Protein 1PII (pdb70)

Foldseek 3Di:
DAFLVRVLVVVVVVVVVVVCVVPPCVNPVVVQAAAPAAPLVLLDDQFQFEAEEQFQAAQVGGGQAPPDDLLVLLQQCQVGHSEYEYEDRCVGGNGRLQSLLSSVVRHPHAYEYEYADQDLSVLSSSSVSPHQEYEYECVRDDLVSVVVNCVSNVVRVHAYAYEYADDVSLVVCVVSPHQEYEHEQADRRHRDGDCVSQVVRQVVNDDRHQYEYEDPQAALLSVVVSVVRGRYYYDYSQQSNDPDNLLSVLCHQQFQEEEALAQALVVLLLLVVLRHQEYEAECEPPAPSHDDLVSLLRNCVSDPHQYEYEDEPDDLVVQQVSCVSSVHQEYEYEYPDDQVNLVVSCVRHDVSYAYEYEDEADVAFDDDPHDRHQAYEYENDPPPLADDDDLVNCPPDDAARYEYEGHDWLVCLLVVLVSSHRYYYHYNRQAPDHNHGDSVRSSRSSVSSNSD

Structure (mmCIF, N/CA/C/O backbone):
data_1PII
#
_entry.id   1PII
#
_cell.length_a   104.700
_cell.length_b   104.700
_cell.length_c   68.000
_cell.angle_alpha   90.00
_cell.angle_beta   90.00
_cell.angle_gamma   90.00
#
_symmetry.space_group_name_H-M   'P 41'
#
loop_
_entity.id
_entity.type
_entity.pdbx_description
1 polymer "N-(5'PHOSPHORIBOSYL)ANTHRANILATE ISOMERASE"
2 non-polymer 'PHOSPHATE ION'
3 water water
#
loop_
_atom_site.group_PDB
_atom_site.id
_atom_site.type_symbol
_atom_site.label_atom_id
_atom_site.label_alt_id
_atom_site.label_comp_id
_atom_site.label_asym_id
_atom_site.label_entity_id
_atom_site.label_seq_id
_atom_site.pdbx_PDB_ins_code
_atom_site.Cartn_x
_atom_site.Cartn_y
_atom_site.Cartn_z
_atom_site.occupancy
_atom_site.B_iso_or_equiv
_atom_site.auth_seq_id
_atom_site.auth_comp_id
_atom_site.auth_asym_id
_atom_site.auth_atom_id
_atom_site.pdbx_PDB_model_num
ATOM 1 N N . MET A 1 1 ? 33.386 0.895 46.670 1.00 39.14 1 MET A N 1
ATOM 2 C CA . MET A 1 1 ? 33.925 1.649 45.559 1.00 30.88 1 MET A CA 1
ATOM 3 C C . MET A 1 1 ? 32.828 2.228 44.693 1.00 45.64 1 MET A C 1
ATOM 4 O O . MET A 1 1 ? 31.759 1.642 44.558 1.00 54.61 1 MET A O 1
ATOM 9 N N . GLN A 1 2 ? 33.162 3.362 44.089 1.00 22.89 2 GLN A N 1
ATOM 10 C CA . GLN A 1 2 ? 32.297 4.095 43.179 1.00 21.82 2 GLN A CA 1
ATOM 11 C C . GLN A 1 2 ? 32.576 3.739 41.723 1.00 27.77 2 GLN A C 1
ATOM 12 O O . GLN A 1 2 ? 33.731 3.679 41.305 1.00 30.19 2 GLN A O 1
ATOM 18 N N . THR A 1 3 ? 31.566 3.589 40.859 1.00 15.05 3 THR A N 1
ATOM 19 C CA . THR A 1 3 ? 31.927 3.373 39.458 1.00 11.46 3 THR A CA 1
ATOM 20 C C . THR A 1 3 ? 32.441 4.698 38.868 1.00 9.85 3 THR A C 1
ATOM 21 O O . THR A 1 3 ? 32.360 5.806 39.449 1.00 19.81 3 THR A O 1
ATOM 25 N N . VAL A 1 4 ? 32.914 4.625 37.631 1.00 21.19 4 VAL A N 1
ATOM 26 C CA . VAL A 1 4 ? 33.371 5.815 36.914 1.00 6.43 4 VAL A CA 1
ATOM 27 C C . VAL A 1 4 ? 32.151 6.732 36.741 1.00 13.42 4 VAL A C 1
ATOM 28 O O . VAL A 1 4 ? 32.220 7.909 36.997 1.00 7.52 4 VAL A O 1
ATOM 32 N N . LEU A 1 5 ? 31.011 6.195 36.292 1.00 15.39 5 LEU A N 1
ATOM 33 C CA . LEU A 1 5 ? 29.790 6.968 36.086 1.00 9.83 5 LEU A CA 1
ATOM 34 C C . LEU A 1 5 ? 29.390 7.766 37.338 1.00 12.25 5 LEU A C 1
ATOM 35 O O . LEU A 1 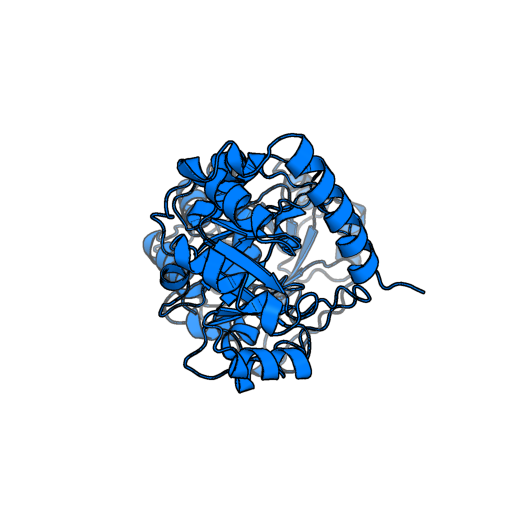5 ? 29.017 8.944 37.305 1.00 8.79 5 LEU A O 1
ATOM 40 N N . ALA A 1 6 ? 29.426 7.081 38.474 1.00 7.86 6 ALA A N 1
ATOM 41 C CA . ALA A 1 6 ? 29.009 7.719 39.703 1.00 9.38 6 ALA A CA 1
ATOM 42 C C . ALA A 1 6 ? 29.881 8.891 39.986 1.00 7.44 6 ALA A C 1
ATOM 43 O O . ALA A 1 6 ? 29.430 9.939 40.445 1.00 24.31 6 ALA A O 1
ATOM 45 N N . LYS A 1 7 ? 31.152 8.678 39.688 1.00 13.86 7 LYS A N 1
ATOM 46 C CA . LYS A 1 7 ? 32.131 9.719 39.910 1.00 5.96 7 LYS A CA 1
ATOM 47 C C . LYS A 1 7 ? 31.906 10.879 38.960 1.00 15.85 7 LYS A C 1
ATOM 48 O O . LYS A 1 7 ? 31.969 12.047 39.331 1.00 12.37 7 LYS A O 1
ATOM 54 N N . ILE A 1 8 ? 31.615 10.622 37.690 1.00 7.03 8 ILE A N 1
ATOM 55 C CA . ILE A 1 8 ? 31.390 11.771 36.819 1.00 2.54 8 ILE A CA 1
ATOM 56 C C . ILE A 1 8 ? 30.143 12.570 37.225 1.00 19.04 8 ILE A C 1
ATOM 57 O O . ILE A 1 8 ? 30.090 13.811 37.175 1.00 7.09 8 ILE A O 1
ATOM 62 N N . VAL A 1 9 ? 29.098 11.819 37.547 1.00 7.47 9 VAL A N 1
ATOM 63 C CA . VAL A 1 9 ? 27.850 12.427 37.938 1.00 11.83 9 VAL A CA 1
ATOM 64 C C . VAL A 1 9 ? 28.008 13.141 39.273 1.00 16.87 9 VAL A C 1
ATOM 65 O O . VAL A 1 9 ? 27.502 14.253 39.422 1.00 17.86 9 VAL A O 1
ATOM 69 N N . ALA A 1 10 ? 28.756 12.612 40.237 1.00 20.03 10 ALA A N 1
ATOM 70 C CA . ALA A 1 10 ? 28.992 13.399 41.465 1.00 8.49 10 ALA A CA 1
ATOM 71 C C . ALA A 1 10 ? 29.676 14.732 41.140 1.00 18.79 10 ALA A C 1
ATOM 72 O O . ALA A 1 10 ? 29.399 15.775 41.743 1.00 12.45 10 ALA A O 1
ATOM 74 N N . ASP A 1 11 ? 30.582 14.702 40.158 1.00 14.77 11 ASP A N 1
ATOM 75 C CA . ASP A 1 11 ? 31.269 15.934 39.824 1.00 7.96 11 ASP A CA 1
ATOM 76 C C . ASP A 1 11 ? 30.363 16.878 39.058 1.00 15.86 11 ASP A C 1
ATOM 77 O O . ASP A 1 11 ? 30.513 18.107 39.075 1.00 10.45 11 ASP A O 1
ATOM 82 N N . LYS A 1 12 ? 29.409 16.304 38.343 1.00 12.12 12 LYS A N 1
ATOM 83 C CA . LYS A 1 12 ? 28.538 17.175 37.586 1.00 13.31 12 LYS A CA 1
ATOM 84 C C . LYS A 1 12 ? 27.686 18.018 38.533 1.00 6.38 12 LYS A C 1
ATOM 85 O O . LYS A 1 12 ? 27.432 19.188 38.306 1.00 8.85 12 LYS A O 1
ATOM 91 N N . ALA A 1 13 ? 27.225 17.410 39.607 1.00 9.25 13 ALA A N 1
ATOM 92 C CA . ALA A 1 13 ? 26.389 18.145 40.551 1.00 12.29 13 ALA A CA 1
ATOM 93 C C . ALA A 1 13 ? 27.085 19.371 41.068 1.00 29.52 13 ALA A C 1
ATOM 94 O O . ALA A 1 13 ? 26.487 20.435 41.243 1.00 16.98 13 ALA A O 1
ATOM 96 N N . ILE A 1 14 ? 28.363 19.151 41.311 1.00 30.12 14 ILE A N 1
ATOM 97 C CA . ILE A 1 14 ? 29.179 20.236 41.803 1.00 14.56 14 ILE A CA 1
ATOM 98 C C . ILE A 1 14 ? 29.292 21.262 40.703 1.00 31.59 14 ILE A C 1
ATOM 99 O O . ILE A 1 14 ? 29.095 22.437 40.966 1.00 24.75 14 ILE A O 1
ATOM 104 N N . TRP A 1 15 ? 29.567 20.837 39.464 1.00 13.62 15 TRP A N 1
ATOM 105 C CA . TRP A 1 15 ? 29.601 21.813 38.392 1.00 6.39 15 TRP A CA 1
ATOM 106 C C . TRP A 1 15 ? 28.266 22.557 38.289 1.00 26.65 15 TRP A C 1
ATOM 107 O O . TRP A 1 15 ? 28.273 23.782 38.159 1.00 13.88 15 TRP A O 1
ATOM 118 N N . VAL A 1 16 ? 27.111 21.858 38.352 1.00 12.20 16 VAL A N 1
ATOM 119 C CA . VAL A 1 16 ? 25.787 22.490 38.260 1.00 6.10 16 VAL A CA 1
ATOM 120 C C . VAL A 1 16 ? 25.529 23.588 39.299 1.00 21.07 16 VAL A C 1
ATOM 121 O O . VAL A 1 16 ? 25.136 24.697 38.973 1.00 11.92 16 VAL A O 1
ATOM 125 N N . GLU A 1 17 ? 25.790 23.268 40.566 1.00 6.32 17 GLU A N 1
ATOM 126 C CA . GLU A 1 17 ? 25.647 24.143 41.695 1.00 31.17 17 GLU A CA 1
ATOM 127 C C . GLU A 1 17 ? 26.498 25.388 41.569 1.00 15.71 17 GLU A C 1
ATOM 128 O O . GLU A 1 17 ? 26.031 26.485 41.849 1.00 30.72 17 GLU A O 1
ATOM 134 N N . ALA A 1 18 ? 27.719 25.265 41.082 1.00 22.89 18 ALA A N 1
ATOM 135 C CA . ALA A 1 18 ? 28.548 26.443 40.909 1.00 9.64 18 ALA A CA 1
ATOM 136 C C . ALA A 1 18 ? 28.074 27.320 39.773 1.00 33.79 18 ALA A C 1
ATOM 137 O O . ALA A 1 18 ? 28.041 28.545 39.897 1.00 35.41 18 ALA A O 1
ATOM 139 N N . ARG A 1 19 ? 27.681 26.690 38.665 1.00 21.97 19 ARG A N 1
ATOM 140 C CA . ARG A 1 19 ? 27.227 27.413 37.483 1.00 17.77 19 ARG A CA 1
ATOM 141 C C . ARG A 1 19 ? 25.959 28.238 37.708 1.00 12.95 19 ARG A C 1
ATOM 142 O O . ARG A 1 19 ? 25.741 29.243 37.055 1.00 25.65 19 ARG A O 1
ATOM 150 N N . LYS A 1 20 ? 25.092 27.773 38.606 1.00 9.83 20 LYS A N 1
ATOM 151 C CA . LYS A 1 20 ? 23.859 28.442 38.909 1.00 23.24 20 LYS A CA 1
ATOM 152 C C . LYS A 1 20 ? 24.207 29.672 39.708 1.00 31.48 20 LYS A C 1
ATOM 153 O O . LYS A 1 20 ? 23.480 30.651 39.650 1.00 26.24 20 LYS A O 1
ATOM 159 N N . GLN A 1 21 ? 25.332 29.600 40.420 1.00 28.11 21 GLN A N 1
ATOM 160 C CA . GLN A 1 21 ? 25.796 30.701 41.260 1.00 35.62 21 GLN A CA 1
ATOM 161 C C . GLN A 1 21 ? 26.234 31.851 40.351 1.00 34.13 21 GLN A C 1
ATOM 162 O O . GLN A 1 21 ? 25.870 33.014 40.507 1.00 63.20 21 GLN A O 1
ATOM 168 N N . GLN A 1 22 ? 26.995 31.469 39.333 1.00 25.72 22 GLN A N 1
ATOM 169 C CA . GLN A 1 22 ? 27.571 32.297 38.281 1.00 21.76 22 GLN A CA 1
ATOM 170 C C . GLN A 1 22 ? 26.558 32.756 37.223 1.00 62.33 22 GLN A C 1
ATOM 171 O O . GLN A 1 22 ? 26.731 33.785 36.597 1.00 32.72 22 GLN A O 1
ATOM 177 N N . GLN A 1 23 ? 25.455 32.050 37.006 1.00 21.11 23 GLN A N 1
ATOM 178 C CA . GLN A 1 23 ? 24.484 32.399 35.981 1.00 19.83 23 GLN A CA 1
ATOM 179 C C . GLN A 1 23 ? 23.125 31.840 36.376 1.00 30.06 23 GLN A C 1
ATOM 180 O O . GLN A 1 23 ? 22.624 30.878 35.829 1.00 28.99 23 GLN A O 1
ATOM 186 N N . PRO A 1 24 ? 22.524 32.415 37.392 1.00 30.15 24 PRO A N 1
ATOM 187 C CA . PRO A 1 24 ? 21.266 31.956 37.919 1.00 23.78 24 PRO A CA 1
ATOM 188 C C . PRO A 1 24 ? 20.225 31.847 36.834 1.00 17.21 24 PRO A C 1
ATOM 189 O O . PRO A 1 24 ? 20.241 32.609 35.892 1.00 23.13 24 PRO A O 1
ATOM 193 N N . LEU A 1 25 ? 19.348 30.866 36.988 1.00 19.29 25 LEU A N 1
ATOM 194 C CA . LEU A 1 25 ? 18.331 30.680 35.991 1.00 14.40 25 LEU A CA 1
ATOM 195 C C . LEU A 1 25 ? 17.455 31.890 35.765 1.00 22.55 25 LEU A C 1
ATOM 196 O O . LEU A 1 25 ? 17.103 32.166 34.617 1.00 28.17 25 LEU A O 1
ATOM 201 N N . ALA A 1 26 ? 17.086 32.552 36.872 1.00 44.97 26 ALA A N 1
ATOM 202 C CA . ALA A 1 26 ? 16.258 33.759 36.886 1.00 31.92 26 ALA A CA 1
ATOM 203 C C . ALA A 1 26 ? 16.798 34.808 35.934 1.00 43.57 26 ALA A C 1
ATOM 204 O O . ALA A 1 26 ? 16.036 35.555 35.326 1.00 34.71 26 ALA A O 1
ATOM 206 N N . SER A 1 27 ? 18.118 34.844 35.802 1.00 19.14 27 SER A N 1
ATOM 207 C CA . SER A 1 27 ? 18.692 35.788 34.883 1.00 28.19 27 SER A CA 1
ATOM 208 C C . SER A 1 27 ? 18.496 35.483 33.398 1.00 38.51 27 SER A C 1
ATOM 209 O O . SER A 1 27 ? 18.845 36.331 32.589 1.00 23.20 27 SER A O 1
ATOM 212 N N . PHE A 1 28 ? 17.992 34.321 32.958 1.00 18.91 28 PHE A N 1
ATOM 213 C CA . PHE A 1 28 ? 17.864 34.175 31.511 1.00 15.49 28 PHE A CA 1
ATOM 214 C C . PHE A 1 28 ? 16.689 33.355 31.023 1.00 7.02 28 PHE A C 1
ATOM 215 O O . PHE A 1 28 ? 16.404 33.258 29.822 1.00 18.61 28 PHE A O 1
ATOM 223 N N . GLN A 1 29 ? 16.048 32.703 31.986 1.00 15.73 29 GLN A N 1
ATOM 224 C CA . GLN A 1 29 ? 14.956 31.821 31.633 1.00 15.30 29 GLN A CA 1
ATOM 225 C C . GLN A 1 29 ? 13.984 32.387 30.631 1.00 18.80 29 GLN A C 1
ATOM 226 O O . GLN A 1 29 ? 13.626 31.720 29.688 1.00 26.85 29 GLN A O 1
ATOM 232 N N . ASN A 1 30 ? 13.540 33.602 30.940 1.00 32.94 30 ASN A N 1
ATOM 233 C CA . ASN A 1 30 ? 12.577 34.368 30.180 1.00 58.72 30 ASN A CA 1
ATOM 234 C C . ASN A 1 30 ? 12.993 34.609 28.754 1.00 49.19 30 ASN A C 1
ATOM 235 O O . ASN A 1 30 ? 12.161 34.613 27.844 1.00 33.41 30 ASN A O 1
ATOM 240 N N . GLU A 1 31 ? 14.302 34.746 28.567 1.00 22.06 31 GLU A N 1
ATOM 241 C CA . GLU A 1 31 ? 14.730 34.947 27.206 1.00 29.79 31 GLU A CA 1
ATOM 242 C C . GLU A 1 31 ? 15.043 33.641 26.460 1.00 19.28 31 GLU A C 1
ATOM 243 O O . GLU A 1 31 ? 15.481 33.616 25.313 1.00 19.07 31 GLU A O 1
ATOM 249 N N . VAL A 1 32 ? 14.823 32.494 27.068 1.00 27.17 32 VAL A N 1
ATOM 250 C CA . VAL A 1 32 ? 15.143 31.271 26.335 1.00 6.71 32 VAL A CA 1
ATOM 251 C C . VAL A 1 32 ? 13.961 30.980 25.435 1.00 17.76 32 VAL A C 1
ATOM 252 O O . VAL A 1 32 ? 12.832 30.921 25.943 1.00 13.99 32 VAL A O 1
ATOM 256 N N . GLN A 1 33 ? 14.173 30.840 24.122 1.00 14.19 33 GLN A N 1
ATOM 257 C CA . GLN A 1 33 ? 13.047 30.587 23.229 1.00 7.62 33 GLN A CA 1
ATOM 258 C C . GLN A 1 33 ? 13.162 29.210 22.619 1.00 26.68 33 GLN A C 1
ATOM 259 O O . GLN A 1 33 ? 14.194 28.569 22.605 1.00 8.67 33 GLN A O 1
ATOM 265 N N . PRO A 1 34 ? 12.089 28.668 22.128 1.00 18.81 34 PRO A N 1
ATOM 266 C CA . PRO A 1 34 ? 12.224 27.309 21.646 1.00 16.15 34 PRO A CA 1
ATOM 267 C C . PRO A 1 34 ? 13.141 27.089 20.477 1.00 27.01 34 PRO A C 1
ATOM 268 O O . PRO A 1 34 ? 13.299 27.984 19.663 1.00 11.01 34 PRO A O 1
ATOM 272 N N . SER A 1 35 ? 13.654 25.869 20.345 1.00 8.41 35 SER A N 1
ATOM 273 C CA . SER A 1 35 ? 14.476 25.537 19.187 1.00 1.46 35 SER A CA 1
ATOM 274 C C . SER A 1 35 ? 13.685 25.582 17.894 1.00 7.49 35 SER A C 1
ATOM 275 O O . SER A 1 35 ? 12.526 25.169 17.844 1.00 9.43 35 SER A O 1
ATOM 278 N N . THR A 1 36 ? 14.321 26.009 16.818 1.00 8.10 36 THR A N 1
ATOM 279 C CA . THR A 1 36 ? 13.698 26.050 15.511 1.00 6.89 36 THR A CA 1
ATOM 280 C C . THR A 1 36 ? 14.176 24.944 14.594 1.00 11.79 36 THR A C 1
ATOM 281 O O . THR A 1 36 ? 13.873 24.925 13.394 1.00 19.68 36 THR A O 1
ATOM 285 N N . ARG A 1 37 ? 14.951 24.016 15.156 1.00 13.96 37 ARG A N 1
ATOM 286 C CA . ARG A 1 37 ? 15.447 22.848 14.389 1.00 8.01 37 ARG A CA 1
ATOM 287 C C . ARG A 1 37 ? 14.693 21.585 14.800 1.00 9.95 37 ARG A C 1
ATOM 288 O O . ARG A 1 37 ? 14.079 21.523 15.875 1.00 12.77 37 ARG A O 1
ATOM 296 N N . HIS A 1 38 ? 14.714 20.570 13.950 1.00 4.72 38 HIS A N 1
ATOM 297 C CA . HIS A 1 38 ? 13.915 19.393 14.248 1.00 7.83 38 HIS A CA 1
ATOM 298 C C . HIS A 1 38 ? 14.723 18.120 14.401 1.00 5.99 38 HIS A C 1
ATOM 299 O O . HIS A 1 38 ? 14.868 17.389 13.422 1.00 11.40 38 HIS A O 1
ATOM 306 N N . PHE A 1 39 ? 15.189 17.891 15.621 1.00 11.85 39 PHE A N 1
ATOM 307 C CA . PHE A 1 39 ? 15.987 16.728 15.925 1.00 18.11 39 PHE A CA 1
ATOM 308 C C . PHE A 1 39 ? 15.313 15.432 15.489 1.00 28.64 39 PHE A C 1
ATOM 309 O O . PHE A 1 39 ? 15.855 14.733 14.649 1.00 6.00 39 PHE A O 1
ATOM 317 N N . TYR A 1 40 ? 14.112 15.142 15.991 1.00 9.20 40 TYR A N 1
ATOM 318 C CA . TYR A 1 40 ? 13.377 13.927 15.730 1.00 4.02 40 TYR A CA 1
ATOM 319 C C . TYR A 1 40 ? 13.245 13.788 14.241 1.00 21.36 40 TYR A C 1
ATOM 320 O O . TYR A 1 40 ? 13.448 12.747 13.663 1.00 10.70 40 TYR A O 1
ATOM 329 N N . ASP A 1 41 ? 12.941 14.878 13.582 1.00 9.69 41 ASP A N 1
ATOM 330 C CA . ASP A 1 41 ? 12.775 14.737 12.163 1.00 5.72 41 ASP A CA 1
ATOM 331 C C . ASP A 1 41 ? 13.989 14.390 11.365 1.00 14.22 41 ASP A C 1
ATOM 332 O O . ASP A 1 41 ? 13.787 13.619 10.439 1.00 14.00 41 ASP A O 1
ATOM 337 N N . ALA A 1 42 ? 15.165 14.940 11.673 1.00 12.16 42 ALA A N 1
ATOM 338 C CA . ALA A 1 42 ? 16.331 14.615 10.861 1.00 9.02 42 ALA A CA 1
ATOM 339 C C . ALA A 1 42 ? 16.782 13.154 10.973 1.00 1.00 42 ALA A C 1
ATOM 340 O O . ALA A 1 42 ? 17.660 12.733 10.235 1.00 14.09 42 ALA A O 1
ATOM 342 N N . LEU A 1 43 ? 16.296 12.419 11.976 1.00 2.22 43 LEU A N 1
ATOM 343 C CA . LEU A 1 43 ? 16.744 11.051 12.233 1.00 5.42 43 LEU A CA 1
ATOM 344 C C . LEU A 1 43 ? 15.849 10.020 11.608 1.00 28.35 43 LEU A C 1
ATOM 345 O O . LEU A 1 43 ? 16.157 8.830 11.564 1.00 18.50 43 LEU A O 1
ATOM 350 N N . GLN A 1 44 ? 14.701 10.512 11.207 1.00 15.21 44 GLN A N 1
ATOM 351 C CA . GLN A 1 44 ? 13.718 9.679 10.561 1.00 81.27 44 GLN A CA 1
ATOM 352 C C . GLN A 1 44 ? 14.066 9.683 9.074 1.00 15.47 44 GLN A C 1
ATOM 353 O O . GLN A 1 44 ? 14.643 10.603 8.508 1.00 86.08 44 GLN A O 1
ATOM 359 N N . GLY A 1 45 ? 13.844 8.583 8.400 1.00 29.93 45 GLY A N 1
ATOM 360 C CA . GLY A 1 45 ? 14.277 8.629 7.024 1.00 26.79 45 GLY A CA 1
ATOM 361 C C . GLY A 1 45 ? 14.518 7.239 6.474 1.00 51.89 45 GLY A C 1
ATOM 362 O O . GLY A 1 45 ? 14.621 6.268 7.231 1.00 19.30 45 GLY A O 1
ATOM 363 N N . ALA A 1 46 ? 14.599 7.216 5.145 1.00 36.15 46 ALA A N 1
ATOM 364 C CA . ALA A 1 46 ? 14.867 6.004 4.400 1.00 84.47 46 ALA A CA 1
ATOM 365 C C . ALA A 1 46 ? 16.157 5.369 4.958 1.00 81.08 46 ALA A C 1
ATOM 366 O O . ALA A 1 46 ? 16.173 4.358 5.651 1.00 43.80 46 ALA A O 1
ATOM 368 N N . ARG A 1 47 ? 17.275 6.040 4.691 1.00 36.71 47 ARG A N 1
ATOM 369 C CA . ARG A 1 47 ? 18.679 5.833 4.971 1.00 40.17 47 ARG A CA 1
ATOM 370 C C . ARG A 1 47 ? 19.031 5.752 6.444 1.00 52.12 47 ARG A C 1
ATOM 371 O O . ARG A 1 47 ? 18.572 6.464 7.330 1.00 13.06 47 ARG A O 1
ATOM 379 N N . THR A 1 48 ? 20.063 4.996 6.719 1.00 13.60 48 THR A N 1
ATOM 380 C CA . THR A 1 48 ? 20.631 4.963 8.046 1.00 6.97 48 THR A CA 1
ATOM 381 C C . THR A 1 48 ? 21.133 6.382 8.374 1.00 2.02 48 THR A C 1
ATOM 382 O O . THR A 1 48 ? 21.744 7.056 7.544 1.00 5.29 48 THR A O 1
ATOM 386 N N . ALA A 1 49 ? 20.870 6.892 9.585 1.00 7.81 49 ALA A N 1
ATOM 387 C CA . ALA A 1 49 ? 21.275 8.260 9.927 1.00 6.83 49 ALA A CA 1
ATOM 388 C C . ALA A 1 49 ? 22.546 8.315 10.762 1.00 7.22 49 ALA A C 1
ATOM 389 O O . ALA A 1 49 ? 22.865 7.370 11.467 1.00 2.11 49 ALA A O 1
ATOM 391 N N . PHE A 1 50 ? 23.282 9.435 10.707 1.00 1.62 50 PHE A N 1
ATOM 392 C CA . PHE A 1 50 ? 24.506 9.541 11.479 1.00 3.70 50 PHE A CA 1
ATOM 393 C C . PHE A 1 50 ? 24.475 10.798 12.341 1.00 11.85 50 PHE A C 1
ATOM 394 O O . PHE A 1 50 ? 24.200 11.900 11.856 1.00 6.89 50 PHE A O 1
ATOM 402 N N . ILE A 1 51 ? 24.811 10.637 13.598 1.00 5.34 51 ILE A N 1
ATOM 403 C CA . ILE A 1 51 ? 24.967 11.775 14.492 1.00 2.47 51 ILE A CA 1
ATOM 404 C C . ILE A 1 51 ? 26.474 11.797 14.693 1.00 10.77 51 ILE A C 1
ATOM 405 O O . ILE A 1 51 ? 27.073 10.929 15.316 1.00 4.10 51 ILE A O 1
ATOM 410 N N . LEU A 1 52 ? 27.127 12.759 14.132 1.00 5.23 52 LEU A N 1
ATOM 411 C CA . LEU A 1 52 ? 28.579 12.798 14.316 1.00 1.44 52 LEU A CA 1
ATOM 412 C C . LEU A 1 52 ? 28.959 13.698 15.481 1.00 8.47 52 LEU A C 1
ATOM 413 O O . LEU A 1 52 ? 28.433 14.783 15.641 1.00 9.41 52 LEU A O 1
ATOM 418 N N . GLU A 1 53 ? 29.882 13.257 16.311 1.00 3.65 53 GLU A N 1
ATOM 419 C CA . GLU A 1 53 ? 30.234 13.924 17.536 1.00 2.51 53 GLU A CA 1
ATOM 420 C C . GLU A 1 53 ? 31.561 14.663 17.547 1.00 16.52 53 GLU A C 1
ATOM 421 O O . GLU A 1 53 ? 32.591 14.220 17.030 1.00 7.40 53 GLU A O 1
ATOM 427 N N A CYS A 1 54 ? 31.461 15.820 18.201 0.54 9.82 54 CYS A N 1
ATOM 428 N N B CYS A 1 54 ? 31.486 15.826 18.162 0.54 9.76 54 CYS A N 1
ATOM 429 C CA A CYS A 1 54 ? 32.524 16.782 18.441 0.45 1.00 54 CYS A CA 1
ATOM 430 C CA B CYS A 1 54 ? 32.608 16.728 18.303 0.46 1.00 54 CYS A CA 1
ATOM 431 C C A CYS A 1 54 ? 33.013 16.513 19.832 0.54 9.85 54 CYS A C 1
ATOM 432 C C B CYS A 1 54 ? 33.039 16.549 19.746 0.55 9.65 54 CYS A C 1
ATOM 433 O O A CYS A 1 54 ? 32.364 16.933 20.772 0.47 10.12 54 CYS A O 1
ATOM 434 O O B CYS A 1 54 ? 32.344 17.006 20.636 0.48 9.77 54 CYS A O 1
ATOM 439 N N . LYS A 1 55 ? 34.103 15.783 19.976 1.00 10.75 55 LYS A N 1
ATOM 440 C CA . LYS A 1 55 ? 34.542 15.474 21.313 1.00 6.51 55 LYS A CA 1
ATOM 441 C C . LYS A 1 55 ? 36.045 15.595 21.323 1.00 23.38 55 LYS A C 1
ATOM 442 O O . LYS A 1 55 ? 36.662 15.062 20.409 1.00 17.06 55 LYS A O 1
ATOM 448 N N . LYS A 1 56 ? 36.584 16.288 22.326 1.00 10.07 56 LYS A N 1
ATOM 449 C CA . LYS A 1 56 ? 38.019 16.485 22.455 1.00 18.86 56 LYS A CA 1
ATOM 450 C C . LYS A 1 56 ? 38.658 15.350 23.250 1.00 22.11 56 LYS A C 1
ATOM 451 O O . LYS A 1 56 ? 39.736 14.824 22.979 1.00 23.17 56 LYS A O 1
ATOM 457 N N . ALA A 1 57 ? 38.003 14.939 24.315 1.00 10.28 57 ALA A N 1
ATOM 458 C CA . ALA A 1 57 ? 38.624 13.913 25.092 1.00 12.92 57 ALA A CA 1
ATOM 459 C C . ALA A 1 57 ? 37.502 13.090 25.652 1.00 13.98 57 ALA A C 1
ATOM 460 O O . ALA A 1 57 ? 36.317 13.422 25.532 1.00 9.03 57 ALA A O 1
ATOM 462 N N . SER A 1 58 ? 37.909 12.006 26.261 1.00 8.57 58 SER A N 1
ATOM 463 C CA . SER A 1 58 ? 36.963 11.089 26.838 1.00 9.99 58 SER A CA 1
ATOM 464 C C . SER A 1 58 ? 37.522 10.499 28.104 1.00 10.24 58 SER A C 1
ATOM 465 O O . SER A 1 58 ? 38.714 10.516 28.361 1.00 18.12 58 SER A O 1
ATOM 468 N N . PRO A 1 59 ? 36.659 9.935 28.899 1.00 8.31 59 PRO A N 1
ATOM 469 C CA . PRO A 1 59 ? 37.273 9.382 30.074 1.00 10.73 59 PRO A CA 1
ATOM 470 C C . PRO A 1 59 ? 37.960 8.103 29.705 1.00 27.03 59 PRO A C 1
ATOM 471 O O . PRO A 1 59 ? 38.660 7.562 30.543 1.00 14.04 59 PRO A O 1
ATOM 475 N N . SER A 1 60 ? 37.787 7.562 28.499 1.00 4.50 60 SER A N 1
ATOM 476 C CA . SER A 1 60 ? 38.533 6.317 28.484 1.00 14.84 60 SER A CA 1
ATOM 477 C C . SER A 1 60 ? 39.770 6.363 27.606 1.00 13.93 60 SER A C 1
ATOM 478 O O . SER A 1 60 ? 40.529 5.405 27.526 1.00 17.37 60 SER A O 1
ATOM 481 N N . LYS A 1 61 ? 39.981 7.522 26.985 1.00 6.98 61 LYS A N 1
ATOM 482 C CA . LYS A 1 61 ? 41.103 7.755 26.100 1.00 19.33 61 LYS A CA 1
ATOM 483 C C . LYS A 1 61 ? 41.894 9.020 26.403 1.00 20.10 61 LYS A C 1
ATOM 484 O O . LYS A 1 61 ? 42.951 9.225 25.799 1.00 33.53 61 LYS A O 1
ATOM 490 N N . GLY A 1 62 ? 41.364 9.862 27.286 1.00 17.70 62 GLY A N 1
ATOM 491 C CA . GLY A 1 62 ? 41.973 11.117 27.639 1.00 4.96 62 GLY A CA 1
ATOM 492 C C . GLY A 1 62 ? 41.838 12.005 26.419 1.00 15.10 62 GLY A C 1
ATOM 493 O O . GLY A 1 62 ? 40.901 11.821 25.654 1.00 16.43 62 GLY A O 1
ATOM 494 N N . VAL A 1 63 ? 42.757 12.946 26.205 1.00 16.81 63 VAL A N 1
ATOM 495 C CA . VAL A 1 63 ? 42.704 13.827 25.042 1.00 14.47 63 VAL A CA 1
ATOM 496 C C . VAL A 1 63 ? 42.826 12.999 23.808 1.00 24.73 63 VAL A C 1
ATOM 497 O O . VAL A 1 63 ? 43.752 12.203 23.598 1.00 15.38 63 VAL A O 1
ATOM 501 N N . ILE A 1 64 ? 41.815 13.235 23.020 1.00 11.67 64 ILE A N 1
ATOM 502 C CA . ILE A 1 64 ? 41.713 12.481 21.804 1.00 19.91 64 ILE A CA 1
ATOM 503 C C . ILE A 1 64 ? 42.204 13.311 20.655 1.00 14.13 64 ILE A C 1
ATOM 504 O O . ILE A 1 64 ? 42.796 12.756 19.727 1.00 21.21 64 ILE A O 1
ATOM 509 N N . ARG A 1 65 ? 41.908 14.608 20.710 1.00 13.24 65 ARG A N 1
ATOM 510 C CA . ARG A 1 65 ? 42.286 15.550 19.656 1.00 19.79 65 ARG A CA 1
ATOM 511 C C . ARG A 1 65 ? 42.909 16.812 20.279 1.00 22.28 65 ARG A C 1
ATOM 512 O O . ARG A 1 65 ? 42.197 17.618 20.856 1.00 20.35 65 ARG A O 1
ATOM 520 N N . ASP A 1 66 ? 44.250 16.992 20.274 1.00 20.97 66 ASP A N 1
ATOM 521 C CA . ASP A 1 66 ? 44.975 18.140 20.847 1.00 38.02 66 ASP A CA 1
ATOM 522 C C . ASP A 1 66 ? 44.516 19.412 20.159 1.00 21.38 66 ASP A C 1
ATOM 523 O O . ASP A 1 66 ? 44.175 20.445 20.729 1.00 55.77 66 ASP A O 1
ATOM 528 N N . ASP A 1 67 ? 44.565 19.226 18.830 1.00 31.64 67 ASP A N 1
ATOM 529 C CA . ASP A 1 67 ? 44.173 19.796 17.504 1.00 48.20 67 ASP A CA 1
ATOM 530 C C . ASP A 1 67 ? 42.657 20.167 17.465 1.00 46.90 67 ASP A C 1
ATOM 531 O O . ASP A 1 67 ? 41.899 19.826 16.529 1.00 93.20 67 ASP A O 1
ATOM 536 N N . PHE A 1 68 ? 42.133 20.734 18.563 1.00 30.31 68 PHE A N 1
ATOM 537 C CA . PHE A 1 68 ? 40.680 20.958 18.633 1.00 21.00 68 PHE A CA 1
ATOM 538 C C . PHE A 1 68 ? 39.933 22.211 18.267 1.00 23.53 68 PHE A C 1
ATOM 539 O O . PHE A 1 68 ? 39.826 23.101 19.099 1.00 29.42 68 PHE A O 1
ATOM 547 N N . ASP A 1 69 ? 39.304 22.231 17.088 1.00 15.82 69 ASP A N 1
ATOM 548 C CA . ASP A 1 69 ? 38.504 23.366 16.656 1.00 28.04 69 ASP A CA 1
ATOM 549 C C . ASP A 1 69 ? 37.077 23.035 16.166 1.00 14.57 69 ASP A C 1
ATOM 550 O O . ASP A 1 69 ? 36.790 22.624 15.041 1.00 14.46 69 ASP A O 1
ATOM 555 N N . PRO A 1 70 ? 36.116 23.338 17.029 1.00 20.96 70 PRO A N 1
ATOM 556 C CA . PRO A 1 70 ? 34.722 23.031 16.780 1.00 16.17 70 PRO A CA 1
ATOM 557 C C . PRO A 1 70 ? 34.250 23.558 15.465 1.00 14.72 70 PRO A C 1
ATOM 558 O O . PRO A 1 70 ? 33.492 22.947 14.715 1.00 11.73 70 PRO A O 1
ATOM 562 N N . ALA A 1 71 ? 34.727 24.762 15.185 1.00 10.30 71 ALA A N 1
ATOM 563 C CA . ALA A 1 71 ? 34.250 25.370 13.951 1.00 7.86 71 ALA A CA 1
ATOM 564 C C . ALA A 1 71 ? 34.741 24.645 12.714 1.00 8.87 71 ALA A C 1
ATOM 565 O O . ALA A 1 71 ? 34.134 24.616 11.632 1.00 13.63 71 ALA A O 1
ATOM 567 N N . ARG A 1 72 ? 35.926 24.084 12.877 1.00 20.28 72 ARG A N 1
ATOM 568 C CA . ARG A 1 72 ? 36.438 23.435 11.705 1.00 13.83 72 ARG A CA 1
ATOM 569 C C . ARG A 1 72 ? 35.831 22.060 11.670 1.00 17.76 72 ARG A C 1
ATOM 570 O O . ARG A 1 72 ? 35.614 21.504 10.605 1.00 6.63 72 ARG A O 1
ATOM 578 N N . ILE A 1 73 ? 35.574 21.499 12.832 1.00 8.16 73 ILE A N 1
ATOM 579 C CA . ILE A 1 73 ? 34.962 20.179 12.744 1.00 14.18 73 ILE A CA 1
ATOM 580 C C . ILE A 1 73 ? 33.590 20.304 12.115 1.00 9.22 73 ILE A C 1
ATOM 581 O O . ILE A 1 73 ? 33.171 19.563 11.207 1.00 18.50 73 ILE A O 1
ATOM 586 N N . ALA A 1 74 ? 32.913 21.353 12.591 1.00 11.35 74 ALA A N 1
ATOM 587 C CA . ALA A 1 74 ? 31.559 21.549 12.137 1.00 7.17 74 ALA A CA 1
ATOM 588 C C . ALA A 1 74 ? 31.518 21.665 10.630 1.00 15.57 74 ALA A C 1
ATOM 589 O O . ALA A 1 74 ? 30.627 21.107 10.000 1.00 16.02 74 ALA A O 1
ATOM 591 N N . ALA A 1 75 ? 32.489 22.390 10.064 1.00 23.78 75 ALA A N 1
ATOM 592 C CA . ALA A 1 75 ? 32.576 22.606 8.620 1.00 51.91 75 ALA A CA 1
ATOM 593 C C . ALA A 1 75 ? 32.619 21.341 7.757 1.00 6.83 75 ALA A C 1
ATOM 594 O O . ALA A 1 75 ? 32.118 21.344 6.637 1.00 21.96 75 ALA A O 1
ATOM 596 N N . ILE A 1 76 ? 33.205 20.267 8.298 1.00 16.25 76 ILE A N 1
ATOM 597 C CA . ILE A 1 76 ? 33.301 19.004 7.592 1.00 10.41 76 ILE A CA 1
ATOM 598 C C . ILE A 1 76 ? 32.087 18.131 7.902 1.00 10.41 76 ILE A C 1
ATOM 599 O O . ILE A 1 76 ? 31.417 17.599 7.015 1.00 13.74 76 ILE A O 1
ATOM 604 N N . TYR A 1 77 ? 31.795 18.040 9.195 1.00 12.16 77 TYR A N 1
ATOM 605 C CA . TYR A 1 77 ? 30.684 17.211 9.588 1.00 7.30 77 TYR A CA 1
ATOM 606 C C . TYR A 1 77 ? 29.408 17.630 8.874 1.00 18.07 77 TYR A C 1
ATOM 607 O O . TYR A 1 77 ? 28.566 16.800 8.566 1.00 8.84 77 TYR A O 1
ATOM 616 N N . LYS A 1 78 ? 29.227 18.912 8.590 1.00 25.98 78 LYS A N 1
ATOM 617 C CA . LYS A 1 78 ? 28.000 19.308 7.921 1.00 15.54 78 LYS A CA 1
ATOM 618 C C . LYS A 1 78 ? 27.774 18.649 6.572 1.00 34.41 78 LYS A C 1
ATOM 619 O O . LYS A 1 78 ? 26.643 18.566 6.097 1.00 13.52 78 LYS A O 1
ATOM 625 N N . HIS A 1 79 ? 28.817 18.163 5.915 1.00 8.79 79 HIS A N 1
ATOM 626 C CA . HIS A 1 79 ? 28.508 17.550 4.643 1.00 13.25 79 HIS A CA 1
ATOM 627 C C . HIS A 1 79 ? 27.958 16.151 4.843 1.00 18.62 79 HIS A C 1
ATOM 628 O O . HIS A 1 79 ? 27.529 15.568 3.872 1.00 12.62 79 HIS A O 1
ATOM 635 N N . TYR A 1 80 ? 27.954 15.578 6.043 1.00 7.89 80 TYR A N 1
ATOM 636 C CA . TYR A 1 80 ? 27.508 14.201 6.099 1.00 1.00 80 TYR A CA 1
ATOM 637 C C . TYR A 1 80 ? 26.580 13.857 7.216 1.00 9.24 80 TYR A C 1
ATOM 638 O O . TYR A 1 80 ? 26.048 12.756 7.115 1.00 12.14 80 TYR A O 1
ATOM 647 N N . ALA A 1 81 ? 26.515 14.719 8.249 1.00 4.55 81 ALA A N 1
ATOM 648 C CA . ALA A 1 81 ? 25.703 14.342 9.380 1.00 1.00 81 ALA A CA 1
ATOM 649 C C . ALA A 1 81 ? 24.183 14.507 9.256 1.00 9.80 81 ALA A C 1
ATOM 650 O O . ALA A 1 81 ? 23.704 15.333 8.501 1.00 12.20 81 ALA A O 1
ATOM 652 N N . SER A 1 82 ? 23.395 13.771 10.046 1.00 7.19 82 SER A N 1
ATOM 653 C CA . SER A 1 82 ? 21.958 13.988 10.106 1.00 11.19 82 SER A CA 1
ATOM 654 C C . SER A 1 82 ? 21.754 14.970 11.271 1.00 10.33 82 SER A C 1
ATOM 655 O O . SER A 1 82 ? 20.842 15.781 11.248 1.00 11.31 82 SER A O 1
ATOM 658 N N . ALA A 1 83 ? 22.581 14.861 12.300 1.00 5.86 83 ALA A N 1
ATOM 659 C CA . ALA A 1 83 ? 22.611 15.699 13.486 1.00 2.91 83 ALA A CA 1
ATOM 660 C C . ALA A 1 83 ? 24.042 15.809 14.007 1.00 5.40 83 ALA A C 1
ATOM 661 O O . ALA A 1 83 ? 24.912 14.954 13.770 1.00 4.76 83 ALA A O 1
ATOM 663 N N . ILE A 1 84 ? 24.322 16.842 14.780 1.00 6.70 84 ILE A N 1
ATOM 664 C CA . ILE A 1 84 ? 25.677 16.926 15.313 1.00 6.45 84 ILE A CA 1
ATOM 665 C C . ILE A 1 84 ? 25.656 16.920 16.833 1.00 18.19 84 ILE A C 1
ATOM 666 O O . ILE A 1 84 ? 24.878 17.655 17.425 1.00 9.07 84 ILE A O 1
ATOM 671 N N . SER A 1 85 ? 26.443 16.063 17.479 1.00 1.00 85 SER A N 1
ATOM 672 C CA . SER A 1 85 ? 26.526 15.969 18.932 1.00 1.00 85 SER A CA 1
ATOM 673 C C . SER A 1 85 ? 27.694 16.823 19.406 1.00 17.31 85 SER A C 1
ATOM 674 O O . SER A 1 85 ? 28.788 16.757 18.871 1.00 5.67 85 SER A O 1
ATOM 677 N N . VAL A 1 86 ? 27.536 17.609 20.455 1.00 4.70 86 VAL A N 1
ATOM 678 C CA . VAL A 1 86 ? 28.632 18.430 20.938 1.00 1.00 86 VAL A CA 1
ATOM 679 C C . VAL A 1 86 ? 28.733 18.125 22.391 1.00 2.04 86 VAL A C 1
ATOM 680 O O . VAL A 1 86 ? 27.756 18.348 23.111 1.00 1.51 86 VAL A O 1
ATOM 684 N N . LEU A 1 87 ? 29.874 17.612 22.837 1.00 1.00 87 LEU A N 1
ATOM 685 C CA . LEU A 1 87 ? 30.019 17.376 24.261 1.00 2.94 87 LEU A CA 1
ATOM 686 C C . LEU A 1 87 ? 30.164 18.720 24.988 1.00 25.16 87 LEU A C 1
ATOM 687 O O . LEU A 1 87 ? 30.911 19.615 24.554 1.00 7.63 87 LEU A O 1
ATOM 692 N N . THR A 1 88 ? 29.500 18.852 26.134 1.00 4.72 88 THR A N 1
ATOM 693 C CA . THR A 1 88 ? 29.617 20.054 26.903 1.00 3.85 88 THR A CA 1
ATOM 694 C C . THR A 1 88 ? 30.134 19.813 28.299 1.00 8.93 88 THR A C 1
ATOM 695 O O . THR A 1 88 ? 30.190 20.786 29.058 1.00 14.58 88 THR A O 1
ATOM 699 N N . ASP A 1 89 ? 30.424 18.541 28.650 1.00 7.82 89 ASP A N 1
ATOM 700 C CA . ASP A 1 89 ? 31.044 18.241 29.938 1.00 7.67 89 ASP A CA 1
ATOM 701 C C . ASP A 1 89 ? 32.504 18.737 29.767 1.00 24.43 89 ASP A C 1
ATOM 702 O O . ASP A 1 89 ? 33.214 18.555 28.747 1.00 6.02 89 ASP A O 1
ATOM 707 N N . GLU A 1 90 ? 32.945 19.444 30.794 1.00 8.09 90 GLU A N 1
ATOM 708 C CA . GLU A 1 90 ? 34.250 20.050 30.717 1.00 26.75 90 GLU A CA 1
ATOM 709 C C . GLU A 1 90 ? 35.366 19.144 31.218 1.00 9.60 90 GLU A C 1
ATOM 710 O O . GLU A 1 90 ? 36.397 18.957 30.563 1.00 17.62 90 GLU A O 1
ATOM 716 N N . LYS A 1 91 ? 35.132 18.650 32.424 1.00 14.48 91 LYS A N 1
ATOM 717 C CA . LYS A 1 91 ? 36.113 17.868 33.128 1.00 15.89 91 LYS A CA 1
ATOM 718 C C . LYS A 1 91 ? 36.484 16.552 32.517 1.00 27.55 91 LYS A C 1
ATOM 719 O O . LYS A 1 91 ? 37.637 16.187 32.494 1.00 12.89 91 LYS A O 1
ATOM 725 N N . TYR A 1 92 ? 35.504 15.779 32.103 1.00 7.29 92 TYR A N 1
ATOM 726 C CA . TYR A 1 92 ? 35.897 14.506 31.538 1.00 3.65 92 TYR A CA 1
ATOM 727 C C . TYR A 1 92 ? 35.996 14.499 30.025 1.00 2.23 92 TYR A C 1
ATOM 728 O O . TYR A 1 92 ? 36.674 13.680 29.443 1.00 9.12 92 TYR A O 1
ATOM 737 N N . PHE A 1 93 ? 35.389 15.444 29.331 1.00 10.13 93 PHE A N 1
ATOM 738 C CA . PHE A 1 93 ? 35.391 15.396 27.871 1.00 16.46 93 PHE A CA 1
ATOM 739 C C . PHE A 1 93 ? 35.974 16.649 27.322 1.00 1.00 93 PHE A C 1
ATOM 740 O O . PHE A 1 93 ? 36.103 16.791 26.112 1.00 5.18 93 PHE A O 1
ATOM 748 N N . GLN A 1 94 ? 36.331 17.537 28.244 1.00 7.04 94 GLN A N 1
ATOM 749 C CA . GLN A 1 94 ? 36.883 18.750 27.690 1.00 10.54 94 GLN A CA 1
ATOM 750 C C . GLN A 1 94 ? 36.004 19.446 26.676 1.00 23.44 94 GLN A C 1
ATOM 751 O O . GLN A 1 94 ? 36.549 20.023 25.735 1.00 6.73 94 GLN A O 1
ATOM 757 N N . GLY A 1 95 ? 34.692 19.426 26.899 1.00 10.23 95 GLY A N 1
ATOM 758 C CA . GLY A 1 95 ? 33.858 20.177 26.003 1.00 4.17 95 GLY A CA 1
ATOM 759 C C . GLY A 1 95 ? 33.515 21.500 26.712 1.00 5.38 95 GLY A C 1
ATOM 760 O O . GLY A 1 95 ? 33.962 21.728 27.829 1.00 5.74 95 GLY A O 1
ATOM 761 N N . SER A 1 96 ? 32.639 22.280 26.080 1.00 15.00 96 SER A N 1
ATOM 762 C CA . SER A 1 96 ? 32.147 23.542 26.599 1.00 5.78 96 SER A CA 1
ATOM 763 C C . SER A 1 96 ? 30.767 23.917 26.048 1.00 1.00 96 SER A C 1
ATOM 764 O O . SER A 1 96 ? 30.573 23.875 24.841 1.00 11.34 96 SER A O 1
ATOM 767 N N . PHE A 1 97 ? 29.906 24.457 26.885 1.00 7.79 97 PHE A N 1
ATOM 768 C CA . PHE A 1 97 ? 28.643 25.001 26.385 1.00 8.03 97 PHE A CA 1
ATOM 769 C C . PHE A 1 97 ? 28.943 26.036 25.319 1.00 8.69 97 PHE A C 1
ATOM 770 O O . PHE A 1 97 ? 28.190 26.267 24.379 1.00 8.27 97 PHE A O 1
ATOM 778 N N . ASN A 1 98 ? 30.105 26.694 25.414 1.00 10.09 98 ASN A N 1
ATOM 779 C CA . ASN A 1 98 ? 30.361 27.667 24.353 1.00 1.00 98 ASN A CA 1
ATOM 780 C C . ASN A 1 98 ? 30.568 27.118 22.974 1.00 19.40 98 ASN A C 1
ATOM 781 O O . ASN A 1 98 ? 30.587 27.878 21.988 1.00 11.01 98 ASN A O 1
ATOM 786 N N . PHE A 1 99 ? 30.768 25.805 22.874 1.00 14.88 99 PHE A N 1
ATOM 787 C CA . PHE A 1 99 ? 30.968 25.306 21.516 1.00 1.00 99 PHE A CA 1
ATOM 788 C C . PHE A 1 99 ? 29.655 25.197 20.751 1.00 3.66 99 PHE A C 1
ATOM 789 O O . PHE A 1 99 ? 29.660 25.132 19.505 1.00 12.40 99 PHE A O 1
ATOM 797 N N . LEU A 1 100 ? 28.554 25.074 21.522 1.00 5.49 100 LEU A N 1
ATOM 798 C CA . LEU A 1 100 ? 27.299 24.917 20.804 1.00 11.37 100 LEU A CA 1
ATOM 799 C C . LEU A 1 100 ? 26.996 25.965 19.746 1.00 10.49 100 LEU A C 1
ATOM 800 O O . LEU A 1 100 ? 26.645 25.635 18.605 1.00 12.21 100 LEU A O 1
ATOM 805 N N . PRO A 1 101 ? 27.090 27.252 20.124 1.00 6.58 101 PRO A N 1
ATOM 806 C CA . PRO A 1 101 ? 26.731 28.306 19.200 1.00 11.60 101 PRO A CA 1
ATOM 807 C C . PRO A 1 101 ? 27.660 28.317 18.004 1.00 5.59 101 PRO A C 1
ATOM 808 O O . PRO A 1 101 ? 27.254 28.525 16.846 1.00 9.71 101 PRO A O 1
ATOM 812 N N . ILE A 1 102 ? 28.909 27.977 18.312 1.00 17.44 102 ILE A N 1
ATOM 813 C CA . ILE A 1 102 ? 29.847 27.919 17.218 1.00 9.79 102 ILE A CA 1
ATOM 814 C C . ILE A 1 102 ? 29.472 26.903 16.166 1.00 16.28 102 ILE A C 1
ATOM 815 O O . ILE A 1 102 ? 29.415 27.202 14.962 1.00 11.94 102 ILE A O 1
ATOM 820 N N . VAL A 1 103 ? 29.216 25.671 16.648 1.00 15.39 103 VAL A N 1
ATOM 821 C CA . VAL A 1 103 ? 28.808 24.596 15.733 1.00 1.00 103 VAL A CA 1
ATOM 822 C C . VAL A 1 103 ? 27.486 24.890 15.035 1.00 6.79 103 VAL A C 1
ATOM 823 O O . VAL A 1 103 ? 27.299 24.681 13.837 1.00 13.03 103 VAL A O 1
ATOM 827 N N . SER A 1 104 ? 26.558 25.448 15.817 1.00 9.93 104 SER A N 1
ATOM 828 C CA . SER A 1 104 ? 25.240 25.806 15.274 1.00 12.50 104 SER A CA 1
ATOM 829 C C . SER A 1 104 ? 25.316 26.837 14.151 1.00 9.68 104 SER A C 1
ATOM 830 O O . SER A 1 104 ? 24.557 26.711 13.185 1.00 13.33 104 SER A O 1
ATOM 833 N N . GLN A 1 105 ? 26.219 27.836 14.289 1.00 13.87 105 GLN A N 1
ATOM 834 C CA . GLN A 1 105 ? 26.350 28.849 13.235 1.00 14.75 105 GLN A CA 1
ATOM 835 C C . GLN A 1 105 ? 26.943 28.296 11.965 1.00 25.76 105 GLN A C 1
ATOM 836 O O . GLN A 1 105 ? 26.728 28.785 10.866 1.00 19.44 105 GLN A O 1
ATOM 842 N N . ILE A 1 106 ? 27.691 27.220 12.096 1.00 13.92 106 ILE A N 1
ATOM 843 C CA . ILE A 1 106 ? 28.274 26.686 10.874 1.00 8.51 106 ILE A CA 1
ATOM 844 C C . ILE A 1 106 ? 27.506 25.557 10.220 1.00 22.12 106 ILE A C 1
ATOM 845 O O . ILE A 1 106 ? 27.422 25.444 9.000 1.00 17.71 106 ILE A O 1
ATOM 850 N N . ALA A 1 107 ? 26.957 24.674 11.040 1.00 17.70 107 ALA A N 1
ATOM 851 C CA . ALA A 1 107 ? 26.234 23.565 10.447 1.00 20.10 107 ALA A CA 1
ATOM 852 C C . ALA A 1 107 ? 24.742 23.758 10.632 1.00 17.70 107 ALA A C 1
ATOM 853 O O . ALA A 1 107 ? 24.283 24.201 11.674 1.00 10.66 107 ALA A O 1
ATOM 855 N N . PRO A 1 108 ? 23.967 23.392 9.645 1.00 13.91 108 PRO A N 1
ATOM 856 C CA . PRO A 1 108 ? 22.552 23.593 9.797 1.00 8.69 108 PRO A CA 1
ATOM 857 C C . PRO A 1 108 ? 21.792 22.464 10.458 1.00 22.05 108 PRO A C 1
ATOM 858 O O . PRO A 1 108 ? 20.610 22.651 10.634 1.00 10.67 108 PRO A O 1
ATOM 862 N N . GLN A 1 109 ? 22.372 21.302 10.718 1.00 7.13 109 GLN A N 1
ATOM 863 C CA . GLN A 1 109 ? 21.587 20.226 11.305 1.00 13.89 109 GLN A CA 1
ATOM 864 C C . GLN A 1 109 ? 21.218 20.552 12.745 1.00 1.04 109 GLN A C 1
ATOM 865 O O . GLN A 1 109 ? 21.844 21.430 13.301 1.00 5.24 109 GLN A O 1
ATOM 871 N N . PRO A 1 110 ? 20.359 19.752 13.381 1.00 6.24 110 PRO A N 1
ATOM 872 C CA . PRO A 1 110 ? 20.044 19.925 14.762 1.00 1.00 110 PRO A CA 1
ATOM 873 C C . PRO A 1 110 ? 21.299 19.575 15.522 1.00 10.21 110 PRO A C 1
ATOM 874 O O . PRO A 1 110 ? 22.003 18.636 15.166 1.00 11.70 110 PRO A O 1
ATOM 878 N N . ILE A 1 111 ? 21.524 20.321 16.593 1.00 1.00 111 ILE A N 1
ATOM 879 C CA . ILE A 1 111 ? 22.702 20.160 17.419 1.00 20.21 111 ILE A CA 1
ATOM 880 C C . ILE A 1 111 ? 22.308 19.562 18.733 1.00 13.41 111 ILE A C 1
ATOM 881 O O . ILE A 1 111 ? 21.492 20.156 19.414 1.00 7.69 111 ILE A O 1
ATOM 886 N N . LEU A 1 112 ? 22.920 18.442 19.088 1.00 1.00 112 LEU A N 1
ATOM 887 C CA . LEU A 1 112 ? 22.605 17.730 20.315 1.00 2.39 112 LEU A CA 1
ATOM 888 C C . LEU A 1 112 ? 23.598 18.039 21.393 1.00 5.52 112 LEU A C 1
ATOM 889 O O . LEU A 1 112 ? 24.810 17.910 21.206 1.00 7.60 112 LEU A O 1
ATOM 894 N N . CYS A 1 113 ? 23.097 18.466 22.525 1.00 1.00 113 CYS A N 1
ATOM 895 C CA . CYS A 1 113 ? 23.979 18.735 23.642 1.00 4.37 113 CYS A CA 1
ATOM 896 C C . CYS A 1 113 ? 24.250 17.389 24.313 1.00 13.46 113 CYS A C 1
ATOM 897 O O . CYS A 1 113 ? 23.310 16.748 24.800 1.00 5.39 113 CYS A O 1
ATOM 900 N N . LYS A 1 114 ? 25.520 16.941 24.346 1.00 12.41 114 LYS A N 1
ATOM 901 C CA . LYS A 1 114 ? 25.845 15.658 24.969 1.00 5.03 114 LYS A CA 1
ATOM 902 C C . LYS A 1 114 ? 26.461 15.939 26.326 1.00 1.66 114 LYS A C 1
ATOM 903 O O . LYS A 1 114 ? 27.515 16.601 26.397 1.00 4.73 114 LYS A O 1
ATOM 909 N N . ASP A 1 115 ? 25.841 15.493 27.421 1.00 6.21 115 ASP A N 1
ATOM 910 C CA . ASP A 1 115 ? 26.351 15.824 28.753 1.00 1.00 115 ASP A CA 1
ATOM 911 C C . ASP A 1 115 ? 25.639 14.987 29.788 1.00 8.84 115 ASP A C 1
ATOM 912 O O . ASP A 1 115 ? 24.874 14.175 29.328 1.00 5.85 115 ASP A O 1
ATOM 917 N N . PHE A 1 116 ? 25.889 15.127 31.100 1.00 1.00 116 PHE A N 1
ATOM 918 C CA . PHE A 1 116 ? 25.270 14.294 32.106 1.00 1.44 116 PHE A CA 1
ATOM 919 C C . PHE A 1 116 ? 24.191 15.203 32.667 1.00 11.00 116 PHE A C 1
ATOM 920 O O . PHE A 1 116 ? 24.472 16.023 33.540 1.00 8.77 116 PHE A O 1
ATOM 928 N N . ILE A 1 117 ? 23.000 15.149 32.058 1.00 5.57 117 ILE A N 1
ATOM 929 C CA . ILE A 1 117 ? 21.908 16.055 32.457 1.00 12.59 117 ILE A CA 1
ATOM 930 C C . ILE A 1 117 ? 21.170 15.535 33.682 1.00 11.40 117 ILE A C 1
ATOM 931 O O . ILE A 1 117 ? 20.574 14.462 33.675 1.00 10.41 117 ILE A O 1
ATOM 936 N N . ILE A 1 118 ? 21.272 16.270 34.787 1.00 3.66 118 ILE A N 1
ATOM 937 C CA . ILE A 1 118 ? 20.650 15.852 36.025 1.00 1.08 118 ILE A CA 1
ATOM 938 C C . ILE A 1 118 ? 19.745 16.923 36.633 1.00 7.01 118 ILE A C 1
ATOM 939 O O . ILE A 1 118 ? 19.187 16.760 37.709 1.00 14.63 118 ILE A O 1
ATOM 944 N N . ASP A 1 119 ? 19.605 18.045 35.957 1.00 8.08 119 ASP A N 1
ATOM 945 C CA . ASP A 1 119 ? 18.872 19.135 36.605 1.00 5.62 119 ASP A CA 1
ATOM 946 C C . ASP A 1 119 ? 18.275 19.986 35.504 1.00 9.94 119 ASP A C 1
ATOM 947 O O . ASP A 1 119 ? 18.906 20.212 34.477 1.00 7.05 119 ASP A O 1
ATOM 952 N N . PRO A 1 120 ? 17.021 20.386 35.640 1.00 15.16 120 PRO A N 1
ATOM 953 C CA . PRO A 1 120 ? 16.410 21.140 34.568 1.00 9.13 120 PRO A CA 1
ATOM 954 C C . PRO A 1 120 ? 17.220 22.365 34.221 1.00 5.50 120 PRO A C 1
ATOM 955 O O . PRO A 1 120 ? 17.158 22.769 33.072 1.00 6.30 120 PRO A O 1
ATOM 959 N N . TYR A 1 121 ? 17.956 22.947 35.164 1.00 1.69 121 TYR A N 1
ATOM 960 C CA . TYR A 1 121 ? 18.745 24.119 34.814 1.00 9.55 121 TYR A CA 1
ATOM 961 C C . TYR A 1 121 ? 19.613 23.856 33.583 1.00 19.37 121 TYR A C 1
ATOM 962 O O . TYR A 1 121 ? 19.767 24.710 32.714 1.00 6.97 121 TYR A O 1
ATOM 971 N N . GLN A 1 122 ? 20.167 22.642 33.477 1.00 16.69 122 GLN A N 1
ATOM 972 C CA . GLN A 1 122 ? 21.043 22.282 32.378 1.00 1.00 122 GLN A CA 1
ATOM 973 C C . GLN A 1 122 ? 20.417 22.353 31.024 1.00 3.45 122 GLN A C 1
ATOM 974 O O . GLN A 1 122 ? 21.064 22.649 30.024 1.00 6.85 122 GLN A O 1
ATOM 980 N N . ILE A 1 123 ? 19.116 22.011 31.043 1.00 11.07 123 ILE A N 1
ATOM 981 C CA . ILE A 1 123 ? 18.365 22.059 29.816 1.00 1.00 123 ILE A CA 1
ATOM 982 C C . ILE A 1 123 ? 18.145 23.506 29.347 1.00 5.64 123 ILE A C 1
ATOM 983 O O . ILE A 1 123 ? 18.378 23.833 28.187 1.00 3.83 123 ILE A O 1
ATOM 988 N N . TYR A 1 124 ? 17.684 24.392 30.220 1.00 7.36 124 TYR A N 1
ATOM 989 C CA . TYR A 1 124 ? 17.491 25.787 29.819 1.00 9.04 124 TYR A CA 1
ATOM 990 C C . TYR A 1 124 ? 18.836 26.322 29.354 1.00 2.46 124 TYR A C 1
ATOM 991 O O . TYR A 1 124 ? 18.913 27.004 28.321 1.00 13.23 124 TYR A O 1
ATOM 1000 N N . LEU A 1 125 ? 19.911 26.011 30.105 1.00 7.04 125 LEU A N 1
ATOM 1001 C CA . LEU A 1 125 ? 21.220 26.507 29.663 1.00 2.99 125 LEU A CA 1
ATOM 1002 C C . LEU A 1 125 ? 21.580 26.000 28.284 1.00 6.31 125 LEU A C 1
ATOM 1003 O O . LEU A 1 125 ? 22.100 26.744 27.454 1.00 6.21 125 LEU A O 1
ATOM 1008 N N . ALA A 1 126 ? 21.292 24.719 28.020 1.00 10.73 126 ALA A N 1
ATOM 1009 C CA . ALA A 1 126 ? 21.621 24.226 26.688 1.00 1.00 126 ALA A CA 1
ATOM 1010 C C . ALA A 1 126 ? 20.903 24.983 25.570 1.00 7.78 126 ALA A C 1
ATOM 1011 O O . ALA A 1 126 ? 21.448 25.283 24.483 1.00 13.49 126 ALA A O 1
ATOM 1013 N N . ARG A 1 127 ? 19.584 25.206 25.788 1.00 8.21 127 ARG A N 1
ATOM 1014 C CA . ARG A 1 127 ? 18.711 25.883 24.838 1.00 4.70 127 ARG A CA 1
ATOM 1015 C C . ARG A 1 127 ? 19.258 27.318 24.650 1.00 4.40 127 ARG A C 1
ATOM 1016 O O . ARG A 1 127 ? 19.385 27.862 23.538 1.00 5.48 127 ARG A O 1
ATOM 1024 N N . TYR A 1 128 ? 19.638 27.918 25.777 1.00 1.27 128 TYR A N 1
ATOM 1025 C CA . TYR A 1 128 ? 20.273 29.232 25.836 1.00 14.35 128 TYR A CA 1
ATOM 1026 C C . TYR A 1 128 ? 21.500 29.243 24.926 1.00 33.74 128 TYR A C 1
ATOM 1027 O O . TYR A 1 128 ? 21.755 30.218 24.216 1.00 7.52 128 TYR A O 1
ATOM 1036 N N . TYR A 1 129 ? 22.263 28.139 24.897 1.00 5.49 129 TYR A N 1
ATOM 1037 C CA . TYR A 1 129 ? 23.419 28.067 24.012 1.00 12.86 129 TYR A CA 1
ATOM 1038 C C . TYR A 1 129 ? 23.153 27.530 22.630 1.00 12.09 129 TYR A C 1
ATOM 1039 O O . TYR A 1 129 ? 24.087 27.216 21.921 1.00 9.93 129 TYR A O 1
ATOM 1048 N N . GLN A 1 130 ? 21.892 27.469 22.229 1.00 1.00 130 GLN A N 1
ATOM 1049 C CA . GLN A 1 130 ? 21.520 27.018 20.911 1.00 7.00 130 GLN A CA 1
ATOM 1050 C C . GLN A 1 130 ? 21.335 25.517 20.711 1.00 5.85 130 GLN A C 1
ATOM 1051 O O . GLN A 1 130 ? 21.221 25.153 19.552 1.00 16.02 130 GLN A O 1
ATOM 1057 N N . ALA A 1 131 ? 21.399 24.714 21.770 1.00 8.28 131 ALA A N 1
ATOM 1058 C CA . ALA A 1 131 ? 21.222 23.287 21.483 1.00 3.59 131 ALA A CA 1
ATOM 1059 C C . ALA A 1 131 ? 19.823 22.948 20.995 1.00 20.36 131 ALA A C 1
ATOM 1060 O O . ALA A 1 131 ? 18.894 23.591 21.429 1.00 8.57 131 ALA A O 1
ATOM 1062 N N . ASP A 1 132 ? 19.596 21.950 20.136 1.00 4.54 132 ASP A N 1
ATOM 1063 C CA . ASP A 1 132 ? 18.276 21.582 19.675 1.00 1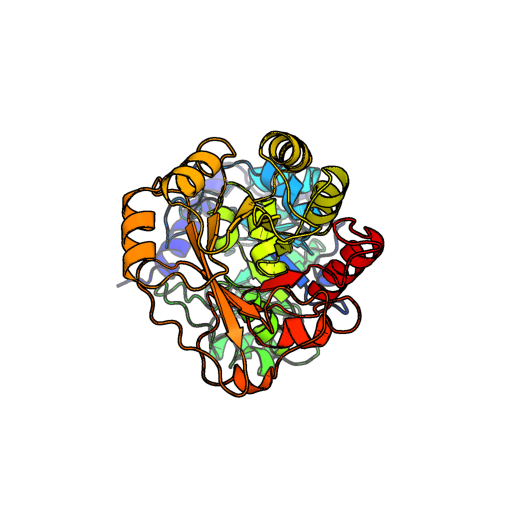.00 132 ASP A CA 1
ATOM 1064 C C . ASP A 1 132 ? 17.797 20.262 20.237 1.00 11.91 132 ASP A C 1
ATOM 1065 O O . ASP A 1 132 ? 16.688 19.834 19.916 1.00 9.34 132 ASP A O 1
ATOM 1070 N N . ALA A 1 133 ? 18.643 19.614 21.044 1.00 5.61 133 ALA A N 1
ATOM 1071 C CA . ALA A 1 133 ? 18.334 18.334 21.627 1.00 6.14 133 ALA A CA 1
ATOM 1072 C C . ALA A 1 133 ? 19.293 18.087 22.754 1.00 2.28 133 ALA A C 1
ATOM 1073 O O . ALA A 1 133 ? 20.302 18.741 22.881 1.00 1.00 133 ALA A O 1
ATOM 1075 N N . CYS A 1 134 ? 18.905 17.227 23.654 1.00 1.00 134 CYS A N 1
ATOM 1076 C CA . CYS A 1 134 ? 19.744 16.873 24.790 1.00 1.00 134 CYS A CA 1
ATOM 1077 C C . CYS A 1 134 ? 19.704 15.352 25.037 1.00 3.41 134 CYS A C 1
ATOM 1078 O O . CYS A 1 134 ? 18.778 14.616 24.716 1.00 8.78 134 CYS A O 1
ATOM 1081 N N . LEU A 1 135 ? 20.717 14.833 25.689 1.00 9.08 135 LEU A N 1
ATOM 1082 C CA . LEU A 1 135 ? 20.784 13.425 26.006 1.00 3.79 135 LEU A CA 1
ATOM 1083 C C . LEU A 1 135 ? 20.249 13.262 27.414 1.00 8.40 135 LEU A C 1
ATOM 1084 O O . LEU A 1 135 ? 20.614 14.034 28.288 1.00 5.28 135 LEU A O 1
ATOM 1089 N N . LEU A 1 136 ? 19.428 12.257 27.641 1.00 1.00 136 LEU A N 1
ATOM 1090 C CA . LEU A 1 136 ? 18.957 11.990 28.991 1.00 2.41 136 LEU A CA 1
ATOM 1091 C C . LEU A 1 136 ? 19.350 10.533 29.230 1.00 3.88 136 LEU A C 1
ATOM 1092 O O . LEU A 1 136 ? 19.160 9.779 28.294 1.00 7.43 136 LEU A O 1
ATOM 1097 N N . MET A 1 137 ? 19.934 10.146 30.361 1.00 4.64 137 MET A N 1
ATOM 1098 C CA . MET A 1 137 ? 20.398 8.792 30.516 1.00 4.09 137 MET A CA 1
ATOM 1099 C C . MET A 1 137 ? 19.626 8.028 31.571 1.00 1.12 137 MET A C 1
ATOM 1100 O O . MET A 1 137 ? 19.554 8.418 32.748 1.00 6.84 137 MET A O 1
ATOM 1105 N N . LEU A 1 138 ? 19.125 6.858 31.179 1.00 5.50 138 LEU A N 1
ATOM 1106 C CA . LEU A 1 138 ? 18.372 6.104 32.158 1.00 1.00 138 LEU A CA 1
ATOM 1107 C C . LEU A 1 138 ? 19.297 5.515 33.171 1.00 15.26 138 LEU A C 1
ATOM 1108 O O . LEU A 1 138 ? 18.782 5.050 34.170 1.00 7.59 138 LEU A O 1
ATOM 1113 N N . SER A 1 139 ? 20.616 5.470 32.901 1.00 4.55 139 SER A N 1
ATOM 1114 C CA . SER A 1 139 ? 21.471 4.922 33.951 1.00 7.67 139 SER A CA 1
ATOM 1115 C C . SER A 1 139 ? 21.644 5.930 35.085 1.00 16.26 139 SER A C 1
ATOM 1116 O O . SER A 1 139 ? 22.168 5.620 36.149 1.00 12.39 139 SER A O 1
ATOM 1119 N N . VAL A 1 140 ? 21.311 7.179 34.845 1.00 3.03 140 VAL A N 1
ATOM 1120 C CA . VAL A 1 140 ? 21.559 8.201 35.861 1.00 9.92 140 VAL A CA 1
ATOM 1121 C C . VAL A 1 140 ? 20.250 8.680 36.485 1.00 16.98 140 VAL A C 1
ATOM 1122 O O . VAL A 1 140 ? 20.176 9.092 37.640 1.00 16.32 140 VAL A O 1
ATOM 1126 N N . LEU A 1 141 ? 19.184 8.684 35.686 1.00 13.63 141 LEU A N 1
ATOM 1127 C CA . LEU A 1 141 ? 17.868 9.170 36.112 1.00 9.94 141 LEU A CA 1
ATOM 1128 C C . LEU A 1 141 ? 16.797 8.120 36.424 1.00 7.20 141 LEU A C 1
ATOM 1129 O O . LEU A 1 141 ? 16.619 7.146 35.689 1.00 9.34 141 LEU A O 1
ATOM 1134 N N . ASP A 1 142 ? 16.007 8.377 37.458 1.00 15.72 142 ASP A N 1
ATOM 1135 C CA . ASP A 1 142 ? 14.893 7.492 37.786 1.00 16.33 142 ASP A CA 1
ATOM 1136 C C . ASP A 1 142 ? 13.729 7.876 36.886 1.00 12.80 142 ASP A C 1
ATOM 1137 O O . ASP A 1 142 ? 13.819 8.840 36.156 1.00 4.33 142 ASP A O 1
ATOM 1142 N N . ASP A 1 143 ? 12.648 7.119 36.855 1.00 15.52 143 ASP A N 1
ATOM 1143 C CA . ASP A 1 143 ? 11.543 7.462 35.981 1.00 24.44 143 ASP A CA 1
ATOM 1144 C C . ASP A 1 143 ? 10.936 8.842 36.234 1.00 11.46 143 ASP A C 1
ATOM 1145 O O . ASP A 1 143 ? 10.581 9.551 35.311 1.00 14.16 143 ASP A O 1
ATOM 1150 N N . ASP A 1 144 ? 10.764 9.302 37.463 1.00 4.73 144 ASP A N 1
ATOM 1151 C CA . ASP A 1 144 ? 10.223 10.640 37.664 1.00 11.11 144 ASP A CA 1
ATOM 1152 C C . ASP A 1 144 ? 11.202 11.750 37.263 1.00 15.86 144 ASP A C 1
ATOM 1153 O O . ASP A 1 144 ? 10.795 12.799 36.766 1.00 10.08 144 ASP A O 1
ATOM 1158 N N . GLN A 1 145 ? 12.523 11.586 37.423 1.00 9.38 145 GLN A N 1
ATOM 1159 C CA . GLN A 1 145 ? 13.376 12.687 36.966 1.00 9.40 145 GLN A CA 1
ATOM 1160 C C . GLN A 1 145 ? 13.429 12.784 35.472 1.00 9.68 145 GLN A C 1
ATOM 1161 O O . GLN A 1 145 ? 13.521 13.864 34.873 1.00 9.17 145 GLN A O 1
ATOM 1167 N N . TYR A 1 146 ? 13.280 11.598 34.886 1.00 4.81 146 TYR A N 1
ATOM 1168 C CA . TYR A 1 146 ? 13.277 11.582 33.429 1.00 12.39 146 TYR A CA 1
ATOM 1169 C C . TYR A 1 146 ? 12.057 12.283 32.818 1.00 8.19 146 TYR A C 1
ATOM 1170 O O . TYR A 1 146 ? 12.160 13.020 31.839 1.00 4.32 146 TYR A O 1
ATOM 1179 N N . ARG A 1 147 ? 10.864 12.048 33.370 1.00 16.93 147 ARG A N 1
ATOM 1180 C CA . ARG A 1 147 ? 9.668 12.663 32.820 1.00 17.03 147 ARG A CA 1
ATOM 1181 C C . ARG A 1 147 ? 9.737 14.182 32.853 1.00 1.00 147 ARG A C 1
ATOM 1182 O O . ARG A 1 147 ? 9.425 14.924 31.940 1.00 11.20 147 ARG A O 1
ATOM 1190 N N A GLN A 1 148 ? 10.154 14.573 33.992 0.70 11.66 148 GLN A N 1
ATOM 1191 N N B GLN A 1 148 ? 10.214 14.722 34.019 0.73 11.66 148 GLN A N 1
ATOM 1192 C CA A GLN A 1 148 ? 10.403 16.023 34.339 0.71 19.15 148 GLN A CA 1
ATOM 1193 C CA B GLN A 1 148 ? 10.412 16.239 34.331 0.71 19.15 148 GLN A CA 1
ATOM 1194 C C A GLN A 1 148 ? 11.408 16.649 33.406 0.67 14.66 148 GLN A C 1
ATOM 1195 C C B GLN A 1 148 ? 11.447 16.714 33.402 0.65 14.66 148 GLN A C 1
ATOM 1196 O O A GLN A 1 148 ? 11.184 17.798 32.808 0.68 21.39 148 GLN A O 1
ATOM 1197 O O B GLN A 1 148 ? 11.187 17.818 32.776 0.68 21.39 148 GLN A O 1
ATOM 1208 N N . LEU A 1 149 ? 12.581 16.032 33.236 1.00 8.04 149 LEU A N 1
ATOM 1209 C CA . LEU A 1 149 ? 13.582 16.592 32.372 1.00 13.64 149 LEU A CA 1
ATOM 1210 C C . LEU A 1 149 ? 13.095 16.552 30.927 1.00 1.69 149 LEU A C 1
ATOM 1211 O O . LEU A 1 149 ? 13.248 17.470 30.097 1.00 6.21 149 LEU A O 1
ATOM 1216 N N . ALA A 1 150 ? 12.448 15.413 30.596 1.00 9.58 150 ALA A N 1
ATOM 1217 C CA . ALA A 1 150 ? 11.983 15.378 29.222 1.00 4.47 150 ALA A CA 1
ATOM 1218 C C . ALA A 1 150 ? 10.870 16.393 28.977 1.00 4.41 150 ALA A C 1
ATOM 1219 O O . ALA A 1 150 ? 10.725 16.927 27.882 1.00 8.08 150 ALA A O 1
ATOM 1221 N N . ALA A 1 151 ? 10.021 16.629 29.974 1.00 2.28 151 ALA A N 1
ATOM 1222 C CA . ALA A 1 151 ? 8.977 17.601 29.721 1.00 7.99 151 ALA A CA 1
ATOM 1223 C C . ALA A 1 151 ? 9.669 18.932 29.498 1.00 5.18 151 ALA A C 1
ATOM 1224 O O . ALA A 1 151 ? 9.345 19.690 28.565 1.00 5.61 151 ALA A O 1
ATOM 1226 N N . VAL A 1 152 ? 10.689 19.183 30.337 1.00 4.07 152 VAL A N 1
ATOM 1227 C CA . VAL A 1 152 ? 11.367 20.450 30.110 1.00 6.12 152 VAL A CA 1
ATOM 1228 C C . VAL A 1 152 ? 11.922 20.594 28.690 1.00 21.43 152 VAL A C 1
ATOM 1229 O O . VAL A 1 152 ? 11.754 21.636 28.052 1.00 1.64 152 VAL A O 1
ATOM 1233 N N . ALA A 1 153 ? 12.562 19.554 28.121 1.00 1.00 153 ALA A N 1
ATOM 1234 C CA . ALA A 1 153 ? 13.147 19.640 26.793 1.00 1.00 153 ALA A CA 1
ATOM 1235 C C . ALA A 1 153 ? 12.100 19.938 25.701 1.00 4.21 153 ALA A C 1
ATOM 1236 O O . ALA A 1 153 ? 12.275 20.771 24.813 1.00 11.54 153 ALA A O 1
ATOM 1238 N N . HIS A 1 154 ? 11.030 19.143 25.733 1.00 1.00 154 HIS A N 1
ATOM 1239 C CA . HIS A 1 154 ? 9.896 19.212 24.838 1.00 1.00 154 HIS A CA 1
ATOM 1240 C C . HIS A 1 154 ? 9.225 20.579 24.904 1.00 8.35 154 HIS A C 1
ATOM 1241 O O . HIS A 1 154 ? 8.806 21.073 23.867 1.00 11.53 154 HIS A O 1
ATOM 1248 N N . SER A 1 155 ? 9.178 21.150 26.098 1.00 6.83 155 SER A N 1
ATOM 1249 C CA . SER A 1 155 ? 8.608 22.474 26.287 1.00 18.00 155 SER A CA 1
ATOM 1250 C C . SER A 1 155 ? 9.429 23.478 25.536 1.00 17.21 155 SER A C 1
ATOM 1251 O O . SER A 1 155 ? 8.973 24.525 25.158 1.00 11.39 155 SER A O 1
ATOM 1254 N N . LEU A 1 156 ? 10.656 23.133 25.210 1.00 7.26 156 LEU A N 1
ATOM 1255 C CA . LEU A 1 156 ? 11.441 24.071 24.477 1.00 1.00 156 LEU A CA 1
ATOM 1256 C C . LEU A 1 156 ? 11.571 23.591 23.063 1.00 12.61 156 LEU A C 1
ATOM 1257 O O . LEU A 1 156 ? 12.558 23.970 22.457 1.00 3.85 156 LEU A O 1
ATOM 1262 N N . GLU A 1 157 ? 10.636 22.750 22.622 1.00 1.00 157 GLU A N 1
ATOM 1263 C CA . GLU A 1 157 ? 10.653 22.136 21.305 1.00 6.36 157 GLU A CA 1
ATOM 1264 C C . GLU A 1 157 ? 12.003 21.474 21.053 1.00 19.07 157 GLU A C 1
ATOM 1265 O O . GLU A 1 157 ? 12.459 21.426 19.923 1.00 5.82 157 GLU A O 1
ATOM 1271 N N . MET A 1 158 ? 12.687 20.988 22.087 1.00 5.83 158 MET A N 1
ATOM 1272 C CA . MET A 1 158 ? 13.976 20.320 21.854 1.00 5.48 158 MET A CA 1
ATOM 1273 C C . MET A 1 158 ? 13.785 18.807 21.784 1.00 13.95 158 MET A C 1
ATOM 1274 O O . MET A 1 158 ? 12.927 18.266 22.468 1.00 6.80 158 MET A O 1
ATOM 1279 N N . GLY A 1 159 ? 14.569 18.059 21.012 1.00 5.71 159 GLY A N 1
ATOM 1280 C CA . GLY A 1 159 ? 14.388 16.609 21.020 1.00 3.58 159 GLY A CA 1
ATOM 1281 C C . GLY A 1 159 ? 15.187 15.921 22.140 1.00 11.56 159 GLY A C 1
ATOM 1282 O O . GLY A 1 159 ? 16.039 16.520 22.779 1.00 3.70 159 GLY A O 1
ATOM 1283 N N . VAL A 1 160 ? 14.899 14.644 22.415 1.00 2.73 160 VAL A N 1
ATOM 1284 C CA . VAL A 1 160 ? 15.625 13.955 23.444 1.00 1.00 160 VAL A CA 1
ATOM 1285 C C . VAL A 1 160 ? 16.212 12.648 22.906 1.00 6.38 160 VAL A C 1
ATOM 1286 O O . VAL A 1 160 ? 15.545 11.871 22.214 1.00 8.03 160 VAL A O 1
ATOM 1290 N N . LEU A 1 161 ? 17.459 12.353 23.253 1.00 11.18 161 LEU A N 1
ATOM 1291 C CA . LEU A 1 161 ? 18.092 11.088 22.909 1.00 15.84 161 LEU A CA 1
ATOM 1292 C C . LEU A 1 161 ? 18.115 10.403 24.286 1.00 4.09 161 LEU A C 1
ATOM 1293 O O . LEU A 1 161 ? 18.732 10.810 25.279 1.00 6.17 161 LEU A O 1
ATOM 1298 N N . THR A 1 162 ? 17.298 9.343 24.394 1.00 1.00 162 THR A N 1
ATOM 1299 C CA . THR A 1 162 ? 17.167 8.581 25.612 1.00 1.00 162 THR A CA 1
ATOM 1300 C C . THR A 1 162 ? 18.147 7.392 25.539 1.00 5.84 162 THR A C 1
ATOM 1301 O O . THR A 1 162 ? 18.013 6.447 24.786 1.00 4.77 162 THR A O 1
ATOM 1305 N N . GLU A 1 163 ? 19.137 7.428 26.407 1.00 9.14 163 GLU A N 1
ATOM 1306 C CA . GLU A 1 163 ? 20.222 6.500 26.434 1.00 1.00 163 GLU A CA 1
ATOM 1307 C C . GLU A 1 163 ? 20.007 5.326 27.329 1.00 1.86 163 GLU A C 1
ATOM 1308 O O . GLU A 1 163 ? 19.709 5.532 28.494 1.00 3.87 163 GLU A O 1
ATOM 1314 N N . VAL A 1 164 ? 20.216 4.117 26.796 1.00 1.00 164 VAL A N 1
ATOM 1315 C CA . VAL A 1 164 ? 20.094 2.973 27.698 1.00 2.52 164 VAL A CA 1
ATOM 1316 C C . VAL A 1 164 ? 21.376 2.129 27.570 1.00 18.51 164 VAL A C 1
ATOM 1317 O O . VAL A 1 164 ? 22.026 2.071 26.520 1.00 4.77 164 VAL A O 1
ATOM 1321 N N . SER A 1 165 ? 21.711 1.385 28.622 1.00 4.81 165 SER A N 1
ATOM 1322 C CA . SER A 1 165 ? 22.936 0.623 28.590 1.00 15.41 165 SER A CA 1
ATOM 1323 C C . SER A 1 165 ? 22.749 -0.814 28.974 1.00 12.28 165 SER A C 1
ATOM 1324 O O . SER A 1 165 ? 23.705 -1.528 29.116 1.00 6.79 165 SER A O 1
ATOM 1327 N N . ASN A 1 166 ? 21.522 -1.198 29.175 1.00 2.13 166 ASN A N 1
ATOM 1328 C CA . ASN A 1 166 ? 21.217 -2.554 29.591 1.00 12.66 166 ASN A CA 1
ATOM 1329 C C . ASN A 1 166 ? 19.745 -2.829 29.441 1.00 22.67 166 ASN A C 1
ATOM 1330 O O . ASN A 1 166 ? 18.942 -1.959 29.090 1.00 9.64 166 ASN A O 1
ATOM 1335 N N . GLU A 1 167 ? 19.409 -4.083 29.690 1.00 21.44 167 GLU A N 1
ATOM 1336 C CA . GLU A 1 167 ? 18.057 -4.562 29.552 1.00 7.06 167 GLU A CA 1
ATOM 1337 C C . GLU A 1 167 ? 17.041 -3.864 30.421 1.00 3.25 167 GLU A C 1
ATOM 1338 O O . GLU A 1 167 ? 15.990 -3.484 29.931 1.00 12.45 167 GLU A O 1
ATOM 1344 N N . GLU A 1 168 ? 17.368 -3.662 31.696 1.00 18.67 168 GLU A N 1
ATOM 1345 C CA . GLU A 1 168 ? 16.381 -3.014 32.537 1.00 3.18 168 GLU A CA 1
ATOM 1346 C C . GLU A 1 168 ? 16.024 -1.607 32.020 1.00 17.28 168 GLU A C 1
ATOM 1347 O O . GLU A 1 168 ? 14.847 -1.173 31.976 1.00 9.72 168 GLU A O 1
ATOM 1353 N N . GLU A 1 169 ? 17.076 -0.896 31.560 1.00 10.94 169 GLU A N 1
ATOM 1354 C CA . GLU A 1 169 ? 16.968 0.464 31.002 1.00 5.59 169 GLU A CA 1
ATOM 1355 C C . GLU A 1 169 ? 16.136 0.482 29.726 1.00 6.61 169 GLU A C 1
ATOM 1356 O O . GLU A 1 169 ? 15.327 1.394 29.497 1.00 12.29 169 GLU A O 1
ATOM 1362 N N . GLN A 1 170 ? 16.372 -0.520 28.872 1.00 5.23 170 GLN A N 1
ATOM 1363 C CA . GLN A 1 170 ? 15.639 -0.661 27.613 1.00 6.78 170 GLN A CA 1
ATOM 1364 C C . GLN A 1 170 ? 14.126 -0.849 27.868 1.00 17.07 170 GLN A C 1
ATOM 1365 O O . GLN A 1 170 ? 13.281 -0.262 27.181 1.00 9.80 170 GLN A O 1
ATOM 1371 N N . GLU A 1 171 ? 13.772 -1.605 28.924 1.00 8.54 171 GLU A N 1
ATOM 1372 C CA . GLU A 1 171 ? 12.373 -1.785 29.297 1.00 33.40 171 GLU A CA 1
ATOM 1373 C C . GLU A 1 171 ? 11.704 -0.492 29.770 1.00 15.64 171 GLU A C 1
ATOM 1374 O O . GLU A 1 171 ? 10.583 -0.074 29.398 1.00 26.28 171 GLU A O 1
ATOM 1380 N N . ARG A 1 172 ? 12.440 0.171 30.641 1.00 11.10 172 ARG A N 1
ATOM 1381 C CA . ARG A 1 172 ? 12.020 1.477 31.110 1.00 8.55 172 ARG A CA 1
ATOM 1382 C C . ARG A 1 172 ? 11.794 2.389 29.899 1.00 6.76 172 ARG A C 1
ATOM 1383 O O . ARG A 1 172 ? 10.831 3.151 29.778 1.00 13.02 172 ARG A O 1
ATOM 1391 N N . ALA A 1 173 ? 12.712 2.328 28.927 1.00 7.85 173 ALA A N 1
ATOM 1392 C CA . ALA A 1 173 ? 12.536 3.168 27.755 1.00 13.63 173 ALA A CA 1
ATOM 1393 C C . ALA A 1 173 ? 11.254 2.930 27.031 1.00 14.10 173 ALA A C 1
ATOM 1394 O O . ALA A 1 173 ? 10.647 3.900 26.592 1.00 6.68 173 ALA A O 1
ATOM 1396 N N . ILE A 1 174 ? 10.913 1.666 26.879 1.00 16.02 174 ILE A N 1
ATOM 1397 C CA . ILE A 1 174 ? 9.677 1.406 26.167 1.00 9.50 174 ILE A CA 1
ATOM 1398 C C . ILE A 1 174 ? 8.505 1.987 26.943 1.00 9.51 174 ILE A C 1
ATOM 1399 O O . ILE A 1 174 ? 7.648 2.693 26.424 1.00 14.35 174 ILE A O 1
ATOM 1404 N N . ALA A 1 175 ? 8.559 1.711 28.239 1.00 11.51 175 ALA A N 1
ATOM 1405 C CA . ALA A 1 175 ? 7.589 2.148 29.206 1.00 25.61 175 ALA A CA 1
ATOM 1406 C C . ALA A 1 175 ? 7.430 3.657 29.309 1.00 41.78 175 ALA A C 1
ATOM 1407 O O . ALA A 1 175 ? 6.323 4.177 29.490 1.00 22.54 175 ALA A O 1
ATOM 1409 N N . LEU A 1 176 ? 8.542 4.373 29.223 1.00 9.72 176 LEU A N 1
ATOM 1410 C CA . LEU A 1 176 ? 8.480 5.828 29.330 1.00 10.88 176 LEU A CA 1
ATOM 1411 C C . LEU A 1 176 ? 8.068 6.442 28.014 1.00 6.84 176 LEU A C 1
ATOM 1412 O O . LEU A 1 176 ? 7.881 7.655 27.882 1.00 17.34 176 LEU A O 1
ATOM 1417 N N . GLY A 1 177 ? 8.006 5.612 26.980 1.00 8.92 177 GLY A N 1
ATOM 1418 C CA . GLY A 1 177 ? 7.623 6.197 25.695 1.00 1.71 177 GLY A CA 1
ATOM 1419 C C . GLY A 1 177 ? 8.674 6.993 24.934 1.00 22.93 177 GLY A C 1
ATOM 1420 O O . GLY A 1 177 ? 8.312 7.836 24.134 1.00 12.56 177 GLY A O 1
ATOM 1421 N N . ALA A 1 178 ? 9.966 6.731 25.105 1.00 16.91 178 ALA A N 1
ATOM 1422 C CA . ALA A 1 178 ? 10.990 7.495 24.398 1.00 5.15 178 ALA A CA 1
ATOM 1423 C C . ALA A 1 178 ? 10.914 7.278 22.912 1.00 6.84 178 ALA A C 1
ATOM 1424 O O . ALA A 1 178 ? 10.779 6.157 22.456 1.00 14.74 178 ALA A O 1
ATOM 1426 N N . LYS A 1 179 ? 11.005 8.369 22.156 1.00 3.15 179 LYS A N 1
ATOM 1427 C CA . LYS A 1 179 ? 10.915 8.304 20.707 1.00 7.16 179 LYS A CA 1
ATOM 1428 C C . LYS A 1 179 ? 12.295 8.050 20.143 1.00 11.20 179 LYS A C 1
ATOM 1429 O O . LYS A 1 179 ? 12.398 7.588 19.020 1.00 7.08 179 LYS A O 1
ATOM 1435 N N . VAL A 1 180 ? 13.385 8.433 20.794 1.00 1.00 180 VAL A N 1
ATOM 1436 C CA . VAL A 1 180 ? 14.679 8.152 20.134 1.00 1.00 180 VAL A CA 1
ATOM 1437 C C . VAL A 1 180 ? 15.532 7.422 21.153 1.00 13.33 180 VAL A C 1
ATOM 1438 O O . VAL A 1 180 ? 15.822 8.045 22.163 1.00 4.42 180 VAL A O 1
ATOM 1442 N N . VAL A 1 181 ? 15.862 6.140 20.985 1.00 1.00 181 VAL A N 1
ATOM 1443 C CA . VAL A 1 181 ? 16.601 5.553 22.081 1.00 1.41 181 VAL A CA 1
ATOM 1444 C C . VAL A 1 181 ? 18.049 5.304 21.614 1.00 2.93 181 VAL A C 1
ATOM 1445 O O . VAL A 1 181 ? 18.293 4.867 20.498 1.00 3.37 181 VAL A O 1
ATOM 1449 N N . GLY A 1 182 ? 19.041 5.650 22.418 1.00 6.57 182 GLY A N 1
ATOM 1450 C CA . GLY A 1 182 ? 20.393 5.388 21.942 1.00 4.15 182 GLY A CA 1
ATOM 1451 C C . GLY A 1 182 ? 20.897 4.207 22.756 1.00 6.76 182 GLY A C 1
ATOM 1452 O O . GLY A 1 182 ? 20.764 4.218 23.979 1.00 1.00 182 GLY A O 1
ATOM 1453 N N . ILE A 1 183 ? 21.379 3.154 22.089 1.00 3.42 183 ILE A N 1
ATOM 1454 C CA . ILE A 1 183 ? 21.947 2.019 22.816 1.00 8.62 183 ILE A CA 1
ATOM 1455 C C . ILE A 1 183 ? 23.445 2.323 23.053 1.00 4.04 183 ILE A C 1
ATOM 1456 O O . ILE A 1 183 ? 24.198 2.483 22.097 1.00 1.00 183 ILE A O 1
ATOM 1461 N N . ASN A 1 184 ? 23.892 2.438 24.305 1.00 1.77 184 ASN A N 1
ATOM 1462 C CA . ASN A 1 184 ? 25.299 2.760 24.431 1.00 1.93 184 ASN A CA 1
ATOM 1463 C C . ASN A 1 184 ? 26.084 1.444 24.551 1.00 1.00 184 ASN A C 1
ATOM 1464 O O . ASN A 1 184 ? 25.951 0.730 25.536 1.00 4.47 184 ASN A O 1
ATOM 1469 N N . ASN A 1 185 ? 26.868 1.114 23.550 1.00 6.91 185 ASN A N 1
ATOM 1470 C CA . ASN A 1 185 ? 27.662 -0.121 23.627 1.00 6.84 185 ASN A CA 1
ATOM 1471 C C . ASN A 1 185 ? 28.770 0.006 24.667 1.00 14.15 185 ASN A C 1
ATOM 1472 O O . ASN A 1 185 ? 29.340 -1.007 25.098 1.00 9.25 185 ASN A O 1
ATOM 1477 N N . ARG A 1 186 ? 29.022 1.236 25.116 1.00 2.23 186 ARG A N 1
ATOM 1478 C CA . ARG A 1 186 ? 29.979 1.354 26.193 1.00 8.51 186 ARG A CA 1
ATOM 1479 C C . ARG A 1 186 ? 29.299 1.525 27.557 1.00 8.91 186 ARG A C 1
ATOM 1480 O O . ARG A 1 186 ? 28.434 2.386 27.777 1.00 11.50 186 ARG A O 1
ATOM 1488 N N . ASP A 1 187 ? 29.646 0.724 28.546 1.00 9.73 187 ASP A N 1
ATOM 1489 C CA . ASP A 1 187 ? 29.038 0.916 29.855 1.00 10.49 187 ASP A CA 1
ATOM 1490 C C . ASP A 1 187 ? 29.905 1.817 30.723 1.00 24.42 187 ASP A C 1
ATOM 1491 O O . ASP A 1 187 ? 30.952 1.384 31.178 1.00 12.70 187 ASP A O 1
ATOM 1496 N N . LEU A 1 188 ? 29.458 3.031 31.001 1.00 12.74 188 LEU A N 1
ATOM 1497 C CA . LEU A 1 188 ? 30.207 3.995 31.773 1.00 14.37 188 LEU A CA 1
ATOM 1498 C C . LEU A 1 188 ? 30.403 3.549 33.202 1.00 18.39 188 LEU A C 1
ATOM 1499 O O . LEU A 1 188 ? 31.161 4.165 33.931 1.00 15.03 188 LEU A O 1
ATOM 1504 N N . ARG A 1 189 ? 29.747 2.492 33.665 1.00 5.32 189 ARG A N 1
ATOM 1505 C CA . ARG A 1 189 ? 30.104 2.123 35.014 1.00 19.48 189 ARG A CA 1
ATOM 1506 C C . ARG A 1 189 ? 31.535 1.555 34.997 1.00 42.96 189 ARG A C 1
ATOM 1507 O O . ARG A 1 189 ? 32.347 1.858 35.876 1.00 30.60 189 ARG A O 1
ATOM 1515 N N . ASP A 1 190 ? 31.867 0.751 33.981 1.00 19.86 190 ASP A N 1
ATOM 1516 C CA . ASP A 1 190 ? 33.203 0.160 33.921 1.00 13.86 190 ASP A CA 1
ATOM 1517 C C . ASP A 1 190 ? 34.023 0.335 32.661 1.00 46.06 190 ASP A C 1
ATOM 1518 O O . ASP A 1 190 ? 35.026 -0.360 32.590 1.00 36.24 190 ASP A O 1
ATOM 1523 N N . LEU A 1 191 ? 33.581 1.187 31.727 1.00 11.95 191 LEU A N 1
ATOM 1524 C CA . LEU A 1 191 ? 34.256 1.569 30.490 1.00 12.37 191 LEU A CA 1
ATOM 1525 C C . LEU A 1 191 ? 34.364 0.494 29.443 1.00 9.10 191 LEU A C 1
ATOM 1526 O O . LEU A 1 191 ? 34.987 0.730 28.397 1.00 24.97 191 LEU A O 1
ATOM 1531 N N . SER A 1 192 ? 33.803 -0.652 29.768 1.00 5.13 192 SER A N 1
ATOM 1532 C CA . SER A 1 192 ? 33.821 -1.765 28.822 1.00 23.22 192 SER A CA 1
ATOM 1533 C C . SER A 1 192 ? 32.890 -1.528 27.645 1.00 14.34 192 SER A C 1
ATOM 1534 O O . SER A 1 192 ? 31.862 -0.856 27.762 1.00 15.60 192 SER A O 1
ATOM 1537 N N . ILE A 1 193 ? 33.280 -2.066 26.505 1.00 9.20 193 ILE A N 1
ATOM 1538 C CA . ILE A 1 193 ? 32.546 -1.923 25.261 1.00 11.15 193 ILE A CA 1
ATOM 1539 C C . ILE A 1 193 ? 32.063 -3.254 24.729 1.00 29.32 193 ILE A C 1
ATOM 1540 O O . ILE A 1 193 ? 32.818 -4.209 24.663 1.00 14.49 193 ILE A O 1
ATOM 1545 N N . ASP A 1 194 ? 30.832 -3.352 24.279 1.00 21.52 194 ASP A N 1
ATOM 1546 C CA . ASP A 1 194 ? 30.373 -4.614 23.718 1.00 9.70 194 ASP A CA 1
ATOM 1547 C C . ASP A 1 194 ? 29.261 -4.354 22.739 1.00 11.31 194 ASP A C 1
ATOM 1548 O O . ASP A 1 194 ? 28.185 -3.958 23.152 1.00 9.24 194 ASP A O 1
ATOM 1553 N N . LEU A 1 195 ? 29.548 -4.481 21.449 1.00 1.77 195 LEU A N 1
ATOM 1554 C CA . LEU A 1 195 ? 28.575 -4.256 20.408 1.00 6.72 195 LEU A CA 1
ATOM 1555 C C . LEU A 1 195 ? 27.326 -5.119 20.488 1.00 11.99 195 LEU A C 1
ATOM 1556 O O . LEU A 1 195 ? 26.318 -4.851 19.827 1.00 11.95 195 LEU A O 1
ATOM 1561 N N . ASN A 1 196 ? 27.404 -6.165 21.281 1.00 13.85 196 ASN A N 1
ATOM 1562 C CA . ASN A 1 196 ? 26.265 -7.044 21.404 1.00 22.39 196 ASN A CA 1
ATOM 1563 C C . ASN A 1 196 ? 25.114 -6.359 22.096 1.00 14.35 196 ASN A C 1
ATOM 1564 O O . ASN A 1 196 ? 24.002 -6.887 22.051 1.00 10.68 196 ASN A O 1
ATOM 1569 N N A ARG A 1 197 ? 25.393 -5.253 22.784 0.50 8.70 197 ARG A N 1
ATOM 1570 N N B ARG A 1 197 ? 25.393 -5.253 22.784 0.50 8.70 197 ARG A N 1
ATOM 1571 C CA A ARG A 1 197 ? 24.331 -4.539 23.478 0.50 15.58 197 ARG A CA 1
ATOM 1572 C CA B ARG A 1 197 ? 24.331 -4.539 23.478 0.50 15.58 197 ARG A CA 1
ATOM 1573 C C A ARG A 1 197 ? 23.296 -4.089 22.478 0.50 0.50 197 ARG A C 1
ATOM 1574 C C B ARG A 1 197 ? 23.296 -4.089 22.478 0.50 0.50 197 ARG A C 1
ATOM 1575 O O A ARG A 1 197 ? 22.080 -4.116 22.634 0.50 11.61 197 ARG A O 1
ATOM 1576 O O B ARG A 1 197 ? 22.080 -4.116 22.634 0.50 11.61 197 ARG A O 1
ATOM 1591 N N . THR A 1 198 ? 23.872 -3.666 21.398 1.00 3.25 198 THR A N 1
ATOM 1592 C CA . THR A 1 198 ? 23.082 -3.207 20.295 1.00 4.34 198 THR A CA 1
ATOM 1593 C C . THR A 1 198 ? 22.406 -4.388 19.659 1.00 11.13 198 THR A C 1
ATOM 1594 O O . THR A 1 198 ? 21.201 -4.358 19.362 1.00 7.91 198 THR A O 1
ATOM 1598 N N . ARG A 1 199 ? 23.206 -5.423 19.392 1.00 6.21 199 ARG A N 1
ATOM 1599 C CA . ARG A 1 199 ? 22.604 -6.588 18.705 1.00 6.12 199 ARG A CA 1
ATOM 1600 C C . ARG A 1 199 ? 21.401 -7.196 19.435 1.00 10.80 199 ARG A C 1
ATOM 1601 O O . ARG A 1 199 ? 20.371 -7.503 18.870 1.00 10.45 199 ARG A O 1
ATOM 1609 N N . GLU A 1 200 ? 21.544 -7.303 20.746 1.00 9.58 200 GLU A N 1
ATOM 1610 C CA . GLU A 1 200 ? 20.511 -7.891 21.572 1.00 12.07 200 GLU A CA 1
ATOM 1611 C C . GLU A 1 200 ? 19.372 -6.974 21.956 1.00 25.20 200 GLU A C 1
ATOM 1612 O O . GLU A 1 200 ? 18.239 -7.436 21.998 1.00 14.22 200 GLU A O 1
ATOM 1618 N N . LEU A 1 201 ? 19.684 -5.699 22.167 1.00 9.87 201 LEU A N 1
ATOM 1619 C CA . LEU A 1 201 ? 18.711 -4.732 22.665 1.00 9.25 201 LEU A CA 1
ATOM 1620 C C . LEU A 1 201 ? 17.953 -3.947 21.643 1.00 17.01 201 LEU A C 1
ATOM 1621 O O . LEU A 1 201 ? 16.812 -3.589 21.902 1.00 18.42 201 LEU A O 1
ATOM 1626 N N . ALA A 1 202 ? 18.579 -3.650 20.501 1.00 5.90 202 ALA A N 1
ATOM 1627 C CA . ALA A 1 202 ? 17.869 -2.848 19.519 1.00 3.00 202 ALA A CA 1
ATOM 1628 C C . ALA A 1 202 ? 16.560 -3.437 19.015 1.00 21.16 202 ALA A C 1
ATOM 1629 O O . ALA A 1 202 ? 15.555 -2.759 18.928 1.00 11.88 202 ALA A O 1
ATOM 1631 N N . PRO A 1 203 ? 16.540 -4.707 18.633 1.00 17.11 203 PRO A N 1
ATOM 1632 C CA . PRO A 1 203 ? 15.334 -5.322 18.104 1.00 13.84 203 PRO A CA 1
ATOM 1633 C C . PRO A 1 203 ? 14.132 -5.255 19.045 1.00 5.88 203 PRO A C 1
ATOM 1634 O O . PRO A 1 203 ? 12.996 -5.149 18.608 1.00 15.67 203 PRO A O 1
ATOM 1638 N N . LYS A 1 204 ? 14.313 -5.330 20.367 1.00 13.62 204 LYS A N 1
ATOM 1639 C CA . LYS A 1 204 ? 13.131 -5.256 21.182 1.00 7.38 204 LYS A CA 1
ATOM 1640 C C . LYS A 1 204 ? 12.472 -3.881 21.079 1.00 52.45 204 LYS A C 1
ATOM 1641 O O . LYS A 1 204 ? 11.291 -3.729 21.375 1.00 34.39 204 LYS A O 1
ATOM 1647 N N . LEU A 1 205 ? 13.235 -2.859 20.706 1.00 12.52 205 LEU A N 1
ATOM 1648 C CA . LEU A 1 205 ? 12.655 -1.543 20.657 1.00 23.75 205 LEU A CA 1
ATOM 1649 C C . LEU A 1 205 ? 11.496 -1.397 19.729 1.00 26.83 205 LEU A C 1
ATOM 1650 O O . LEU A 1 205 ? 10.557 -0.692 20.089 1.00 36.39 205 LEU A O 1
ATOM 1655 N N . GLY A 1 206 ? 11.536 -2.026 18.564 1.00 27.97 206 GLY A N 1
ATOM 1656 C CA . GLY A 1 206 ? 10.303 -1.799 17.842 1.00 30.88 206 GLY A CA 1
ATOM 1657 C C . GLY A 1 206 ? 10.288 -0.655 16.853 1.00 56.62 206 GLY A C 1
ATOM 1658 O O . GLY A 1 206 ? 10.960 0.365 16.979 1.00 52.71 206 GLY A O 1
ATOM 1659 N N . HIS A 1 207 ? 9.483 -0.895 15.826 1.00 62.18 207 HIS A N 1
ATOM 1660 C CA . HIS A 1 207 ? 9.361 -0.026 14.676 1.00 35.29 207 HIS A CA 1
ATOM 1661 C C . HIS A 1 207 ? 8.983 1.393 14.955 1.00 26.99 207 HIS A C 1
ATOM 1662 O O . HIS A 1 207 ? 9.266 2.221 14.098 1.00 39.73 207 HIS A O 1
ATOM 1669 N N . ASN A 1 208 ? 8.386 1.669 16.113 1.00 28.42 208 ASN A N 1
ATOM 1670 C CA . ASN A 1 208 ? 8.021 3.057 16.325 1.00 34.20 208 ASN A CA 1
ATOM 1671 C C . ASN A 1 208 ? 9.094 3.947 16.949 1.00 23.68 208 ASN A C 1
ATOM 1672 O O . ASN A 1 208 ? 8.937 5.166 17.051 1.00 29.03 208 ASN A O 1
ATOM 1677 N N . VAL A 1 209 ? 10.151 3.308 17.434 1.00 9.23 209 VAL A N 1
ATOM 1678 C CA . VAL A 1 209 ? 11.231 3.974 18.100 1.00 13.56 209 VAL A CA 1
ATOM 1679 C C . VAL A 1 209 ? 12.395 4.072 17.148 1.00 12.05 209 VAL A C 1
ATOM 1680 O O . VAL A 1 209 ? 12.743 3.088 16.510 1.00 14.48 209 VAL A O 1
ATOM 1684 N N . THR A 1 210 ? 13.026 5.241 17.082 1.00 14.00 210 THR A N 1
ATOM 1685 C CA . THR A 1 210 ? 14.224 5.405 16.295 1.00 1.00 210 THR A CA 1
ATOM 1686 C C . THR A 1 210 ? 15.339 4.945 17.225 1.00 10.35 210 THR A C 1
ATOM 1687 O O . THR A 1 210 ? 15.430 5.406 18.377 1.00 9.51 210 THR A O 1
ATOM 1691 N N . VAL A 1 211 ? 16.080 3.934 16.768 1.00 5.51 211 VAL A N 1
ATOM 1692 C CA . VAL A 1 211 ? 17.145 3.408 17.604 1.00 1.00 211 VAL A CA 1
ATOM 1693 C C . VAL A 1 211 ? 18.531 3.888 17.119 1.00 5.19 211 VAL A C 1
ATOM 1694 O O . VAL A 1 211 ? 18.845 3.783 15.940 1.00 5.24 211 VAL A O 1
ATOM 1698 N N . ILE A 1 212 ? 19.339 4.434 18.010 1.00 2.13 212 ILE A N 1
ATOM 1699 C CA . ILE A 1 212 ? 20.661 4.897 17.563 1.00 1.00 212 ILE A CA 1
ATOM 1700 C C . ILE A 1 212 ? 21.719 4.031 18.234 1.00 1.00 212 ILE A C 1
ATOM 1701 O O . ILE A 1 212 ? 21.607 3.865 19.443 1.00 6.04 212 ILE A O 1
ATOM 1706 N N . SER A 1 213 ? 22.744 3.543 17.550 1.00 1.00 213 SER A N 1
ATOM 1707 C CA . SER A 1 213 ? 23.730 2.711 18.231 1.00 1.00 213 SER A CA 1
ATOM 1708 C C . SER A 1 213 ? 24.899 3.620 18.554 1.00 1.00 213 SER A C 1
ATOM 1709 O O . SER A 1 213 ? 25.395 4.250 17.639 1.00 1.00 213 SER A O 1
ATOM 1712 N N . GLU A 1 214 ? 25.349 3.622 19.796 1.00 1.00 214 GLU A N 1
ATOM 1713 C CA . GLU A 1 214 ? 26.473 4.493 20.155 1.00 9.41 214 GLU A CA 1
ATOM 1714 C C . GLU A 1 214 ? 27.678 3.726 20.681 1.00 1.00 214 GLU A C 1
ATOM 1715 O O . GLU A 1 214 ? 27.525 2.881 21.573 1.00 5.50 214 GLU A O 1
ATOM 1721 N N . SER A 1 215 ? 28.858 4.234 20.248 1.00 11.84 215 SER A N 1
ATOM 1722 C CA . SER A 1 215 ? 30.196 3.824 20.657 1.00 9.03 215 SER A CA 1
ATOM 1723 C C . SER A 1 215 ? 30.776 2.561 20.101 1.00 36.37 215 SER A C 1
ATOM 1724 O O . SER A 1 215 ? 30.118 1.534 20.060 1.00 11.10 215 SER A O 1
ATOM 1727 N N . GLY A 1 216 ? 32.063 2.642 19.794 1.00 16.69 216 GLY A N 1
ATOM 1728 C CA . GLY A 1 216 ? 32.766 1.449 19.398 1.00 8.44 216 GLY A CA 1
ATOM 1729 C C . GLY A 1 216 ? 32.574 1.134 17.951 1.00 3.43 216 GLY A C 1
ATOM 1730 O O . GLY A 1 216 ? 32.876 0.025 17.581 1.00 17.79 216 GLY A O 1
ATOM 1731 N N . ILE A 1 217 ? 31.981 2.080 17.239 1.00 5.68 217 ILE A N 1
ATOM 1732 C CA . ILE A 1 217 ? 31.723 1.850 15.838 1.00 5.23 217 ILE A CA 1
ATOM 1733 C C . ILE A 1 217 ? 32.868 2.439 15.055 1.00 13.25 217 ILE A C 1
ATOM 1734 O O . ILE A 1 217 ? 33.004 3.664 14.972 1.00 25.52 217 ILE A O 1
ATOM 1739 N N . ASN A 1 218 ? 33.701 1.560 14.512 1.00 11.21 218 ASN A N 1
ATOM 1740 C CA . ASN A 1 218 ? 34.877 2.054 13.806 1.00 9.09 218 ASN A CA 1
ATOM 1741 C C . ASN A 1 218 ? 34.967 1.762 12.325 1.00 22.80 218 ASN A C 1
ATOM 1742 O O . ASN A 1 218 ? 35.701 2.473 11.642 1.00 14.64 218 ASN A O 1
ATOM 1747 N N . THR A 1 219 ? 34.296 0.720 11.807 1.00 10.09 219 THR A N 1
ATOM 1748 C CA . THR A 1 219 ? 34.401 0.444 10.393 1.00 1.00 219 THR A CA 1
ATOM 1749 C C . THR A 1 219 ? 33.103 0.428 9.647 1.00 8.15 219 THR A C 1
ATOM 1750 O O . THR A 1 219 ? 32.043 0.245 10.255 1.00 5.93 219 THR A O 1
ATOM 1754 N N . TYR A 1 220 ? 33.261 0.595 8.321 1.00 2.93 220 TYR A N 1
ATOM 1755 C CA . TYR A 1 220 ? 32.146 0.559 7.424 1.00 5.64 220 TYR A CA 1
ATOM 1756 C C . TYR A 1 220 ? 31.470 -0.821 7.525 1.00 21.32 220 TYR A C 1
ATOM 1757 O O . TYR A 1 220 ? 30.260 -0.982 7.540 1.00 15.19 220 TYR A O 1
ATOM 1766 N N . ALA A 1 221 ? 32.206 -1.905 7.669 1.00 5.54 221 ALA A N 1
ATOM 1767 C CA . ALA A 1 221 ? 31.587 -3.220 7.778 1.00 10.70 221 ALA A CA 1
ATOM 1768 C C . ALA A 1 221 ? 30.729 -3.294 9.032 1.00 15.81 221 ALA A C 1
ATOM 1769 O O . ALA A 1 221 ? 29.663 -3.896 8.998 1.00 15.64 221 ALA A O 1
ATOM 1771 N N . GLN A 1 222 ? 31.215 -2.699 10.118 1.00 1.00 222 GLN A N 1
ATOM 1772 C CA . GLN A 1 222 ? 30.407 -2.708 11.302 1.00 9.77 222 GLN A CA 1
ATOM 1773 C C . GLN A 1 222 ? 29.172 -1.874 11.061 1.00 16.27 222 GLN A C 1
ATOM 1774 O O . GLN A 1 222 ? 28.101 -2.201 11.542 1.00 10.03 222 GLN A O 1
ATOM 1780 N N . VAL A 1 223 ? 29.324 -0.751 10.390 1.00 6.53 223 VAL A N 1
ATOM 1781 C CA . VAL A 1 223 ? 28.140 0.064 10.099 1.00 1.00 223 VAL A CA 1
ATOM 1782 C C . VAL A 1 223 ? 27.153 -0.771 9.227 1.00 20.00 223 VAL A C 1
ATOM 1783 O O . VAL A 1 223 ? 25.947 -0.752 9.468 1.00 4.87 223 VAL A O 1
ATOM 1787 N N . ARG A 1 224 ? 27.565 -1.539 8.199 1.00 6.20 224 ARG A N 1
ATOM 1788 C CA . ARG A 1 224 ? 26.603 -2.254 7.352 1.00 12.70 224 ARG A CA 1
ATOM 1789 C C . ARG A 1 224 ? 25.894 -3.333 8.111 1.00 9.73 224 ARG A C 1
ATOM 1790 O O . ARG A 1 224 ? 24.720 -3.585 7.943 1.00 17.74 224 ARG A O 1
ATOM 1798 N N . GLU A 1 225 ? 26.633 -3.974 8.975 1.00 1.07 225 GLU A N 1
ATOM 1799 C CA . GLU A 1 225 ? 26.029 -5.006 9.764 1.00 11.81 225 GLU A CA 1
ATOM 1800 C C . GLU A 1 225 ? 25.003 -4.486 10.762 1.00 17.13 225 GLU A C 1
ATOM 1801 O O . GLU A 1 225 ? 23.880 -4.982 10.872 1.00 4.35 225 GLU A O 1
ATOM 1807 N N . LEU A 1 226 ? 25.397 -3.491 11.551 1.00 3.45 226 LEU A N 1
ATOM 1808 C CA . LEU A 1 226 ? 24.559 -2.993 12.624 1.00 3.93 226 LEU A CA 1
ATOM 1809 C C . LEU A 1 226 ? 23.349 -2.181 12.172 1.00 4.59 226 LEU A C 1
ATOM 1810 O O . LEU A 1 226 ? 22.423 -1.968 12.929 1.00 4.80 226 LEU A O 1
ATOM 1815 N N . SER A 1 227 ? 23.406 -1.735 10.935 1.00 1.00 227 SER A N 1
ATOM 1816 C CA . SER A 1 227 ? 22.326 -0.969 10.399 1.00 1.00 227 SER A CA 1
ATOM 1817 C C . SER A 1 227 ? 21.107 -1.895 10.307 1.00 10.62 227 SER A C 1
ATOM 1818 O O . SER A 1 227 ? 20.023 -1.433 10.038 1.00 6.72 227 SER A O 1
ATOM 1821 N N . HIS A 1 228 ? 21.232 -3.202 10.465 1.00 1.73 228 HIS A N 1
ATOM 1822 C CA . HIS A 1 228 ? 20.040 -4.056 10.399 1.00 2.36 228 HIS A CA 1
ATOM 1823 C C . HIS A 1 228 ? 19.501 -4.158 11.776 1.00 8.87 228 HIS A C 1
ATOM 1824 O O . HIS A 1 228 ? 18.463 -4.765 11.950 1.00 16.49 228 HIS A O 1
ATOM 1831 N N . PHE A 1 229 ? 20.223 -3.572 12.734 1.00 1.00 229 PHE A N 1
ATOM 1832 C CA . PHE A 1 229 ? 19.685 -3.592 14.076 1.00 7.64 229 PHE A CA 1
ATOM 1833 C C . PHE A 1 229 ? 19.197 -2.230 14.509 1.00 15.66 229 PHE A C 1
ATOM 1834 O O . PHE A 1 229 ? 18.262 -2.115 15.333 1.00 13.76 229 PHE A O 1
ATOM 1842 N N . ALA A 1 230 ? 19.859 -1.217 13.969 1.00 9.04 230 ALA A N 1
ATOM 1843 C CA . ALA A 1 230 ? 19.583 0.132 14.397 1.00 1.00 230 ALA A CA 1
ATOM 1844 C C . ALA A 1 230 ? 19.250 1.064 13.288 1.00 4.08 230 ALA A C 1
ATOM 1845 O O . ALA A 1 230 ? 19.563 0.768 12.151 1.00 14.54 230 ALA A O 1
ATOM 1847 N N . ASN A 1 23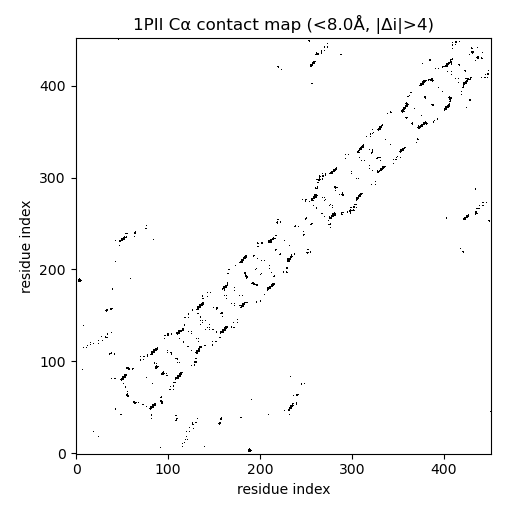1 ? 18.617 2.194 13.610 1.00 5.15 231 ASN A N 1
ATOM 1848 C CA . ASN A 1 231 ? 18.316 3.099 12.524 1.00 4.01 231 ASN A CA 1
ATOM 1849 C C . ASN A 1 231 ? 19.421 4.112 12.289 1.00 15.05 231 ASN A C 1
ATOM 1850 O O . ASN A 1 231 ? 19.326 4.885 11.360 1.00 1.41 231 ASN A O 1
ATOM 1855 N N . GLY A 1 232 ? 20.419 4.198 13.154 1.00 6.10 232 GLY A N 1
ATOM 1856 C CA . GLY A 1 232 ? 21.500 5.173 13.061 1.00 1.00 232 GLY A CA 1
ATOM 1857 C C . GLY A 1 232 ? 22.596 4.956 14.090 1.00 2.87 232 GLY A C 1
ATOM 1858 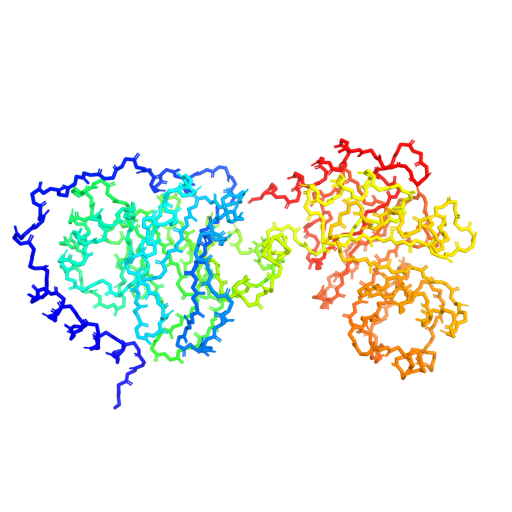O O . GLY A 1 232 ? 22.490 4.087 14.998 1.00 7.13 232 GLY A O 1
ATOM 1859 N N . PHE A 1 233 ? 23.658 5.783 13.918 1.00 1.00 233 PHE A N 1
ATOM 1860 C CA . PHE A 1 233 ? 24.857 5.728 14.753 1.00 5.61 233 PHE A CA 1
ATOM 1861 C C . PHE A 1 233 ? 25.341 7.076 15.262 1.00 8.37 233 PHE A C 1
ATOM 1862 O O . PHE A 1 233 ? 25.222 8.054 14.535 1.00 1.00 233 PHE A O 1
ATOM 1870 N N . LEU A 1 234 ? 25.864 7.087 16.493 1.00 1.25 234 LEU A N 1
ATOM 1871 C CA . LEU A 1 234 ? 26.472 8.275 17.060 1.00 1.00 234 LEU A CA 1
ATOM 1872 C C . LEU A 1 234 ? 27.957 7.850 17.088 1.00 13.14 234 LEU A C 1
ATOM 1873 O O . LEU A 1 234 ? 28.276 6.869 17.738 1.00 7.04 234 LEU A O 1
ATOM 1878 N N . ILE A 1 235 ? 28.866 8.525 16.397 1.00 1.23 235 ILE A N 1
ATOM 1879 C CA . ILE A 1 235 ? 30.266 8.146 16.255 1.00 1.00 235 ILE A CA 1
ATOM 1880 C C . ILE A 1 235 ? 31.093 9.376 16.531 1.00 8.33 235 ILE A C 1
ATOM 1881 O O . ILE A 1 235 ? 30.717 10.476 16.121 1.00 8.66 235 ILE A O 1
ATOM 1886 N N . GLY A 1 236 ? 32.214 9.207 17.210 1.00 15.20 236 GLY A N 1
ATOM 1887 C CA . GLY A 1 236 ? 32.998 10.390 17.493 1.00 16.21 236 GLY A CA 1
ATOM 1888 C C . GLY A 1 236 ? 34.487 10.079 17.561 1.00 18.50 236 GLY A C 1
ATOM 1889 O O . GLY A 1 236 ? 35.240 10.554 16.718 1.00 12.46 236 GLY A O 1
ATOM 1890 N N . SER A 1 237 ? 34.920 9.274 18.530 1.00 14.46 237 SER A N 1
ATOM 1891 C CA . SER A 1 237 ? 36.334 8.961 18.674 1.00 27.88 237 SER A CA 1
ATOM 1892 C C . SER A 1 237 ? 37.007 8.552 17.379 1.00 36.11 237 SER A C 1
ATOM 1893 O O . SER A 1 237 ? 37.989 9.115 16.948 1.00 21.87 237 SER A O 1
AT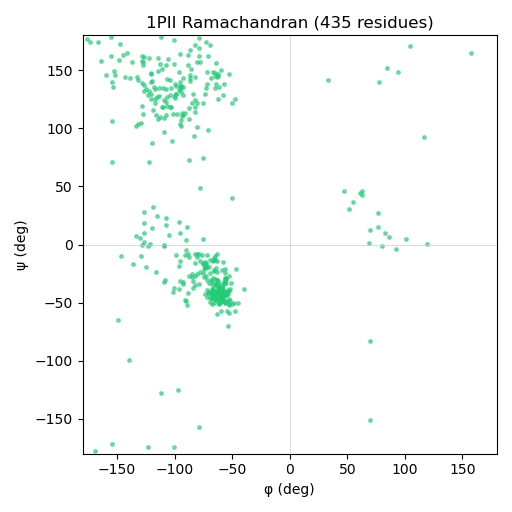OM 1896 N N . ALA A 1 238 ? 36.483 7.520 16.758 1.00 8.23 238 ALA A N 1
ATOM 1897 C CA . ALA A 1 238 ? 37.027 7.052 15.512 1.00 21.52 238 ALA A CA 1
ATOM 1898 C C . ALA A 1 238 ? 37.289 8.170 14.517 1.00 36.24 238 ALA A C 1
ATOM 1899 O O . ALA A 1 238 ? 38.014 8.019 13.540 1.00 28.68 238 ALA A O 1
ATOM 1901 N N . LEU A 1 239 ? 36.633 9.304 14.681 1.00 11.34 239 LEU A N 1
ATOM 1902 C CA . LEU A 1 239 ? 36.822 10.372 13.712 1.00 4.74 239 LEU A CA 1
ATOM 1903 C C . LEU A 1 239 ? 37.763 11.419 14.282 1.00 16.97 239 LEU A C 1
ATOM 1904 O O . LEU A 1 239 ? 38.600 11.959 13.569 1.00 23.02 239 LEU A O 1
ATOM 1909 N N . MET A 1 240 ? 37.582 11.709 15.581 1.00 10.46 240 MET A N 1
ATOM 1910 C CA . MET A 1 240 ? 38.341 12.750 16.256 1.00 14.46 240 MET A CA 1
ATOM 1911 C C . MET A 1 240 ? 39.845 12.478 16.279 1.00 22.46 240 MET A C 1
ATOM 1912 O O . MET A 1 240 ? 40.684 13.379 16.298 1.00 10.29 240 MET A O 1
ATOM 1917 N N . ALA A 1 241 ? 40.181 11.194 16.317 1.00 11.96 241 ALA A N 1
ATOM 1918 C CA . ALA A 1 241 ? 41.551 10.744 16.414 1.00 23.24 241 ALA A CA 1
ATOM 1919 C C . ALA A 1 241 ? 42.297 10.885 15.120 1.00 16.59 241 ALA A C 1
ATOM 1920 O O . ALA A 1 241 ? 43.446 10.514 15.037 1.00 23.92 241 ALA A O 1
ATOM 1922 N N . HIS A 1 242 ? 41.662 11.472 14.124 1.00 17.61 242 HIS A N 1
ATOM 1923 C CA . HIS A 1 242 ? 42.359 11.594 12.859 1.00 9.09 242 HIS A CA 1
ATOM 1924 C C . HIS A 1 242 ? 42.514 13.026 12.426 1.00 25.74 242 HIS A C 1
ATOM 1925 O O . HIS A 1 242 ? 41.610 13.863 12.530 1.00 26.87 242 HIS A O 1
ATOM 1932 N N . ASP A 1 243 ? 43.704 13.273 11.893 1.00 26.12 243 ASP A N 1
ATOM 1933 C CA . ASP A 1 243 ? 44.006 14.597 11.387 1.00 22.96 243 ASP A CA 1
ATOM 1934 C C . ASP A 1 243 ? 43.034 14.990 10.276 1.00 10.66 243 ASP A C 1
ATOM 1935 O O . ASP A 1 243 ? 42.377 16.038 10.385 1.00 26.99 243 ASP A O 1
ATOM 1940 N N . ASP A 1 244 ? 42.973 14.158 9.225 1.00 19.06 244 ASP A N 1
ATOM 1941 C CA . ASP A 1 244 ? 42.111 14.359 8.066 1.00 12.82 244 ASP A CA 1
ATOM 1942 C C . ASP A 1 244 ? 40.672 13.893 8.394 1.00 57.93 244 ASP A C 1
ATOM 1943 O O . ASP A 1 244 ? 40.345 12.710 8.378 1.00 12.22 244 ASP A O 1
ATOM 1948 N N . LEU A 1 245 ? 39.757 14.815 8.689 1.00 16.70 245 LEU A N 1
ATOM 1949 C CA . LEU A 1 245 ? 38.387 14.538 9.108 1.00 15.45 245 LEU A CA 1
ATOM 1950 C C . LEU A 1 245 ? 37.542 14.029 7.991 1.00 8.26 245 LEU A C 1
ATOM 1951 O O . LEU A 1 245 ? 36.784 13.052 8.116 1.00 13.72 245 LEU A O 1
ATOM 1956 N N . HIS A 1 246 ? 37.696 14.713 6.866 1.00 9.03 246 HIS A N 1
ATOM 1957 C CA . HIS A 1 246 ? 36.971 14.230 5.714 1.00 11.97 246 HIS A CA 1
ATOM 1958 C C . HIS A 1 246 ? 37.274 12.739 5.496 1.00 24.97 246 HIS A C 1
ATOM 1959 O O . HIS A 1 246 ? 36.381 11.896 5.428 1.00 10.30 246 HIS A O 1
ATOM 1966 N N . ALA A 1 247 ? 38.557 12.387 5.446 1.00 25.02 247 ALA A N 1
ATOM 1967 C CA . ALA A 1 247 ? 38.959 11.011 5.271 1.00 16.36 247 ALA A CA 1
ATOM 1968 C C . ALA A 1 247 ? 38.406 10.062 6.305 1.00 10.48 247 ALA A C 1
ATOM 1969 O O . ALA A 1 247 ? 37.835 9.020 5.961 1.00 10.21 247 ALA A O 1
ATOM 1971 N N . ALA A 1 248 ? 38.542 10.447 7.566 1.00 6.40 248 ALA A N 1
ATOM 1972 C CA . ALA A 1 248 ? 38.034 9.632 8.637 1.00 12.55 248 ALA A CA 1
ATOM 1973 C C . ALA A 1 248 ? 36.533 9.369 8.517 1.00 8.69 248 ALA A C 1
ATOM 1974 O O . ALA A 1 248 ? 36.049 8.267 8.750 1.00 4.49 248 ALA A O 1
ATOM 1976 N N . VAL A 1 249 ? 35.801 10.403 8.112 1.00 7.25 249 VAL A N 1
ATOM 1977 C CA . VAL A 1 249 ? 34.364 10.308 7.965 1.00 1.02 249 VAL A CA 1
ATOM 1978 C C . VAL A 1 249 ? 34.033 9.298 6.909 1.00 3.82 249 VAL A C 1
ATOM 1979 O O . VAL A 1 249 ? 33.302 8.353 7.166 1.00 11.94 249 VAL A O 1
ATOM 1983 N N . ARG A 1 250 ? 34.529 9.577 5.711 1.00 5.91 250 ARG A N 1
ATOM 1984 C CA . ARG A 1 250 ? 34.285 8.705 4.590 1.00 5.85 250 ARG A CA 1
ATOM 1985 C C . ARG A 1 250 ? 34.707 7.290 4.822 1.00 7.02 250 ARG A C 1
ATOM 1986 O O . ARG A 1 250 ? 34.052 6.389 4.285 1.00 8.25 250 ARG A O 1
ATOM 1994 N N . ARG A 1 251 ? 35.739 7.074 5.646 1.00 10.28 251 ARG A N 1
ATOM 1995 C CA . ARG A 1 251 ? 36.201 5.713 5.887 1.00 3.50 251 ARG A CA 1
ATOM 1996 C C . ARG A 1 251 ? 35.106 4.903 6.575 1.00 11.13 251 ARG A C 1
ATOM 1997 O O . ARG A 1 251 ? 34.918 3.710 6.367 1.00 10.14 251 ARG A O 1
ATOM 2005 N N . VAL A 1 252 ? 34.427 5.531 7.521 1.00 8.19 252 VAL A N 1
ATOM 2006 C CA . VAL A 1 252 ? 33.435 4.780 8.234 1.00 13.42 252 VAL A CA 1
ATOM 2007 C C . VAL A 1 252 ? 32.093 4.736 7.486 1.00 1.00 252 VAL A C 1
ATOM 2008 O O . VAL A 1 252 ? 31.388 3.732 7.411 1.00 10.77 252 VAL A O 1
ATOM 2012 N N . LEU A 1 253 ? 31.739 5.843 6.841 1.00 4.68 253 LEU A N 1
ATOM 2013 C CA . LEU A 1 253 ? 30.456 5.932 6.171 1.00 4.46 253 LEU A CA 1
ATOM 2014 C C . LEU A 1 253 ? 30.414 5.283 4.829 1.00 16.12 253 LEU A C 1
ATOM 2015 O O . LEU A 1 253 ? 29.329 5.001 4.333 1.00 11.97 253 LEU A O 1
ATOM 2020 N N . LEU A 1 254 ? 31.567 5.176 4.196 1.00 4.23 254 LEU A N 1
ATOM 2021 C CA . LEU A 1 254 ? 31.576 4.622 2.832 1.00 6.70 254 LEU A CA 1
ATOM 2022 C C . LEU A 1 254 ? 32.520 3.423 2.642 1.00 6.19 254 LEU A C 1
ATOM 2023 O O . LEU A 1 254 ? 32.341 2.707 1.679 1.00 11.45 254 LEU A O 1
ATOM 2028 N N . GLY A 1 255 ? 33.514 3.222 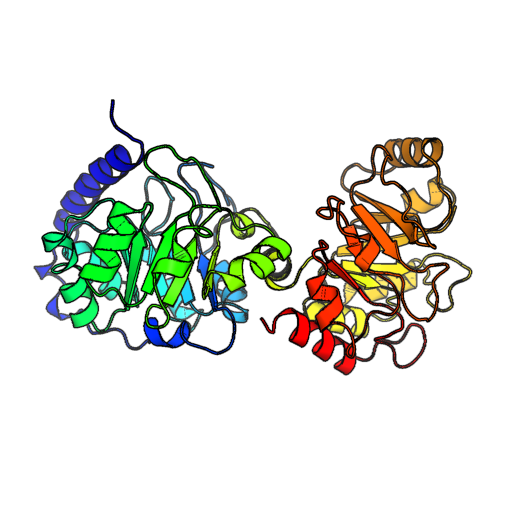3.522 1.00 9.28 255 GLY A N 1
ATOM 2029 C CA . GLY A 1 255 ? 34.510 2.151 3.430 1.00 7.75 255 GLY A CA 1
ATOM 2030 C C . GLY A 1 255 ? 35.815 2.777 2.947 1.00 8.91 255 GLY A C 1
ATOM 2031 O O . GLY A 1 255 ? 35.849 3.948 2.573 1.00 12.74 255 GLY A O 1
ATOM 2032 N N . GLU A 1 256 ? 36.902 2.003 2.974 1.00 8.43 256 GLU A N 1
ATOM 2033 C CA . GLU A 1 256 ? 38.215 2.466 2.511 1.00 12.76 256 GLU A CA 1
ATOM 2034 C C . GLU A 1 256 ? 38.317 2.202 1.021 1.00 18.12 256 GLU A C 1
ATOM 2035 O O . GLU A 1 256 ? 38.967 1.263 0.561 1.00 8.50 256 GLU A O 1
ATOM 2041 N N . ASN A 1 257 ? 37.584 3.007 0.259 1.00 6.12 257 ASN A N 1
ATOM 2042 C CA . ASN A 1 257 ? 37.611 2.807 -1.160 1.00 5.82 257 ASN A CA 1
ATOM 2043 C C . ASN A 1 257 ? 38.771 3.535 -1.833 1.00 1.00 257 ASN A C 1
ATOM 2044 O O . ASN A 1 257 ? 39.196 4.659 -1.520 1.00 8.02 257 ASN A O 1
ATOM 2049 N N . LYS A 1 258 ? 39.120 2.870 -2.929 1.00 6.44 258 LYS A N 1
ATOM 2050 C CA . LYS A 1 258 ? 40.205 3.237 -3.810 1.00 10.80 258 LYS A CA 1
ATOM 2051 C C . LYS A 1 258 ? 39.703 3.305 -5.234 1.00 2.56 258 LYS A C 1
ATOM 2052 O O . LYS A 1 258 ? 38.987 2.416 -5.714 1.00 10.21 258 LYS A O 1
ATOM 2058 N N . VAL A 1 259 ? 40.168 4.327 -5.936 1.00 5.08 259 VAL A N 1
ATOM 2059 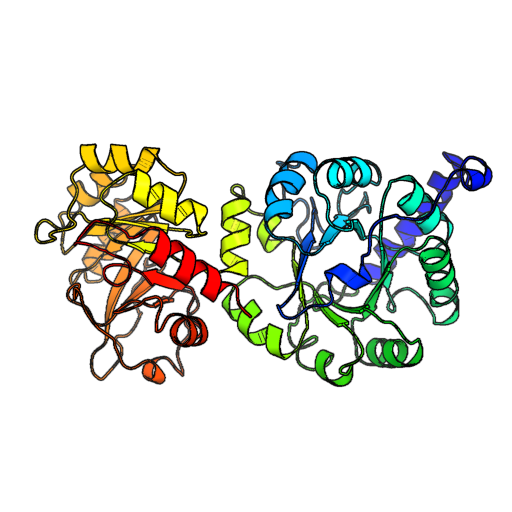C CA . VAL A 1 259 ? 39.889 4.449 -7.358 1.00 5.92 259 VAL A CA 1
ATOM 2060 C C . VAL A 1 259 ? 41.268 4.290 -8.015 1.00 10.56 259 VAL A C 1
ATOM 2061 O O . VAL A 1 259 ? 42.170 5.111 -7.837 1.00 8.36 259 VAL A O 1
ATOM 2065 N N . CYS A 1 260 ? 41.457 3.149 -8.658 1.00 12.89 260 CYS A N 1
ATOM 2066 C CA . CYS A 1 260 ? 42.751 2.818 -9.228 1.00 12.39 260 CYS A CA 1
ATOM 2067 C C . CYS A 1 260 ? 42.977 3.315 -10.663 1.00 15.66 260 CYS A C 1
ATOM 2068 O O . CYS A 1 260 ? 42.033 3.699 -11.328 1.00 12.94 260 CYS A O 1
ATOM 2071 N N . GLY A 1 261 ? 44.232 3.357 -11.124 1.00 14.77 261 GLY A N 1
ATOM 2072 C CA . GLY A 1 261 ? 44.611 3.740 -12.463 1.00 12.89 261 GLY A CA 1
ATOM 2073 C C . GLY A 1 261 ? 44.301 5.163 -12.904 1.00 17.51 261 GLY A C 1
ATOM 2074 O O . GLY A 1 261 ? 43.855 5.365 -14.034 1.00 14.26 261 GLY A O 1
ATOM 2075 N N . LEU A 1 262 ? 44.549 6.111 -12.012 1.00 1.39 262 LEU A N 1
ATOM 2076 C CA . LEU A 1 262 ? 44.358 7.550 -12.262 1.00 10.07 262 LEU A CA 1
ATOM 2077 C C . LEU A 1 262 ? 45.442 8.048 -13.178 1.00 21.32 262 LEU A C 1
ATOM 2078 O O . LEU A 1 262 ? 46.611 7.768 -12.882 1.00 16.04 262 LEU A O 1
ATOM 2083 N N . THR A 1 263 ? 45.046 8.754 -14.240 1.00 22.15 263 THR A N 1
ATOM 2084 C CA . THR A 1 263 ? 46.016 9.315 -15.169 1.00 27.80 263 THR A CA 1
ATOM 2085 C C . THR A 1 263 ? 45.845 10.799 -15.444 1.00 33.36 263 THR A C 1
ATOM 2086 O O . THR A 1 263 ? 46.617 11.361 -16.208 1.00 24.09 263 THR A O 1
ATOM 2090 N N . ARG A 1 264 ? 44.842 11.425 -14.837 1.00 19.06 264 ARG A N 1
ATOM 2091 C CA . ARG A 1 264 ? 44.548 12.840 -14.970 1.00 23.44 264 ARG A CA 1
ATOM 2092 C C . ARG A 1 264 ? 44.170 13.413 -13.604 1.00 24.40 264 ARG A C 1
ATOM 2093 O O . ARG A 1 264 ? 43.497 12.735 -12.840 1.00 16.36 264 ARG A O 1
ATOM 2101 N N . GLY A 1 265 ? 44.546 14.643 -13.273 1.00 7.86 265 GLY A N 1
ATOM 2102 C CA . GLY A 1 265 ? 44.200 15.282 -12.015 1.00 12.20 265 GLY A CA 1
ATOM 2103 C C . GLY A 1 265 ? 42.686 15.483 -11.819 1.00 9.53 265 GLY A C 1
ATOM 2104 O O . GLY A 1 265 ? 42.158 15.393 -10.706 1.00 23.64 265 GLY A O 1
ATOM 2105 N N . GLN A 1 266 ? 41.962 15.756 -12.900 1.00 23.13 266 GLN A N 1
ATOM 2106 C CA . GLN A 1 266 ? 40.518 15.951 -12.814 1.00 22.00 266 GLN A CA 1
ATOM 2107 C C . GLN A 1 266 ? 39.782 14.726 -12.288 1.00 30.41 266 GLN A C 1
ATOM 2108 O O . GLN A 1 266 ? 38.829 14.809 -11.514 1.00 29.68 266 GLN A O 1
ATOM 2114 N N . ASP A 1 267 ? 40.278 13.564 -12.707 1.00 18.08 267 ASP A N 1
ATOM 2115 C CA . ASP A 1 267 ? 39.741 12.276 -12.292 1.00 24.10 267 ASP A CA 1
ATOM 2116 C C . ASP A 1 267 ? 40.055 12.025 -10.829 1.00 28.23 267 ASP A C 1
ATOM 2117 O O . ASP A 1 267 ? 39.211 11.567 -10.057 1.00 13.11 267 ASP A O 1
ATOM 2122 N N . ALA A 1 268 ? 41.275 12.391 -10.450 1.00 13.68 268 ALA A N 1
ATOM 2123 C CA . ALA A 1 268 ? 41.601 12.238 -9.054 1.00 15.62 268 ALA A CA 1
ATOM 2124 C C . ALA A 1 268 ? 40.657 13.108 -8.239 1.00 17.25 268 ALA A C 1
ATOM 2125 O O . ALA A 1 268 ? 40.216 12.723 -7.148 1.00 12.79 268 ALA A O 1
ATOM 2127 N N . LYS A 1 269 ? 40.370 14.305 -8.756 1.00 24.13 269 LYS A N 1
ATOM 2128 C CA . LYS A 1 269 ? 39.498 15.245 -8.055 1.00 38.36 269 LYS A CA 1
ATOM 2129 C C . LYS A 1 269 ? 38.087 14.682 -7.940 1.00 8.59 269 LYS A C 1
ATOM 2130 O O . LYS A 1 269 ? 37.415 14.609 -6.884 1.00 17.04 269 LYS A O 1
ATOM 2136 N N . ALA A 1 270 ? 37.690 14.203 -9.103 1.00 16.96 270 ALA A N 1
ATOM 2137 C CA . ALA A 1 270 ? 36.388 13.577 -9.214 1.00 28.82 270 ALA A CA 1
ATOM 2138 C C . ALA A 1 270 ? 36.215 12.501 -8.148 1.00 19.38 270 ALA A C 1
ATOM 2139 O O . ALA A 1 270 ? 35.215 12.524 -7.435 1.00 28.07 270 ALA A O 1
ATOM 2141 N N . ALA A 1 271 ? 37.224 11.616 -8.026 1.00 17.45 271 ALA A N 1
ATOM 2142 C CA . ALA A 1 271 ? 37.271 10.517 -7.063 1.00 6.78 271 ALA A CA 1
ATOM 2143 C C . ALA A 1 271 ? 37.185 11.017 -5.624 1.00 5.60 271 ALA A C 1
ATOM 2144 O O . ALA A 1 271 ? 36.408 10.553 -4.780 1.00 9.52 271 ALA A O 1
ATOM 2146 N N . TYR A 1 272 ? 38.007 12.018 -5.348 1.00 12.32 272 TYR A N 1
ATOM 2147 C CA . TYR A 1 272 ? 38.035 12.613 -4.029 1.00 15.70 272 TYR A CA 1
ATOM 2148 C C . TYR A 1 272 ? 36.670 13.207 -3.623 1.00 25.43 272 TYR A C 1
ATOM 2149 O O . TYR A 1 272 ? 36.148 13.031 -2.517 1.00 13.98 272 TYR A O 1
ATOM 2158 N N . ASP A 1 273 ? 36.070 13.933 -4.559 1.00 10.57 273 ASP A N 1
ATOM 2159 C CA . ASP A 1 273 ? 34.783 14.583 -4.323 1.00 15.68 273 ASP A CA 1
ATOM 2160 C C . ASP A 1 273 ? 33.687 13.584 -4.092 1.00 17.88 273 ASP A C 1
ATOM 2161 O O . ASP A 1 273 ? 32.783 13.842 -3.299 1.00 23.23 273 ASP A O 1
ATOM 2166 N N . ALA A 1 274 ? 33.809 12.459 -4.781 1.00 15.84 274 ALA A N 1
ATOM 2167 C CA . ALA A 1 274 ? 32.804 11.444 -4.613 1.00 9.10 274 ALA A CA 1
ATOM 2168 C C . ALA A 1 274 ? 32.908 10.715 -3.302 1.00 21.95 274 ALA A C 1
ATOM 2169 O O . ALA A 1 274 ? 31.931 10.090 -2.865 1.00 18.40 274 ALA A O 1
ATOM 2171 N N . GLY A 1 275 ? 34.089 10.823 -2.681 1.00 13.38 275 GLY A N 1
ATOM 2172 C CA . GLY A 1 275 ? 34.260 10.161 -1.403 1.00 14.60 275 GLY A CA 1
ATOM 2173 C C . GLY A 1 275 ? 35.353 9.097 -1.313 1.00 22.40 275 GLY A C 1
ATOM 2174 O O . GLY A 1 275 ? 35.560 8.505 -0.259 1.00 9.87 275 GLY A O 1
ATOM 2175 N N . ALA A 1 276 ? 36.082 8.841 -2.384 1.00 7.16 276 ALA A N 1
ATOM 2176 C CA . ALA A 1 276 ? 37.158 7.858 -2.293 1.00 14.11 276 ALA A CA 1
ATOM 2177 C C . ALA A 1 276 ? 38.241 8.259 -1.316 1.00 3.50 276 ALA A C 1
ATOM 2178 O O . ALA A 1 276 ? 38.519 9.444 -1.166 1.00 11.14 276 ALA A O 1
ATOM 2180 N N . ILE A 1 277 ? 38.839 7.257 -0.653 1.00 12.93 277 ILE A N 1
ATOM 2181 C CA . ILE A 1 277 ? 39.915 7.426 0.307 1.00 9.16 277 ILE A CA 1
ATOM 2182 C C . ILE A 1 277 ? 41.240 7.345 -0.448 1.00 26.86 277 ILE A C 1
ATOM 2183 O O . ILE A 1 277 ? 42.113 8.176 -0.303 1.00 10.72 277 ILE A O 1
ATOM 2188 N N . TYR A 1 278 ? 41.424 6.345 -1.297 1.00 10.20 278 TYR A N 1
ATOM 2189 C CA . TYR A 1 278 ? 42.671 6.161 -2.011 1.00 6.40 278 TYR A CA 1
ATOM 2190 C C . TYR A 1 278 ? 42.585 6.406 -3.500 1.00 13.18 278 TYR A C 1
ATOM 2191 O O . TYR A 1 278 ? 41.564 6.172 -4.151 1.00 11.91 278 TYR A O 1
ATOM 2200 N N . GLY A 1 279 ? 43.716 6.836 -4.041 1.00 8.18 279 GLY A N 1
ATOM 2201 C CA . GLY A 1 279 ? 43.853 7.028 -5.472 1.00 1.00 279 GLY A CA 1
ATOM 2202 C C . GLY A 1 279 ? 45.048 6.140 -5.863 1.00 16.52 279 GLY A C 1
ATOM 2203 O O . GLY A 1 279 ? 46.099 6.192 -5.223 1.00 10.47 279 GLY A O 1
ATOM 2204 N N . GLY A 1 280 ? 44.909 5.280 -6.879 1.00 10.85 280 GLY A N 1
ATOM 2205 C CA . GLY A 1 280 ? 45.963 4.391 -7.351 1.00 17.49 280 GLY A CA 1
ATOM 2206 C C . GLY A 1 280 ? 46.748 4.949 -8.555 1.00 21.92 280 GLY A C 1
ATOM 2207 O O . GLY A 1 280 ? 46.159 5.478 -9.490 1.00 12.76 280 GLY A O 1
ATOM 2208 N N . LEU A 1 281 ? 48.092 4.887 -8.528 1.00 12.69 281 LEU A N 1
ATOM 2209 C CA . LEU A 1 281 ? 48.921 5.347 -9.628 1.00 6.86 281 LEU A CA 1
ATOM 2210 C C . LEU A 1 281 ? 49.655 4.105 -10.115 1.00 22.46 281 LEU A C 1
ATOM 2211 O O . LEU A 1 281 ? 50.344 3.425 -9.351 1.00 10.94 281 LEU A O 1
ATOM 2216 N N . ILE A 1 282 ? 49.487 3.758 -11.373 1.00 5.83 282 ILE A N 1
ATOM 2217 C CA . ILE A 1 282 ? 50.064 2.529 -11.868 1.00 18.17 282 ILE A CA 1
ATOM 2218 C C . ILE A 1 282 ? 51.383 2.710 -12.593 1.00 11.08 282 ILE A C 1
ATOM 2219 O O . ILE A 1 282 ? 51.393 3.334 -13.645 1.00 19.71 282 ILE A O 1
ATOM 2224 N N . PHE A 1 283 ? 52.456 2.194 -11.977 1.00 13.66 283 PHE A N 1
ATOM 2225 C CA . PHE A 1 283 ? 53.836 2.214 -12.477 1.00 11.67 283 PHE A CA 1
ATOM 2226 C C . PHE A 1 283 ? 54.221 0.935 -13.187 1.00 20.19 283 PHE A C 1
ATOM 2227 O O . PHE A 1 283 ? 55.362 0.576 -13.378 1.00 31.10 283 PHE A O 1
ATOM 2235 N N . VAL A 1 284 ? 53.232 0.191 -13.601 1.00 17.87 284 VAL A N 1
ATOM 2236 C CA . VAL A 1 284 ? 53.627 -0.997 -14.293 1.00 14.28 284 VAL A CA 1
ATOM 2237 C C . VAL A 1 284 ? 53.696 -0.655 -15.755 1.00 25.50 284 VAL A C 1
ATOM 2238 O O . VAL A 1 284 ? 52.639 -0.393 -16.326 1.00 38.90 284 VAL A O 1
ATOM 2242 N N . ALA A 1 285 ? 54.900 -0.681 -16.325 1.00 57.92 285 ALA A N 1
ATOM 2243 C CA . ALA A 1 285 ? 55.206 -0.384 -17.722 1.00 29.30 285 ALA A CA 1
ATOM 2244 C C . ALA A 1 285 ? 54.211 -0.910 -18.769 1.00 33.97 285 ALA A C 1
ATOM 2245 O O . ALA A 1 285 ? 53.890 -0.258 -19.768 1.00 44.07 285 ALA A O 1
ATOM 2247 N N . THR A 1 286 ? 53.707 -2.119 -18.514 1.00 41.42 286 THR A N 1
ATOM 2248 C CA . THR A 1 286 ? 52.756 -2.861 -19.330 1.00 33.25 286 THR A CA 1
ATOM 2249 C C . THR A 1 286 ? 51.386 -2.205 -19.473 1.00 41.32 286 THR A C 1
ATOM 2250 O O . THR A 1 286 ? 50.686 -2.354 -20.475 1.00 49.49 286 THR A O 1
ATOM 2254 N N . SER A 1 287 ? 50.979 -1.533 -18.409 1.00 27.87 287 SER A N 1
ATOM 2255 C CA . SER A 1 287 ? 49.688 -0.884 -18.324 1.00 38.78 287 SER A CA 1
ATOM 2256 C C . SER A 1 287 ? 49.456 0.259 -19.302 1.00 28.98 287 SER A C 1
ATOM 2257 O O . SER A 1 287 ? 50.293 1.137 -19.549 1.00 33.75 287 SER A O 1
ATOM 2260 N N . PRO A 1 288 ? 48.237 0.228 -19.835 1.00 31.83 288 PRO A N 1
ATOM 2261 C CA . PRO A 1 288 ? 47.797 1.294 -20.711 1.00 19.73 288 PRO A CA 1
ATOM 2262 C C . PRO A 1 288 ? 47.542 2.493 -19.809 1.00 46.20 288 PRO A C 1
ATOM 2263 O O . PRO A 1 288 ? 47.524 3.635 -20.240 1.00 33.14 288 PRO A O 1
ATOM 2267 N N . ARG A 1 289 ? 47.375 2.200 -18.524 1.00 25.75 289 ARG A N 1
ATOM 2268 C CA . ARG A 1 289 ? 47.096 3.153 -17.469 1.00 20.54 289 ARG A CA 1
ATOM 2269 C C . ARG A 1 289 ? 48.386 3.576 -16.771 1.00 25.54 289 ARG A C 1
ATOM 2270 O O . ARG A 1 289 ? 48.405 4.298 -15.785 1.00 15.92 289 ARG A O 1
ATOM 2278 N N . CYS A 1 290 ? 49.529 3.205 -17.319 1.00 15.15 290 CYS A N 1
ATOM 2279 C CA . CYS A 1 290 ? 50.782 3.562 -16.663 1.00 5.35 290 CYS A CA 1
ATOM 2280 C C . CYS A 1 290 ? 51.074 5.053 -16.600 1.00 14.49 290 CYS A C 1
ATOM 2281 O O . CYS A 1 290 ? 50.716 5.716 -17.566 1.00 26.71 290 CYS A O 1
ATOM 2284 N N . VAL A 1 291 ? 51.761 5.528 -15.536 1.00 11.52 291 VAL A N 1
ATOM 2285 C CA . VAL A 1 291 ? 52.135 6.933 -15.402 1.00 17.47 291 VAL A CA 1
ATOM 2286 C C . VAL A 1 291 ? 53.618 7.062 -15.106 1.00 54.39 291 VAL A C 1
ATOM 2287 O O . VAL A 1 291 ? 54.220 6.103 -14.634 1.00 23.37 291 VAL A O 1
ATOM 2291 N N . ASN A 1 292 ? 54.196 8.243 -15.311 1.00 25.71 292 ASN A N 1
ATOM 2292 C CA . ASN A 1 292 ? 55.593 8.413 -14.964 1.00 17.64 292 ASN A CA 1
ATOM 2293 C C . ASN A 1 292 ? 55.588 9.359 -13.805 1.00 14.47 292 ASN A C 1
ATOM 2294 O O . ASN A 1 292 ? 54.518 9.802 -13.415 1.00 26.90 292 ASN A O 1
ATOM 2299 N N . VAL A 1 293 ? 56.757 9.670 -13.271 1.00 13.43 293 VAL A N 1
ATOM 2300 C CA . VAL A 1 293 ? 56.794 10.496 -12.093 1.00 16.38 293 VAL A CA 1
ATOM 2301 C C . VAL A 1 293 ? 56.212 11.887 -12.252 1.00 39.78 293 VAL A C 1
ATOM 2302 O O . VAL A 1 293 ? 55.550 12.370 -11.348 1.00 26.69 293 VAL A O 1
ATOM 2306 N N . GLU A 1 294 ? 56.463 12.547 -13.375 1.00 20.11 294 GLU A N 1
ATOM 2307 C CA . GLU A 1 294 ? 55.952 13.890 -13.596 1.00 34.88 294 GLU A CA 1
ATOM 2308 C C . GLU A 1 294 ? 54.432 13.877 -13.683 1.00 25.30 294 GLU A C 1
ATOM 2309 O O . GLU A 1 294 ? 53.759 14.724 -13.102 1.00 27.57 294 GLU A O 1
ATOM 2315 N N . GLN A 1 295 ? 53.943 12.962 -14.529 1.00 11.11 295 GLN A N 1
ATOM 2316 C CA . GLN A 1 295 ? 52.535 12.792 -14.762 1.00 30.58 295 GLN A CA 1
ATOM 2317 C C . GLN A 1 295 ? 51.842 12.487 -13.432 1.00 29.95 295 GLN A C 1
ATOM 2318 O O . GLN A 1 295 ? 50.807 13.059 -13.090 1.00 30.33 295 GLN A O 1
ATOM 2324 N N . ALA A 1 296 ? 52.515 11.705 -12.593 1.00 22.07 296 ALA A N 1
ATOM 2325 C CA . ALA A 1 296 ? 51.978 11.402 -11.274 1.00 23.64 296 ALA A CA 1
ATOM 2326 C C . ALA A 1 296 ? 51.896 12.634 -10.416 1.00 24.31 296 ALA A C 1
ATOM 2327 O O . ALA A 1 296 ? 50.910 12.837 -9.712 1.00 19.35 296 ALA A O 1
ATOM 2329 N N . GLN A 1 297 ? 52.974 13.415 -10.480 1.00 22.09 297 GLN A N 1
ATOM 2330 C CA . GLN A 1 297 ? 53.023 14.623 -9.689 1.00 22.00 297 GLN A CA 1
ATOM 2331 C C . GLN A 1 297 ? 51.840 15.544 -9.987 1.00 27.52 297 GLN A C 1
ATOM 2332 O O . GLN A 1 297 ? 51.265 16.206 -9.125 1.00 30.66 297 GLN A O 1
ATOM 2338 N N . GLU A 1 298 ? 51.408 15.472 -11.238 1.00 24.49 298 GLU A N 1
ATOM 2339 C CA . GLU A 1 298 ? 50.324 16.303 -11.746 1.00 23.70 298 GLU A CA 1
ATOM 2340 C C . GLU A 1 298 ? 48.978 15.839 -11.219 1.00 24.91 298 GLU A C 1
ATOM 2341 O O . GLU A 1 298 ? 48.091 16.606 -10.873 1.00 29.10 298 GLU A O 1
ATOM 2347 N N . VAL A 1 299 ? 48.788 14.537 -11.202 1.00 12.58 299 VAL A N 1
ATOM 2348 C CA . VAL A 1 299 ? 47.528 13.932 -10.798 1.00 16.31 299 VAL A CA 1
ATOM 2349 C C . VAL A 1 299 ? 47.367 14.179 -9.329 1.00 17.87 299 VAL A C 1
ATOM 2350 O O . VAL A 1 299 ? 46.346 14.526 -8.739 1.00 27.06 299 VAL A O 1
ATOM 2354 N N . MET A 1 300 ? 48.491 13.986 -8.712 1.00 13.02 300 MET A N 1
ATOM 2355 C CA . MET A 1 300 ? 48.438 14.077 -7.288 1.00 10.46 300 MET A CA 1
ATOM 2356 C C . MET A 1 300 ? 48.089 15.444 -6.783 1.00 39.44 300 MET A C 1
ATOM 2357 O O . MET A 1 300 ? 47.549 15.582 -5.697 1.00 32.03 300 MET A O 1
ATOM 2362 N N . ALA A 1 301 ? 48.445 16.465 -7.525 1.00 19.88 301 ALA A N 1
ATOM 2363 C CA . ALA A 1 301 ? 48.218 17.770 -6.971 1.00 28.75 301 ALA A CA 1
ATOM 2364 C C . ALA A 1 301 ? 46.784 18.205 -7.063 1.00 23.83 301 ALA A C 1
ATOM 2365 O O . ALA A 1 301 ? 46.422 19.117 -6.334 1.00 19.30 301 ALA A O 1
ATOM 2367 N N . ALA A 1 302 ? 45.991 17.510 -7.869 1.00 16.14 302 ALA A N 1
ATOM 2368 C CA . ALA A 1 302 ? 44.583 17.885 -7.993 1.00 8.71 302 ALA A CA 1
ATOM 2369 C C . ALA A 1 302 ? 43.740 17.508 -6.778 1.00 46.08 302 ALA A C 1
ATOM 2370 O O . ALA A 1 302 ? 42.648 18.058 -6.630 1.00 36.94 302 ALA A O 1
ATOM 2372 N N . ALA A 1 303 ? 44.166 16.563 -5.925 1.00 27.40 303 ALA A N 1
ATOM 2373 C CA . ALA A 1 303 ? 43.291 16.230 -4.801 1.00 25.45 303 ALA A CA 1
ATOM 2374 C C . ALA A 1 303 ? 44.042 15.570 -3.691 1.00 27.08 303 ALA A C 1
ATOM 2375 O O . ALA A 1 303 ? 44.958 14.811 -3.950 1.00 18.83 303 ALA A O 1
ATOM 2377 N N . PRO A 1 304 ? 43.619 15.840 -2.473 1.00 14.05 304 PRO A N 1
ATOM 2378 C CA . PRO A 1 304 ? 44.293 15.298 -1.320 1.00 13.96 304 PRO A CA 1
ATOM 2379 C C . PRO A 1 304 ? 43.984 13.842 -0.992 1.00 29.71 304 PRO A C 1
ATOM 2380 O O . PRO A 1 304 ? 43.715 13.472 0.155 1.00 13.09 304 PRO A O 1
ATOM 2384 N N . LEU A 1 305 ? 44.043 12.973 -1.986 1.00 11.44 305 LEU A N 1
ATOM 2385 C CA . LEU A 1 305 ? 43.775 11.581 -1.674 1.00 16.77 305 LEU A CA 1
ATOM 2386 C C . LEU A 1 305 ? 44.994 10.954 -1.044 1.00 22.47 305 LEU A C 1
ATOM 2387 O O . LEU A 1 305 ? 46.034 11.600 -0.948 1.00 12.57 305 LEU A O 1
ATOM 2392 N N . GLN A 1 306 ? 44.896 9.691 -0.662 1.00 11.66 306 GLN A N 1
ATOM 2393 C CA . GLN A 1 306 ? 46.083 9.012 -0.196 1.00 13.09 306 GLN A CA 1
ATOM 2394 C C . GLN A 1 306 ? 46.538 8.156 -1.364 1.00 18.52 306 GLN A C 1
ATOM 2395 O O . GLN A 1 306 ? 45.800 7.277 -1.820 1.00 13.42 306 GLN A O 1
ATOM 2401 N N . TYR A 1 307 ? 47.679 8.506 -1.949 1.00 4.20 307 TYR A N 1
ATOM 2402 C CA . TYR A 1 307 ? 48.015 7.805 -3.147 1.00 9.33 307 TYR A CA 1
ATOM 2403 C C . TYR A 1 307 ? 48.775 6.493 -2.952 1.00 4.59 307 TYR A C 1
ATOM 2404 O O . TYR A 1 307 ? 49.691 6.313 -2.139 1.00 9.24 307 TYR A O 1
ATOM 2413 N N . VAL A 1 308 ? 48.360 5.572 -3.789 1.00 12.40 308 VAL A N 1
ATOM 2414 C CA . VAL A 1 308 ? 48.968 4.261 -3.720 1.00 5.25 308 VAL A CA 1
ATOM 2415 C C . VAL A 1 308 ? 49.721 3.956 -5.007 1.00 15.08 308 VAL A C 1
ATOM 2416 O O . VAL A 1 308 ? 49.113 4.073 -6.070 1.00 11.26 308 VAL A O 1
ATOM 2420 N N . GLY A 1 309 ? 51.013 3.579 -4.928 1.00 7.73 309 GLY A N 1
ATOM 2421 C CA . GLY A 1 309 ? 51.740 3.308 -6.181 1.00 7.06 309 GLY A CA 1
ATOM 2422 C C . GLY A 1 309 ? 51.674 1.812 -6.462 1.00 14.53 309 GLY A C 1
ATOM 2423 O O . GLY A 1 309 ? 51.832 1.007 -5.550 1.00 7.46 309 GLY A O 1
ATOM 2424 N N . VAL A 1 310 ? 51.359 1.431 -7.698 1.00 7.64 310 VAL A N 1
ATOM 2425 C CA . VAL A 1 310 ? 51.164 0.043 -8.064 1.00 3.87 310 VAL A CA 1
ATOM 2426 C C . VAL A 1 310 ? 52.349 -0.394 -8.897 1.00 15.69 310 VAL A C 1
ATOM 2427 O O . VAL A 1 310 ? 52.652 0.182 -9.941 1.00 5.83 310 VAL A O 1
ATOM 2431 N N . PHE A 1 311 ? 52.969 -1.437 -8.381 1.00 5.05 311 PHE A N 1
ATOM 2432 C CA . PHE A 1 311 ? 54.146 -2.018 -8.991 1.00 17.52 311 PHE A CA 1
ATOM 2433 C C . PHE A 1 311 ? 53.972 -3.504 -9.197 1.00 20.23 311 PHE A C 1
ATOM 2434 O O . PHE A 1 311 ? 53.208 -4.195 -8.515 1.00 20.70 311 PHE A O 1
ATOM 2442 N N . ARG A 1 312 ? 54.761 -3.977 -10.151 1.00 30.71 312 ARG A N 1
ATOM 2443 C CA . ARG A 1 312 ? 54.804 -5.383 -10.505 1.00 4.20 312 ARG A CA 1
ATOM 2444 C C . ARG A 1 312 ? 56.245 -5.893 -10.580 1.00 28.09 312 ARG A C 1
ATOM 2445 O O . ARG A 1 312 ? 56.909 -5.581 -11.558 1.00 16.36 312 ARG A O 1
ATOM 2453 N N . ASN A 1 313 ? 56.717 -6.645 -9.580 1.00 13.72 313 ASN A N 1
ATOM 2454 C CA . ASN A 1 313 ? 58.043 -7.257 -9.527 1.00 22.08 313 ASN A CA 1
ATOM 2455 C C . ASN A 1 313 ? 59.058 -6.235 -9.904 1.00 24.11 313 ASN A C 1
ATOM 2456 O O . ASN A 1 313 ? 59.935 -6.484 -10.697 1.00 23.37 313 ASN A O 1
ATOM 2461 N N . HIS A 1 314 ? 58.910 -5.063 -9.336 1.00 32.63 314 HIS A N 1
ATOM 2462 C CA . HIS A 1 314 ? 59.754 -3.933 -9.660 1.00 15.55 314 HIS A CA 1
ATOM 2463 C C . HIS A 1 314 ? 61.013 -3.807 -8.850 1.00 21.34 314 HIS A C 1
ATOM 2464 O O . HIS A 1 314 ? 61.007 -4.209 -7.691 1.00 10.98 314 HIS A O 1
ATOM 2471 N N . ASP A 1 315 ? 62.038 -3.160 -9.393 1.00 17.37 315 ASP A N 1
ATOM 2472 C CA . ASP A 1 315 ? 63.239 -2.995 -8.590 1.00 9.97 315 ASP A CA 1
ATOM 2473 C C . ASP A 1 315 ? 63.017 -2.273 -7.274 1.00 7.69 315 ASP A C 1
ATOM 2474 O O . ASP A 1 315 ? 62.538 -1.140 -7.162 1.00 20.54 315 ASP A O 1
ATOM 2479 N N . ILE A 1 316 ? 63.481 -2.884 -6.199 1.00 11.71 316 ILE A N 1
ATOM 2480 C CA . ILE A 1 316 ? 63.318 -2.200 -4.940 1.00 2.46 316 ILE A CA 1
ATOM 2481 C C . ILE A 1 316 ? 63.768 -0.760 -4.889 1.00 22.74 316 ILE A C 1
ATOM 2482 O O . ILE A 1 316 ? 62.985 0.056 -4.443 1.00 8.17 316 ILE A O 1
ATOM 2487 N N . ALA A 1 317 ? 64.994 -0.444 -5.318 1.00 26.16 317 ALA A N 1
ATOM 2488 C CA . ALA A 1 317 ? 65.494 0.930 -5.271 1.00 21.94 317 ALA A CA 1
ATOM 2489 C C . ALA A 1 317 ? 64.516 1.947 -5.851 1.00 1.46 317 ALA A C 1
ATOM 2490 O O . ALA A 1 317 ? 64.244 2.972 -5.259 1.00 16.38 317 ALA A O 1
ATOM 2492 N N . ASP A 1 318 ? 64.052 1.627 -7.053 1.00 7.76 318 ASP A N 1
ATOM 2493 C CA . ASP A 1 318 ? 63.098 2.420 -7.760 1.00 7.90 318 ASP A CA 1
ATOM 2494 C C . ASP A 1 318 ? 61.760 2.533 -7.027 1.00 27.06 318 ASP A C 1
ATOM 2495 O O . ASP A 1 318 ? 61.198 3.629 -6.982 1.00 21.36 318 ASP A O 1
ATOM 2500 N N . VAL A 1 319 ? 61.252 1.429 -6.468 1.00 19.34 319 VAL A N 1
ATOM 2501 C CA . VAL A 1 319 ? 60.016 1.471 -5.712 1.00 5.33 319 VAL A CA 1
ATOM 2502 C C . VAL A 1 319 ? 60.308 2.470 -4.578 1.00 17.11 319 VAL A C 1
ATOM 2503 O O . VAL A 1 319 ? 59.525 3.327 -4.216 1.00 11.90 319 VAL A O 1
ATOM 2507 N N . VAL A 1 320 ? 61.451 2.381 -3.917 1.00 12.57 320 VAL A N 1
ATOM 2508 C CA . VAL A 1 320 ? 61.632 3.243 -2.773 1.00 12.93 320 VAL A CA 1
ATOM 2509 C C . VAL A 1 320 ? 61.665 4.692 -3.206 1.00 26.42 320 VAL A C 1
ATOM 2510 O O . VAL A 1 320 ? 61.072 5.579 -2.605 1.00 17.12 320 VAL A O 1
ATOM 2514 N N . ASP A 1 321 ? 62.373 4.896 -4.292 1.00 15.38 321 ASP A N 1
ATOM 2515 C CA . ASP A 1 321 ? 62.545 6.227 -4.833 1.00 29.73 321 ASP A CA 1
ATOM 2516 C C . ASP A 1 321 ? 61.232 6.960 -5.140 1.00 15.48 321 ASP A C 1
ATOM 2517 O O . ASP A 1 321 ? 61.020 8.121 -4.741 1.00 24.97 321 ASP A O 1
ATOM 2522 N N . LYS A 1 322 ? 60.371 6.247 -5.866 1.00 25.03 322 LYS A N 1
ATOM 2523 C CA . LYS A 1 322 ? 59.076 6.758 -6.244 1.00 11.59 322 LYS A CA 1
ATOM 2524 C C . LYS A 1 322 ? 58.295 7.024 -4.976 1.00 13.20 322 LYS A C 1
ATOM 2525 O O . LYS A 1 322 ? 57.604 8.021 -4.871 1.00 14.44 322 LYS A O 1
ATOM 2531 N N . ALA A 1 323 ? 58.460 6.154 -3.991 1.00 14.35 323 ALA A N 1
ATOM 2532 C CA . ALA A 1 323 ? 57.763 6.425 -2.753 1.00 12.18 323 ALA A CA 1
ATOM 2533 C C . ALA A 1 323 ? 58.177 7.752 -2.138 1.00 22.13 323 ALA A C 1
ATOM 2534 O O . ALA A 1 323 ? 57.326 8.548 -1.748 1.00 16.31 323 ALA A O 1
ATOM 2536 N N A LYS A 1 324 ? 59.497 7.973 -2.051 0.52 17.90 324 LYS A N 1
ATOM 2537 N N B LYS A 1 324 ? 59.496 7.975 -2.047 0.51 18.08 324 LYS A N 1
ATOM 2538 C CA A LYS A 1 324 ? 60.025 9.181 -1.436 0.45 11.75 324 LYS A CA 1
ATOM 2539 C CA B LYS A 1 324 ? 60.026 9.183 -1.433 0.45 11.41 324 LYS A CA 1
ATOM 2540 C C A LYS A 1 324 ? 59.664 10.430 -2.214 0.47 6.04 324 LYS A C 1
ATOM 2541 C C B LYS A 1 324 ? 59.666 10.431 -2.213 0.47 5.96 324 LYS A C 1
ATOM 2542 O O A LYS A 1 324 ? 59.131 11.399 -1.677 0.55 27.54 324 LYS A O 1
ATOM 2543 O O B LYS A 1 324 ? 59.134 11.401 -1.678 0.55 27.53 324 LYS A O 1
ATOM 2554 N N . VAL A 1 325 ? 59.948 10.368 -3.506 1.00 20.85 325 VAL A N 1
ATOM 2555 C CA . VAL A 1 325 ? 59.653 11.493 -4.367 1.00 20.76 325 VAL A CA 1
ATOM 2556 C C . VAL A 1 325 ? 58.167 11.823 -4.454 1.00 39.95 325 VAL A C 1
ATOM 2557 O O . VAL A 1 325 ? 57.787 12.982 -4.361 1.00 21.31 325 VAL A O 1
ATOM 2561 N N . LEU A 1 326 ? 57.304 10.837 -4.698 1.00 32.40 326 LEU A N 1
ATOM 2562 C CA . LEU A 1 326 ? 55.884 11.168 -4.815 1.00 12.52 326 LEU A CA 1
ATOM 2563 C C . LEU A 1 326 ? 55.191 11.324 -3.462 1.00 22.25 326 LEU A C 1
ATOM 2564 O O . LEU A 1 326 ? 54.036 11.741 -3.365 1.00 29.98 326 LEU A O 1
ATOM 2569 N N . SER A 1 327 ? 55.863 10.939 -2.383 1.00 23.59 327 SER A N 1
ATOM 2570 C CA . SER A 1 327 ? 55.179 10.965 -1.106 1.00 22.65 327 SER A CA 1
ATOM 2571 C C . SER A 1 327 ? 53.944 10.046 -1.073 1.00 60.23 327 SER A C 1
ATOM 2572 O O . SER A 1 327 ? 52.870 10.373 -0.578 1.00 16.53 327 SER A O 1
ATOM 2575 N N . LEU A 1 328 ? 54.092 8.836 -1.608 1.00 14.77 328 LEU A N 1
ATOM 2576 C CA . LEU A 1 328 ? 53.062 7.831 -1.612 1.00 9.15 328 LEU A CA 1
ATOM 2577 C C . LEU A 1 328 ? 52.654 7.385 -0.206 1.00 11.50 328 LEU A C 1
ATOM 2578 O O . LEU A 1 328 ? 53.428 7.290 0.727 1.00 12.37 328 LEU A O 1
ATOM 2583 N N . ALA A 1 329 ? 51.393 7.070 0.009 1.00 3.47 329 ALA A N 1
ATOM 2584 C CA . ALA A 1 329 ? 50.962 6.613 1.301 1.00 5.50 329 ALA A CA 1
ATOM 2585 C C . ALA A 1 329 ? 51.202 5.108 1.408 1.00 6.85 329 ALA A C 1
ATOM 2586 O O . ALA A 1 329 ? 51.374 4.529 2.478 1.00 10.12 329 ALA A O 1
ATOM 2588 N N . ALA A 1 330 ? 51.168 4.452 0.260 1.00 1.00 330 ALA A N 1
ATOM 2589 C CA . ALA A 1 330 ? 51.375 3.023 0.216 1.00 2.71 330 ALA A CA 1
ATOM 2590 C C . ALA A 1 330 ? 51.891 2.603 -1.167 1.00 6.04 330 ALA A C 1
ATOM 2591 O O . ALA A 1 330 ? 51.783 3.319 -2.186 1.00 12.36 330 ALA A O 1
ATOM 2593 N N . VAL A 1 331 ? 52.454 1.389 -1.178 1.00 12.99 331 VAL A N 1
ATOM 2594 C CA . VAL A 1 331 ? 52.910 0.723 -2.385 1.00 6.24 331 VAL A CA 1
ATOM 2595 C C . VAL A 1 331 ? 52.186 -0.605 -2.475 1.00 7.70 331 VAL A C 1
ATOM 2596 O O . VAL A 1 331 ? 52.126 -1.349 -1.498 1.00 8.75 331 VAL A O 1
ATOM 2600 N N . GLN A 1 332 ? 51.647 -0.880 -3.660 1.00 2.34 332 GLN A N 1
ATOM 2601 C CA . GLN A 1 332 ? 50.889 -2.085 -3.848 1.00 20.94 332 GLN A CA 1
ATOM 2602 C C . GLN A 1 332 ? 51.667 -3.007 -4.762 1.00 15.94 332 GLN A C 1
ATOM 2603 O O . GLN A 1 332 ? 51.873 -2.713 -5.936 1.00 8.04 332 GLN A O 1
ATOM 2609 N N . LEU A 1 333 ? 52.017 -4.164 -4.233 1.00 7.04 333 LEU A N 1
ATOM 2610 C CA . LEU A 1 333 ? 52.767 -5.171 -4.965 1.00 2.69 333 LEU A CA 1
ATOM 2611 C C . LEU A 1 333 ? 51.842 -6.082 -5.727 1.00 12.81 333 LEU A C 1
ATOM 2612 O O . LEU A 1 333 ? 51.128 -6.936 -5.181 1.00 13.75 333 LEU A O 1
ATOM 2617 N N . HIS A 1 334 ? 51.849 -5.899 -7.026 1.00 8.70 334 HIS A N 1
ATOM 2618 C CA . HIS A 1 334 ? 50.925 -6.642 -7.867 1.00 10.16 334 HIS A CA 1
ATOM 2619 C C . HIS A 1 334 ? 51.531 -7.740 -8.712 1.00 19.32 334 HIS A C 1
ATOM 2620 O O . HIS A 1 334 ? 50.944 -8.187 -9.701 1.00 21.06 334 HIS A O 1
ATOM 2627 N N . GLY A 1 335 ? 52.744 -8.178 -8.383 1.00 10.72 335 GLY A N 1
ATOM 2628 C CA . GLY A 1 335 ? 53.328 -9.230 -9.198 1.00 20.01 335 GLY A CA 1
ATOM 2629 C C . GLY A 1 335 ? 53.417 -10.491 -8.355 1.00 21.00 335 GLY A C 1
ATOM 2630 O O . GLY A 1 335 ? 52.411 -10.855 -7.781 1.00 18.70 335 GLY A O 1
ATOM 2631 N N . ASN A 1 336 ? 54.575 -11.150 -8.245 1.00 24.42 336 ASN A N 1
ATOM 2632 C CA . ASN A 1 336 ? 54.664 -12.321 -7.392 1.00 48.09 336 ASN A CA 1
ATOM 2633 C C . ASN A 1 336 ? 55.655 -12.212 -6.235 1.00 17.61 336 ASN A C 1
ATOM 2634 O O . ASN A 1 336 ? 56.253 -13.200 -5.855 1.00 32.70 336 ASN A O 1
ATOM 2639 N N . GLU A 1 337 ? 55.830 -11.013 -5.689 1.00 9.59 337 GLU A N 1
ATOM 2640 C CA . GLU A 1 337 ? 56.703 -10.660 -4.601 1.00 14.13 337 GLU A CA 1
ATOM 2641 C C . GLU A 1 337 ? 56.451 -11.643 -3.470 1.00 30.19 337 GLU A C 1
ATOM 2642 O O . GLU A 1 337 ? 55.321 -11.807 -3.055 1.00 25.85 337 GLU A O 1
ATOM 2648 N N . GLU A 1 338 ? 57.490 -12.348 -3.043 1.00 11.83 338 GLU A N 1
ATOM 2649 C CA . GLU A 1 338 ? 57.460 -13.366 -2.034 1.00 23.42 338 GLU A CA 1
ATOM 2650 C C . GLU A 1 338 ? 57.972 -12.683 -0.791 1.00 2.86 338 GLU A C 1
ATOM 2651 O O . GLU A 1 338 ? 58.391 -11.530 -0.798 1.00 10.00 338 GLU A O 1
ATOM 2657 N N . GLN A 1 339 ? 57.969 -13.396 0.331 1.00 9.97 339 GLN A N 1
ATOM 2658 C CA . GLN A 1 339 ? 58.348 -12.777 1.575 1.00 1.00 339 GLN A CA 1
ATOM 2659 C C . GLN A 1 339 ? 59.693 -12.086 1.629 1.00 7.33 339 GLN A C 1
ATOM 2660 O O . GLN A 1 339 ? 59.812 -11.021 2.244 1.00 18.53 339 GLN A O 1
ATOM 2666 N N . LEU A 1 340 ? 60.716 -12.708 1.033 1.00 12.83 340 LEU A N 1
ATOM 2667 C CA . LEU A 1 340 ? 62.059 -12.111 1.100 1.00 9.65 340 LEU A CA 1
ATOM 2668 C C . LEU A 1 340 ? 62.068 -10.689 0.518 1.00 9.28 340 LEU A C 1
ATOM 2669 O O . LEU A 1 340 ? 62.624 -9.718 1.046 1.00 10.41 340 LEU A O 1
ATOM 2674 N N . TYR A 1 341 ? 61.373 -10.531 -0.613 1.00 9.93 341 TYR A N 1
ATOM 2675 C CA . TYR A 1 341 ? 61.281 -9.228 -1.232 1.00 9.68 341 TYR A CA 1
ATOM 2676 C C . TYR A 1 341 ? 60.567 -8.270 -0.313 1.00 16.31 341 TYR A C 1
ATOM 2677 O O . TYR A 1 341 ? 61.049 -7.163 -0.078 1.00 12.56 341 TYR A O 1
ATOM 2686 N N . ILE A 1 342 ? 59.450 -8.745 0.247 1.00 7.48 342 ILE A N 1
ATOM 2687 C CA . ILE A 1 342 ? 58.642 -7.894 1.099 1.00 13.25 342 ILE A CA 1
ATOM 2688 C C . ILE A 1 342 ? 59.486 -7.408 2.245 1.00 11.46 342 ILE A C 1
ATOM 2689 O O . ILE A 1 342 ? 59.512 -6.248 2.663 1.00 10.48 342 ILE A O 1
ATOM 2694 N N . ASP A 1 343 ? 60.234 -8.352 2.763 1.00 20.22 343 ASP A N 1
ATOM 2695 C CA . ASP A 1 343 ? 61.071 -8.012 3.904 1.00 19.74 343 ASP A CA 1
ATOM 2696 C C . ASP A 1 343 ? 62.120 -6.952 3.612 1.00 17.58 343 ASP A C 1
ATOM 2697 O O . ASP A 1 343 ? 62.355 -6.042 4.427 1.00 14.87 343 ASP A O 1
ATOM 2702 N N . THR A 1 344 ? 62.729 -7.092 2.435 1.00 11.34 344 THR A N 1
ATOM 2703 C CA . THR A 1 344 ? 63.821 -6.179 2.066 1.00 20.75 344 THR A CA 1
ATOM 2704 C C . THR A 1 344 ? 63.265 -4.830 1.765 1.00 10.82 344 THR A C 1
ATOM 2705 O O . THR A 1 344 ? 63.777 -3.777 2.148 1.00 19.19 344 THR A O 1
ATOM 2709 N N . LEU A 1 345 ? 62.114 -4.926 1.101 1.00 35.65 345 LEU A N 1
ATOM 2710 C CA . LEU A 1 345 ? 61.405 -3.723 0.732 1.00 11.55 345 LEU A CA 1
ATOM 2711 C C . LEU A 1 345 ? 61.035 -2.984 1.995 1.00 11.80 345 LEU A C 1
ATOM 2712 O O . LEU A 1 345 ? 61.268 -1.768 2.164 1.00 8.50 345 LEU A O 1
ATOM 2717 N N . ARG A 1 346 ? 60.500 -3.794 2.908 1.00 13.60 346 ARG A N 1
ATOM 2718 C CA . ARG A 1 346 ? 60.093 -3.163 4.146 1.00 10.24 346 ARG A CA 1
ATOM 2719 C C . ARG A 1 346 ? 61.280 -2.479 4.789 1.00 22.55 346 ARG A C 1
ATOM 2720 O O . ARG A 1 346 ? 61.123 -1.339 5.231 1.00 20.07 346 ARG A O 1
ATOM 2728 N N . GLU A 1 347 ? 62.404 -3.211 4.847 1.00 17.22 347 GLU A N 1
ATOM 2729 C CA . GLU A 1 347 ? 63.652 -2.721 5.442 1.00 23.16 347 GLU A CA 1
ATOM 2730 C C . GLU A 1 347 ? 64.033 -1.397 4.760 1.00 18.79 347 GLU A C 1
ATOM 2731 O O . GLU A 1 347 ? 64.383 -0.369 5.352 1.00 20.64 347 GLU A O 1
ATOM 2737 N N . ALA A 1 348 ? 63.849 -1.320 3.440 1.00 18.89 348 ALA A N 1
ATOM 2738 C CA . ALA A 1 348 ? 64.241 -0.103 2.734 1.00 13.71 348 ALA A CA 1
ATOM 2739 C C . ALA A 1 348 ? 63.335 1.105 2.620 1.00 39.25 348 ALA A C 1
ATOM 2740 O O . ALA A 1 348 ? 63.801 2.220 2.397 1.00 36.30 348 ALA A O 1
ATOM 2742 N N . LEU A 1 349 ? 62.030 0.900 2.707 1.00 19.20 349 LEU A N 1
ATOM 2743 C CA . LEU A 1 349 ? 61.057 1.991 2.627 1.00 22.63 349 LEU A CA 1
ATOM 2744 C C . LEU A 1 349 ? 60.904 2.679 3.975 1.00 18.14 349 LEU A C 1
ATOM 2745 O O . LEU A 1 349 ? 60.822 2.099 5.060 1.00 28.70 349 LEU A O 1
ATOM 2750 N N . PRO A 1 350 ? 60.706 3.960 3.903 1.00 17.00 350 PRO A N 1
ATOM 2751 C CA . PRO A 1 350 ? 60.449 4.747 5.087 1.00 16.42 350 PRO A CA 1
ATOM 2752 C C . PRO A 1 350 ? 59.233 4.161 5.776 1.00 47.78 350 PRO A C 1
ATOM 2753 O O . PRO A 1 350 ? 58.290 3.786 5.083 1.00 27.36 350 PRO A O 1
ATOM 2757 N N . ALA A 1 351 ? 59.287 4.061 7.101 1.00 27.04 351 ALA A N 1
ATOM 2758 C CA . ALA A 1 351 ? 58.206 3.494 7.887 1.00 30.64 351 ALA A CA 1
ATOM 2759 C C . ALA A 1 351 ? 56.813 4.064 7.684 1.00 23.29 351 ALA A C 1
ATOM 2760 O O . ALA A 1 351 ? 55.887 3.307 7.910 1.00 33.44 351 ALA A O 1
ATOM 2762 N N . HIS A 1 352 ? 56.616 5.319 7.269 1.00 24.46 352 HIS A N 1
ATOM 2763 C CA . HIS A 1 352 ? 55.251 5.811 7.078 1.00 67.92 352 HIS A CA 1
ATOM 2764 C C . HIS A 1 352 ? 54.574 5.196 5.853 1.00 39.54 352 HIS A C 1
ATOM 2765 O O . HIS A 1 352 ? 53.368 5.272 5.676 1.00 31.67 352 HIS A O 1
ATOM 2772 N N . VAL A 1 353 ? 55.336 4.648 4.915 1.00 27.33 353 VAL A N 1
ATOM 2773 C CA . VAL A 1 353 ? 54.737 4.068 3.728 1.00 22.06 353 VAL A CA 1
ATOM 2774 C C . VAL A 1 353 ? 54.207 2.655 3.979 1.00 21.26 353 VAL A C 1
ATOM 2775 O O . VAL A 1 353 ? 54.978 1.768 4.329 1.00 16.21 353 VAL A O 1
ATOM 2779 N N . ALA A 1 354 ? 52.919 2.403 3.757 1.00 10.91 354 ALA A N 1
ATOM 2780 C CA . ALA A 1 354 ? 52.426 1.055 3.960 1.00 10.86 354 ALA A CA 1
ATOM 2781 C C . ALA A 1 354 ? 52.763 0.097 2.795 1.00 7.10 354 ALA A C 1
ATOM 2782 O O . ALA A 1 354 ? 53.028 0.512 1.667 1.00 5.40 354 ALA A O 1
ATOM 2784 N N . ILE A 1 355 ? 52.690 -1.212 3.038 1.00 6.04 355 ILE A N 1
ATOM 2785 C CA . ILE A 1 355 ? 52.901 -2.164 1.968 1.00 3.87 355 ILE A CA 1
ATOM 2786 C C . ILE A 1 355 ? 51.611 -2.954 1.759 1.00 9.84 355 ILE A C 1
ATOM 2787 O O . ILE A 1 355 ? 51.132 -3.590 2.672 1.00 12.36 355 ILE A O 1
ATOM 2792 N N . TRP A 1 356 ? 51.091 -2.969 0.546 1.00 3.25 356 TRP A N 1
ATOM 2793 C CA . TRP A 1 356 ? 49.901 -3.718 0.239 1.00 21.10 356 TRP A CA 1
ATOM 2794 C C . TRP A 1 356 ? 50.298 -4.815 -0.734 1.00 7.67 356 TRP A C 1
ATOM 2795 O O . TRP A 1 356 ? 51.175 -4.602 -1.557 1.00 14.01 356 TRP A O 1
ATOM 2806 N N . LYS A 1 357 ? 49.616 -5.944 -0.685 1.00 11.39 357 LYS A N 1
ATOM 2807 C CA . LYS A 1 357 ? 49.818 -7.078 -1.571 1.00 12.28 357 LYS A CA 1
ATOM 2808 C C . LYS A 1 357 ? 48.542 -7.407 -2.350 1.00 8.46 357 LYS A C 1
ATOM 2809 O O . LYS A 1 357 ? 47.477 -7.577 -1.749 1.00 8.76 357 LYS A O 1
ATOM 2815 N N . ALA A 1 358 ? 48.612 -7.462 -3.676 1.00 10.62 358 ALA A N 1
ATOM 2816 C CA . ALA A 1 358 ? 47.447 -7.835 -4.468 1.00 6.71 358 ALA A CA 1
ATOM 2817 C C . ALA A 1 358 ? 47.518 -9.325 -4.698 1.00 26.08 358 ALA A C 1
ATOM 2818 O O . ALA A 1 358 ? 48.593 -9.866 -4.837 1.00 17.65 358 ALA A O 1
ATOM 2820 N N . LEU A 1 359 ? 46.410 -10.049 -4.710 1.00 11.76 359 LEU A N 1
ATOM 2821 C CA . LEU A 1 359 ? 46.458 -11.495 -4.897 1.00 12.07 359 LEU A CA 1
ATOM 2822 C C . LEU A 1 359 ? 45.265 -11.832 -5.737 1.00 20.80 359 LEU A C 1
ATOM 2823 O O . LEU A 1 359 ? 44.216 -11.215 -5.603 1.00 30.35 359 LEU A O 1
ATOM 2828 N N . SER A 1 360 ? 45.501 -12.809 -6.590 1.00 20.39 360 SER A N 1
ATOM 2829 C CA . SER A 1 360 ? 44.504 -13.252 -7.521 1.00 24.48 360 SER A CA 1
ATOM 2830 C C . SER A 1 360 ? 43.818 -14.493 -6.994 1.00 15.51 360 SER A C 1
ATOM 2831 O O . SER A 1 360 ? 44.431 -15.293 -6.311 1.00 28.67 360 SER A O 1
ATOM 2834 N N . VAL A 1 361 ? 42.499 -14.488 -7.148 1.00 34.02 361 VAL A N 1
ATOM 2835 C CA . VAL A 1 361 ? 41.645 -15.534 -6.647 1.00 38.94 361 VAL A CA 1
ATOM 2836 C C . VAL A 1 361 ? 41.151 -16.401 -7.798 1.00 18.68 361 VAL A C 1
ATOM 2837 O O . VAL A 1 361 ? 40.480 -15.922 -8.713 1.00 43.55 361 VAL A O 1
ATOM 2841 N N . GLY A 1 362 ? 41.505 -17.689 -7.727 1.00 33.35 362 GLY A N 1
ATOM 2842 C CA . GLY A 1 362 ? 41.078 -18.665 -8.714 1.00 24.94 362 GLY A CA 1
ATOM 2843 C C . GLY A 1 362 ? 39.853 -19.411 -8.201 1.00 95.00 362 GLY A C 1
ATOM 2844 O O . GLY A 1 362 ? 38.845 -18.788 -7.840 1.00 36.86 362 GLY A O 1
ATOM 2845 N N . GLU A 1 363 ? 39.930 -20.748 -8.165 1.00 38.27 363 GLU A N 1
ATOM 2846 C CA . GLU A 1 363 ? 38.795 -21.498 -7.655 1.00 89.22 363 GLU A CA 1
ATOM 2847 C C . GLU A 1 363 ? 38.874 -21.525 -6.149 1.00 69.70 363 GLU A C 1
ATOM 2848 O O . GLU A 1 363 ? 37.910 -21.771 -5.431 1.00 53.59 363 GLU A O 1
ATOM 2854 N N . THR A 1 364 ? 40.071 -21.178 -5.726 1.00 35.94 364 THR A N 1
ATOM 2855 C CA . THR A 1 364 ? 40.415 -21.132 -4.319 1.00 31.32 364 THR A CA 1
ATOM 2856 C C . THR A 1 364 ? 41.029 -19.750 -4.065 1.00 55.33 364 THR A C 1
ATOM 2857 O O . THR A 1 364 ? 41.528 -19.088 -4.971 1.00 79.74 364 THR A O 1
ATOM 2861 N N . LEU A 1 365 ? 41.009 -19.284 -2.823 1.00 51.79 365 LEU A N 1
ATOM 2862 C CA . LEU A 1 365 ? 41.549 -18.001 -2.386 1.00 81.16 365 LEU A CA 1
ATOM 2863 C C . LEU A 1 365 ? 42.960 -18.153 -1.884 1.00 80.85 365 LEU A C 1
ATOM 2864 O O . LEU A 1 365 ? 43.147 -18.961 -0.974 1.00 77.77 365 LEU A O 1
ATOM 2869 N N . PRO A 1 366 ? 43.893 -17.328 -2.324 1.00 30.15 366 PRO A N 1
ATOM 2870 C CA . PRO A 1 366 ? 45.176 -17.522 -1.684 1.00 52.35 366 PRO A CA 1
ATOM 2871 C C . PRO A 1 366 ? 45.113 -17.038 -0.238 1.00 26.80 366 PRO A C 1
ATOM 2872 O O . PRO A 1 366 ? 44.235 -16.253 0.166 1.00 45.25 366 PRO A O 1
ATOM 2876 N N . ALA A 1 367 ? 46.114 -17.512 0.517 1.00 54.03 367 ALA A N 1
ATOM 2877 C CA . ALA A 1 367 ? 46.299 -17.210 1.923 1.00 60.55 367 ALA A CA 1
ATOM 2878 C C . ALA A 1 367 ? 46.961 -15.861 2.053 1.00 28.99 367 ALA A C 1
ATOM 2879 O O . ALA A 1 367 ? 47.593 -15.380 1.121 1.00 40.08 367 ALA A O 1
ATOM 2881 N N . ARG A 1 368 ? 46.762 -15.256 3.211 1.00 28.71 368 ARG A N 1
ATOM 2882 C CA . ARG A 1 368 ? 47.297 -13.954 3.496 1.00 19.78 368 ARG A CA 1
ATOM 2883 C C . ARG A 1 368 ? 48.145 -14.115 4.735 1.00 22.24 368 ARG A C 1
ATOM 2884 O O . ARG A 1 368 ? 47.819 -13.661 5.831 1.00 28.41 368 ARG A O 1
ATOM 2892 N N . GLU A 1 369 ? 49.257 -14.797 4.501 1.00 23.16 369 GLU A N 1
ATOM 2893 C CA . GLU A 1 369 ? 50.196 -15.133 5.556 1.00 59.73 369 GLU A CA 1
ATOM 2894 C C . GLU A 1 369 ? 51.412 -14.231 5.694 1.00 25.49 369 GLU A C 1
ATOM 2895 O O . GLU A 1 369 ? 52.118 -14.286 6.698 1.00 53.06 369 GLU A O 1
ATOM 2901 N N A PHE A 1 370 ? 51.655 -13.388 4.702 0.62 21.47 370 PHE A N 1
ATOM 2902 N N B PHE A 1 370 ? 51.656 -13.391 4.701 0.62 21.51 370 PHE A N 1
ATOM 2903 C CA A PHE A 1 370 ? 52.805 -12.502 4.718 0.52 17.45 370 PHE A CA 1
ATOM 2904 C CA B PHE A 1 370 ? 52.799 -12.494 4.699 0.53 18.09 370 PHE A CA 1
ATOM 2905 C C A PHE A 1 370 ? 53.028 -11.629 5.927 0.60 15.56 370 PHE A C 1
ATOM 2906 C C B PHE A 1 370 ? 53.030 -11.630 5.915 0.60 15.08 370 PHE A C 1
ATOM 2907 O O A PHE A 1 370 ? 52.077 -11.124 6.508 0.48 17.85 370 PHE A O 1
ATOM 2908 O O B PHE A 1 370 ? 52.078 -11.128 6.497 0.48 17.73 370 PHE A O 1
ATOM 2923 N N . GLN A 1 371 ? 54.305 -11.418 6.241 1.00 14.62 371 GLN A N 1
ATOM 2924 C CA . GLN A 1 371 ? 54.704 -10.544 7.330 1.00 14.80 371 GLN A CA 1
ATOM 2925 C C . GLN A 1 371 ? 54.917 -9.159 6.645 1.00 4.92 371 GLN A C 1
ATOM 2926 O O . GLN A 1 371 ? 55.329 -9.082 5.481 1.00 11.66 371 GLN A O 1
ATOM 2932 N N . HIS A 1 372 ? 54.715 -8.086 7.397 1.00 12.93 372 HIS A N 1
ATOM 2933 C CA . HIS A 1 372 ? 54.916 -6.743 6.888 1.00 22.65 372 HIS A CA 1
ATOM 2934 C C . HIS A 1 372 ? 53.897 -6.321 5.862 1.00 19.98 372 HIS A C 1
ATOM 2935 O O . HIS A 1 372 ? 54.165 -5.333 5.213 1.00 13.05 372 HIS A O 1
ATOM 2942 N N . VAL A 1 373 ? 52.783 -7.028 5.651 1.00 7.36 373 VAL A N 1
ATOM 2943 C CA . VAL A 1 373 ? 51.820 -6.535 4.693 1.00 16.77 373 VAL A CA 1
ATOM 2944 C C . VAL A 1 373 ? 50.648 -5.943 5.474 1.00 16.48 373 VAL A C 1
ATOM 2945 O O . VAL A 1 373 ? 50.010 -6.577 6.294 1.00 14.99 373 VAL A O 1
ATOM 2949 N N . ASP A 1 374 ? 50.400 -4.669 5.300 1.00 12.01 374 ASP A N 1
ATOM 2950 C CA . ASP A 1 374 ? 49.360 -3.974 6.031 1.00 4.56 374 ASP A CA 1
ATOM 2951 C C . ASP A 1 374 ? 47.967 -4.173 5.421 1.00 16.13 374 ASP A C 1
ATOM 2952 O O . ASP A 1 374 ? 46.958 -4.045 6.088 1.00 16.92 374 ASP A O 1
ATOM 2957 N N . LYS A 1 375 ? 47.859 -4.426 4.134 1.00 8.77 375 LYS A N 1
ATOM 2958 C CA . LYS A 1 375 ? 46.560 -4.545 3.480 1.00 20.50 375 LYS A CA 1
ATOM 2959 C C . LYS A 1 375 ? 46.586 -5.433 2.262 1.00 14.01 375 LYS A C 1
ATOM 2960 O O . LYS A 1 375 ? 47.577 -5.414 1.534 1.00 11.22 375 LYS A O 1
ATOM 2966 N N . TYR A 1 376 ? 45.489 -6.120 1.952 1.00 11.19 376 TYR A N 1
ATOM 2967 C CA . TYR A 1 376 ? 45.486 -6.939 0.759 1.00 1.07 376 TYR A CA 1
ATOM 2968 C C . TYR A 1 376 ? 44.425 -6.542 -0.246 1.00 17.56 376 TYR A C 1
ATOM 2969 O O . TYR A 1 376 ? 43.330 -6.149 0.141 1.00 17.16 376 TYR A O 1
ATOM 2978 N N . VAL A 1 377 ? 44.746 -6.711 -1.534 1.00 4.94 377 VAL A N 1
ATOM 2979 C CA . VAL A 1 377 ? 43.806 -6.398 -2.609 1.00 3.66 377 VAL A CA 1
ATOM 2980 C C . VAL A 1 377 ? 43.512 -7.701 -3.305 1.00 28.53 377 VAL A C 1
ATOM 2981 O O . VAL A 1 377 ? 44.426 -8.268 -3.893 1.00 13.18 377 VAL A O 1
ATOM 2985 N N . LEU A 1 378 ? 42.279 -8.188 -3.156 1.00 8.58 378 LEU A N 1
ATOM 2986 C CA . LEU A 1 378 ? 41.891 -9.467 -3.729 1.00 21.87 378 LEU A CA 1
ATOM 2987 C C . LEU A 1 378 ? 41.155 -9.202 -5.013 1.00 16.44 378 LEU A C 1
ATOM 2988 O O . LEU A 1 378 ? 40.215 -8.413 -5.041 1.00 19.74 378 LEU A O 1
ATOM 2993 N N . ASP A 1 379 ? 41.560 -9.879 -6.075 1.00 23.70 379 ASP A N 1
ATOM 2994 C CA . ASP A 1 379 ? 40.867 -9.620 -7.321 1.00 11.33 379 ASP A CA 1
ATOM 2995 C C . ASP A 1 379 ? 40.991 -10.818 -8.248 1.00 7.04 379 ASP A C 1
ATOM 2996 O O . ASP A 1 379 ? 41.483 -11.830 -7.750 1.00 22.84 379 ASP A O 1
ATOM 3001 N N . ASN A 1 380 ? 40.388 -10.758 -9.433 1.00 49.48 380 ASN A N 1
ATOM 3002 C CA . ASN A 1 380 ? 40.375 -11.735 -10.517 1.00 67.87 380 ASN A CA 1
ATOM 3003 C C . ASN A 1 380 ? 41.242 -10.811 -11.334 1.00 95.00 380 ASN A C 1
ATOM 3004 O O . ASN A 1 380 ? 40.831 -9.740 -11.813 1.00 84.79 380 ASN A O 1
ATOM 3009 N N . GLY A 1 381 ? 42.507 -11.188 -11.202 1.00 73.51 381 GLY A N 1
ATOM 3010 C CA . GLY A 1 381 ? 43.653 -10.419 -11.631 1.00 95.00 381 GLY A CA 1
ATOM 3011 C C . GLY A 1 381 ? 44.145 -10.315 -13.056 1.00 95.00 381 GLY A C 1
ATOM 3012 O O . GLY A 1 381 ? 43.417 -10.495 -14.045 1.00 95.00 381 GLY A O 1
ATOM 3013 N N . GLN A 1 382 ? 45.444 -9.980 -13.031 1.00 95.00 382 GLN A N 1
ATOM 3014 C CA . GLN A 1 382 ? 46.215 -9.775 -14.236 1.00 95.00 382 GLN A CA 1
ATOM 3015 C C . GLN A 1 382 ? 45.514 -8.592 -14.899 1.00 95.00 382 GLN A C 1
ATOM 3016 O O . GLN A 1 382 ? 45.167 -8.549 -16.085 1.00 95.00 382 GLN A O 1
ATOM 3022 N N . GLY A 1 383 ? 45.274 -7.640 -13.993 1.00 95.00 383 GLY A N 1
ATOM 3023 C CA . GLY A 1 383 ? 44.575 -6.413 -14.267 1.00 95.00 383 GLY A CA 1
ATOM 3024 C C . GLY A 1 383 ? 43.141 -6.821 -14.510 1.00 95.00 383 GLY A C 1
ATOM 3025 O O . GLY A 1 383 ? 42.293 -6.850 -13.619 1.00 95.00 383 GLY A O 1
ATOM 3026 N N . GLY A 1 384 ? 42.950 -7.226 -15.754 1.00 92.69 384 GLY A N 1
ATOM 3027 C CA . GLY A 1 384 ? 41.654 -7.552 -16.276 1.00 94.99 384 GLY A CA 1
ATOM 3028 C C . GLY A 1 384 ? 41.266 -6.130 -16.650 1.00 95.00 384 GLY A C 1
ATOM 3029 O O . GLY A 1 384 ? 41.786 -5.156 -16.116 1.00 95.00 384 GLY A O 1
ATOM 3030 N N . SER A 1 385 ? 40.429 -5.956 -17.640 1.00 95.00 385 SER A N 1
ATOM 3031 C CA . SER A 1 385 ? 40.007 -4.622 -17.991 1.00 95.00 385 SER A CA 1
ATOM 3032 C C . SER A 1 385 ? 38.555 -5.044 -17.889 1.00 95.00 385 SER A C 1
ATOM 3033 O O . SER A 1 385 ? 37.603 -4.438 -18.385 1.00 95.00 385 SER A O 1
ATOM 3036 N N . GLY A 1 386 ? 38.507 -6.186 -17.173 1.00 95.00 386 GLY A N 1
ATOM 3037 C CA . GLY A 1 386 ? 37.378 -7.053 -16.858 1.00 76.89 386 GLY A CA 1
ATOM 3038 C C . GLY A 1 386 ? 36.935 -7.438 -15.440 1.00 80.40 386 GLY A C 1
ATOM 3039 O O . GLY A 1 386 ? 37.472 -7.100 -14.388 1.00 95.00 386 GLY A O 1
ATOM 3040 N N . GLN A 1 387 ? 35.964 -8.336 -15.589 1.00 92.49 387 GLN A N 1
ATOM 3041 C CA . GLN A 1 387 ? 34.878 -9.003 -14.880 1.00 86.86 387 GLN A CA 1
ATOM 3042 C C . GLN A 1 387 ? 34.793 -10.231 -13.936 1.00 74.24 387 GLN A C 1
ATOM 3043 O O . GLN A 1 387 ? 34.485 -11.301 -14.451 1.00 90.26 387 GLN A O 1
ATOM 3049 N N . ARG A 1 388 ? 34.867 -10.056 -12.598 1.00 72.53 388 ARG A N 1
ATOM 3050 C CA . ARG A 1 388 ? 34.686 -10.839 -11.346 1.00 89.53 388 ARG A CA 1
ATOM 3051 C C . ARG A 1 388 ? 34.921 -12.301 -10.914 1.00 65.24 388 ARG A C 1
ATOM 3052 O O . ARG A 1 388 ? 34.508 -13.247 -11.579 1.00 68.01 388 ARG A O 1
ATOM 3060 N N . PHE A 1 389 ? 35.402 -12.444 -9.654 1.00 32.42 389 PHE A N 1
ATOM 3061 C CA . PHE A 1 389 ? 35.674 -13.682 -8.903 1.00 45.59 389 PHE A CA 1
ATOM 3062 C C . PHE A 1 389 ? 34.563 -14.180 -7.968 1.00 26.70 389 PHE A C 1
ATOM 3063 O O . PHE A 1 389 ? 33.635 -13.455 -7.639 1.00 37.22 389 PHE A O 1
ATOM 3071 N N . ASP A 1 390 ? 34.602 -15.433 -7.509 1.00 34.32 390 ASP A N 1
ATOM 3072 C CA . ASP A 1 390 ? 33.559 -15.979 -6.648 1.00 27.61 390 ASP A CA 1
ATOM 3073 C C . ASP A 1 390 ? 33.536 -15.425 -5.230 1.00 18.74 390 ASP A C 1
ATOM 3074 O O . ASP A 1 390 ? 34.277 -15.930 -4.378 1.00 20.41 390 ASP A O 1
ATOM 3079 N N . TRP A 1 391 ? 32.652 -14.462 -4.985 1.00 18.75 391 TRP A N 1
ATOM 3080 C CA . TRP A 1 391 ? 32.527 -13.862 -3.666 1.00 5.65 391 TRP A CA 1
ATOM 3081 C C . TRP A 1 391 ? 32.101 -14.771 -2.557 1.00 14.48 391 TRP A C 1
ATOM 3082 O O . TRP A 1 391 ? 32.224 -14.314 -1.424 1.00 21.13 391 TRP A O 1
ATOM 3093 N N . SER A 1 392 ? 31.588 -15.985 -2.843 1.00 22.62 392 SER A N 1
ATOM 3094 C CA . SER A 1 392 ? 31.156 -16.866 -1.756 1.00 26.05 392 SER A CA 1
ATOM 3095 C C . SER A 1 392 ? 32.382 -17.406 -1.046 1.00 14.14 392 SER A C 1
ATOM 3096 O O . SER A 1 392 ? 32.388 -17.924 0.081 1.00 27.53 392 SER A O 1
ATOM 3099 N N . LEU A 1 393 ? 33.482 -17.244 -1.769 1.00 22.32 393 LEU A N 1
ATOM 3100 C CA . LEU A 1 393 ? 34.764 -17.681 -1.256 1.00 17.83 393 LEU A CA 1
ATOM 3101 C C . LEU A 1 393 ? 35.188 -16.866 -0.032 1.00 18.60 393 LEU A C 1
ATOM 3102 O O . LEU A 1 393 ? 35.993 -17.229 0.816 1.00 14.28 393 LEU A O 1
ATOM 3107 N N . LEU A 1 394 ? 34.651 -15.678 0.137 1.00 7.85 394 LEU A N 1
ATOM 3108 C CA . LEU A 1 394 ? 35.123 -14.870 1.242 1.00 8.94 394 LEU A CA 1
ATOM 3109 C C . LEU A 1 394 ? 34.639 -15.312 2.615 1.00 26.26 394 LEU A C 1
ATOM 3110 O O . LEU A 1 394 ? 35.249 -14.948 3.623 1.00 9.01 394 LEU A O 1
ATOM 3115 N N . ASN A 1 395 ? 33.540 -16.068 2.670 1.00 16.23 395 ASN A N 1
ATOM 3116 C CA . ASN A 1 395 ? 33.055 -16.466 3.968 1.00 8.73 395 ASN A CA 1
ATOM 3117 C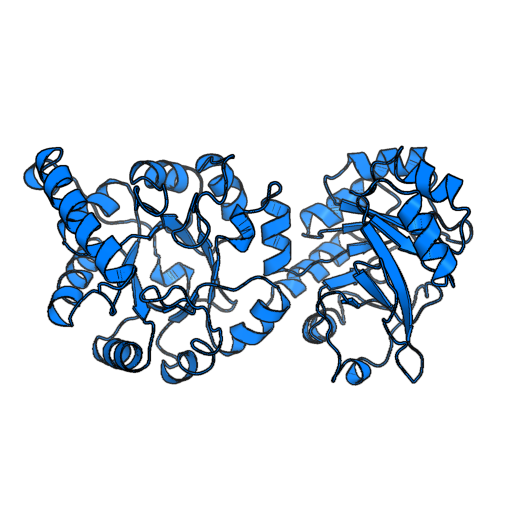 C . ASN A 1 395 ? 34.080 -17.343 4.655 1.00 10.10 395 ASN A C 1
ATOM 3118 O O . ASN A 1 395 ? 34.757 -18.121 3.997 1.00 16.01 395 ASN A O 1
ATOM 3123 N N . GLY A 1 396 ? 34.168 -17.181 5.967 1.00 9.69 396 GLY A N 1
ATOM 3124 C CA . GLY A 1 396 ? 35.090 -17.913 6.803 1.00 26.89 396 GLY A CA 1
ATOM 3125 C C . GLY A 1 396 ? 36.424 -17.201 7.012 1.00 44.04 396 GLY A C 1
ATOM 3126 O O . GLY A 1 396 ? 37.251 -17.688 7.775 1.00 19.93 396 GLY A O 1
ATOM 3127 N N . GLN A 1 397 ? 36.631 -16.053 6.360 1.00 24.54 397 GLN A N 1
ATOM 3128 C CA . GLN A 1 397 ? 37.877 -15.306 6.444 1.00 20.81 397 GLN A CA 1
ATOM 3129 C C . GLN A 1 397 ? 37.700 -13.993 7.138 1.00 28.52 397 GLN A C 1
ATOM 3130 O O . GLN A 1 397 ? 36.610 -13.411 7.074 1.00 20.09 397 GLN A O 1
ATOM 3136 N N . SER A 1 398 ? 38.815 -13.528 7.691 1.00 24.33 398 SER A N 1
ATOM 3137 C CA . SER A 1 398 ? 38.835 -12.231 8.336 1.00 25.80 398 SER A CA 1
ATOM 3138 C C . SER A 1 398 ? 39.051 -11.302 7.170 1.00 8.72 398 SER A C 1
ATOM 3139 O O . SER A 1 398 ? 39.921 -11.570 6.348 1.00 11.24 398 SER A O 1
ATOM 3142 N N . LEU A 1 399 ? 38.236 -10.269 7.054 1.00 20.81 399 LEU A N 1
ATOM 3143 C CA . LEU A 1 399 ? 38.385 -9.402 5.905 1.00 13.41 399 LEU A CA 1
ATOM 3144 C C . LEU A 1 399 ? 38.703 -7.968 6.278 1.00 12.92 399 LEU A C 1
ATOM 3145 O O . LEU A 1 399 ? 38.549 -7.071 5.440 1.00 7.24 399 LEU A O 1
ATOM 3150 N N . GLY A 1 400 ? 39.094 -7.727 7.518 1.00 7.93 400 GLY A N 1
ATOM 3151 C CA . GLY A 1 400 ? 39.351 -6.364 8.002 1.00 3.24 400 GLY A CA 1
ATOM 3152 C C . GLY A 1 400 ? 40.500 -5.601 7.359 1.00 15.66 400 GLY A C 1
ATOM 3153 O O . GLY A 1 400 ? 40.588 -4.398 7.451 1.00 4.09 400 GLY A O 1
ATOM 3154 N N . ASN A 1 401 ? 41.356 -6.271 6.620 1.00 5.41 401 ASN A N 1
ATOM 3155 C CA . ASN A 1 401 ? 42.474 -5.644 5.933 1.00 21.22 401 ASN A CA 1
ATOM 3156 C C . ASN A 1 401 ? 42.390 -6.046 4.474 1.00 9.86 401 ASN A C 1
ATOM 3157 O O . ASN A 1 401 ? 43.411 -6.092 3.791 1.00 8.33 401 ASN A O 1
ATOM 3162 N N . VAL A 1 402 ? 41.158 -6.314 4.008 1.00 5.22 402 VAL A N 1
ATOM 3163 C CA . VAL A 1 402 ? 41.003 -6.668 2.614 1.00 2.09 402 VAL A CA 1
ATOM 3164 C C . VAL A 1 402 ? 40.168 -5.694 1.797 1.00 21.62 402 VAL A C 1
ATOM 3165 O O . VAL A 1 402 ? 39.061 -5.347 2.197 1.00 14.27 402 VAL A O 1
ATOM 3169 N N . LEU A 1 403 ? 40.652 -5.319 0.602 1.00 7.95 403 LEU A N 1
ATOM 3170 C CA . LEU A 1 403 ? 39.938 -4.485 -0.352 1.00 9.68 403 LEU A CA 1
ATOM 3171 C C . LEU A 1 403 ? 39.545 -5.443 -1.446 1.00 11.98 403 LEU A C 1
ATOM 3172 O O . LEU A 1 403 ? 40.376 -6.261 -1.831 1.00 10.09 403 LEU A O 1
ATOM 3177 N N . LEU A 1 404 ? 38.293 -5.375 -1.887 1.00 5.43 404 LEU A N 1
ATOM 3178 C CA . LEU A 1 404 ? 37.759 -6.224 -2.914 1.00 8.60 404 LEU A CA 1
ATOM 3179 C C . LEU A 1 404 ? 37.926 -5.528 -4.250 1.00 8.92 404 LEU A C 1
ATOM 3180 O O . LEU A 1 404 ? 37.665 -4.329 -4.393 1.00 12.68 404 LEU A O 1
ATOM 3185 N N . ALA A 1 405 ? 38.369 -6.305 -5.238 1.00 5.97 405 ALA A N 1
ATOM 3186 C CA . ALA A 1 405 ? 38.549 -5.775 -6.582 1.00 8.70 405 ALA A CA 1
ATOM 3187 C C . ALA A 1 405 ? 38.133 -6.815 -7.604 1.00 11.58 405 ALA A C 1
ATOM 3188 O O . ALA A 1 405 ? 38.078 -8.045 -7.330 1.00 14.23 405 ALA A O 1
ATOM 3190 N N . GLY A 1 406 ? 37.975 -6.271 -8.810 1.00 17.70 406 GLY A N 1
ATOM 3191 C CA . GLY A 1 406 ? 37.707 -7.092 -9.979 1.00 17.06 406 GLY A CA 1
ATOM 3192 C C . GLY A 1 406 ? 36.375 -6.863 -10.667 1.00 12.12 406 GLY A C 1
ATOM 3193 O O . GLY A 1 406 ? 35.373 -7.442 -10.272 1.00 21.28 406 GLY A O 1
ATOM 3194 N N . GLY A 1 407 ? 36.307 -6.002 -11.662 1.00 27.66 407 GLY A N 1
ATOM 3195 C CA . GLY A 1 407 ? 34.987 -5.865 -12.274 1.00 17.59 407 GLY A CA 1
ATOM 3196 C C . GLY A 1 407 ? 33.972 -5.041 -11.485 1.00 30.40 407 GLY A C 1
ATOM 3197 O O . GLY A 1 407 ? 32.775 -5.053 -11.766 1.00 33.65 407 GLY A O 1
ATOM 3198 N N . LEU A 1 408 ? 34.449 -4.280 -10.509 1.00 23.45 408 LEU A N 1
ATOM 3199 C CA . LEU A 1 408 ? 33.578 -3.458 -9.679 1.00 26.68 408 LEU A CA 1
ATOM 3200 C C . LEU A 1 408 ? 33.060 -2.219 -10.346 1.00 32.79 408 LEU A C 1
ATOM 3201 O O . LEU A 1 408 ? 33.841 -1.367 -10.742 1.00 23.60 408 LEU A O 1
ATOM 3206 N N . GLY A 1 409 ? 31.742 -2.107 -10.424 1.00 18.64 409 GLY A N 1
ATOM 3207 C CA . GLY A 1 409 ? 31.173 -0.950 -11.075 1.00 19.74 409 GLY A CA 1
ATOM 3208 C C . GLY A 1 409 ? 29.784 -0.626 -10.579 1.00 23.22 409 GLY A C 1
ATOM 3209 O O . GLY A 1 409 ? 29.294 -1.193 -9.602 1.00 21.03 409 GLY A O 1
ATOM 3210 N N . ALA A 1 410 ? 29.161 0.314 -11.276 1.00 15.74 410 ALA A N 1
ATOM 3211 C CA . ALA A 1 410 ? 27.852 0.825 -10.903 1.00 61.72 410 ALA A CA 1
ATOM 3212 C C . ALA A 1 410 ? 26.773 -0.228 -10.708 1.00 29.23 410 ALA A C 1
ATOM 3213 O O . ALA A 1 410 ? 25.940 -0.239 -9.805 1.00 50.64 410 ALA A O 1
ATOM 3215 N N . ASP A 1 411 ? 26.823 -1.141 -11.643 1.00 29.49 411 ASP A N 1
ATOM 3216 C CA . ASP A 1 411 ? 25.839 -2.156 -11.774 1.00 36.93 411 ASP A CA 1
ATOM 3217 C C . ASP A 1 411 ? 25.958 -3.249 -10.738 1.00 45.19 411 ASP A C 1
ATOM 3218 O O . ASP A 1 411 ? 25.004 -3.981 -10.533 1.00 31.36 411 ASP A O 1
ATOM 3223 N N . ASN A 1 412 ? 27.088 -3.368 -10.054 1.00 8.57 412 ASN A N 1
ATOM 3224 C CA . ASN A 1 412 ? 27.302 -4.455 -9.099 1.00 20.05 412 ASN A CA 1
ATOM 3225 C C . ASN A 1 412 ? 27.893 -4.004 -7.760 1.00 17.38 412 ASN A C 1
ATOM 3226 O O . ASN A 1 412 ? 28.277 -4.786 -6.896 1.00 22.15 412 ASN A O 1
ATOM 3231 N N . CYS A 1 413 ? 27.983 -2.704 -7.608 1.00 18.57 413 CYS A N 1
ATOM 3232 C CA . CYS A 1 413 ? 28.546 -2.099 -6.431 1.00 13.20 413 CYS A CA 1
ATOM 3233 C C . CYS A 1 413 ? 27.730 -2.437 -5.187 1.00 12.79 413 CYS A C 1
ATOM 3234 O O . CYS A 1 413 ? 28.293 -2.644 -4.100 1.00 10.59 413 CYS A O 1
ATOM 3237 N N . VAL A 1 414 ? 26.392 -2.524 -5.326 1.00 16.22 414 VAL A N 1
ATOM 3238 C CA . VAL A 1 414 ? 25.555 -2.948 -4.191 1.00 16.15 414 VAL A CA 1
ATOM 3239 C C . VAL A 1 414 ? 26.007 -4.282 -3.620 1.00 9.57 414 VAL A C 1
ATOM 3240 O O . VAL A 1 414 ? 26.263 -4.329 -2.405 1.00 31.10 414 VAL A O 1
ATOM 3244 N N . GLU A 1 415 ? 26.053 -5.311 -4.444 0.50 1.00 415 GLU A N 1
ATOM 3245 C CA . GLU A 1 415 ? 26.394 -6.612 -3.928 0.50 1.00 415 GLU A CA 1
ATOM 3246 C C . GLU A 1 415 ? 27.769 -6.638 -3.301 0.51 1.00 415 GLU A C 1
ATOM 3247 O O . GLU A 1 415 ? 27.994 -7.180 -2.234 0.50 1.00 415 GLU A O 1
ATOM 3253 N N . ALA A 1 416 ? 28.695 -6.030 -4.025 1.00 20.63 416 ALA A N 1
ATOM 3254 C CA . ALA A 1 416 ? 30.112 -5.928 -3.612 1.00 20.98 416 ALA A CA 1
ATOM 3255 C C . ALA A 1 416 ? 30.281 -5.320 -2.220 1.00 10.91 416 ALA A C 1
ATOM 3256 O O . ALA A 1 416 ? 30.966 -5.844 -1.342 1.00 8.33 416 ALA A O 1
ATOM 3258 N N . ALA A 1 417 ? 29.602 -4.195 -1.998 1.00 10.21 417 ALA A N 1
ATOM 3259 C CA . ALA A 1 417 ? 29.670 -3.496 -0.721 1.00 11.79 417 ALA A CA 1
ATOM 3260 C C . ALA A 1 417 ? 29.116 -4.340 0.411 1.00 18.72 417 ALA A C 1
ATOM 3261 O O . ALA A 1 417 ? 29.501 -4.109 1.559 1.00 21.19 417 ALA A O 1
ATOM 3263 N N . GLN A 1 418 ? 28.246 -5.306 0.050 1.00 11.95 418 GLN A N 1
ATOM 3264 C CA . GLN A 1 418 ? 27.652 -6.262 0.993 1.00 38.68 418 GLN A CA 1
ATOM 3265 C C . GLN A 1 418 ? 28.503 -7.485 1.349 1.00 56.12 418 GLN A C 1
ATOM 3266 O O . GLN A 1 418 ? 28.094 -8.255 2.217 1.00 24.43 418 GLN A O 1
ATOM 3272 N N . THR A 1 419 ? 29.641 -7.717 0.696 1.00 26.59 419 THR A N 1
ATOM 3273 C CA . THR A 1 419 ? 30.456 -8.884 1.005 1.00 16.74 419 THR A CA 1
ATOM 3274 C C . THR A 1 419 ? 31.152 -8.812 2.354 1.00 10.55 419 THR A C 1
ATOM 3275 O O . THR A 1 419 ? 31.591 -9.823 2.874 1.00 5.76 419 THR A O 1
ATOM 3279 N N . GLY A 1 420 ? 31.315 -7.630 2.954 1.00 6.49 420 GLY A N 1
ATOM 3280 C CA . GLY A 1 420 ? 31.958 -7.531 4.256 1.00 7.41 420 GLY A CA 1
ATOM 3281 C C . GLY A 1 420 ? 33.441 -7.088 4.265 1.00 16.87 420 GLY A C 1
ATOM 3282 O O . GLY A 1 420 ? 34.128 -7.113 5.281 1.00 7.03 420 GLY A O 1
ATOM 3283 N N . CYS A 1 421 ? 34.021 -6.728 3.137 1.00 10.90 421 CYS A N 1
ATOM 3284 C CA . CYS A 1 421 ? 35.426 -6.325 3.066 1.00 13.91 421 CYS A CA 1
ATOM 3285 C C . CYS A 1 421 ? 35.579 -4.892 3.548 1.00 21.53 421 CYS A C 1
ATOM 3286 O O . CYS A 1 421 ? 34.642 -4.099 3.700 1.00 7.28 421 CYS A O 1
ATOM 3289 N N . ALA A 1 422 ? 36.830 -4.531 3.730 1.00 14.96 422 ALA A N 1
ATOM 3290 C CA . ALA A 1 422 ? 37.193 -3.207 4.174 1.00 1.44 422 ALA A CA 1
ATOM 3291 C C . ALA A 1 422 ? 36.903 -2.081 3.194 1.00 10.87 422 ALA A C 1
ATOM 3292 O O . ALA A 1 422 ? 36.632 -0.931 3.574 1.00 11.38 422 ALA A O 1
ATOM 3294 N N . GLY A 1 423 ? 36.927 -2.404 1.899 1.00 7.28 423 GLY A N 1
ATOM 3295 C CA . GLY A 1 423 ? 36.650 -1.376 0.938 1.00 4.83 423 GLY A CA 1
ATOM 3296 C C . GLY A 1 423 ? 36.663 -2.042 -0.402 1.00 3.58 423 GLY A C 1
ATOM 3297 O O . GLY A 1 423 ? 36.971 -3.213 -0.479 1.00 8.35 423 GLY A O 1
ATOM 3298 N N . LEU A 1 424 ? 36.364 -1.251 -1.408 1.00 4.05 424 LEU A N 1
ATOM 3299 C CA . LEU A 1 424 ? 36.305 -1.729 -2.767 1.00 2.57 424 LEU A CA 1
ATOM 3300 C C . LEU A 1 424 ? 37.296 -0.975 -3.616 1.00 5.02 424 LEU A C 1
ATOM 3301 O O . LEU A 1 424 ? 37.451 0.218 -3.395 1.00 10.49 424 LEU A O 1
ATOM 3306 N N . ASP A 1 425 ? 37.853 -1.661 -4.620 1.00 12.56 425 ASP A N 1
ATOM 3307 C CA . ASP A 1 425 ? 38.820 -1.110 -5.587 1.00 8.50 425 ASP A CA 1
ATOM 3308 C C . ASP A 1 425 ? 38.227 -1.024 -7.007 1.00 4.80 425 ASP A C 1
ATOM 3309 O O . ASP A 1 425 ? 37.946 -2.009 -7.673 1.00 15.58 425 ASP A O 1
ATOM 3314 N N . PHE A 1 426 ? 37.980 0.209 -7.468 1.00 4.51 426 PHE A N 1
ATOM 3315 C CA . PHE A 1 426 ? 37.424 0.472 -8.778 1.00 8.90 426 PHE A CA 1
ATOM 3316 C C . PHE A 1 426 ? 38.492 0.868 -9.787 1.00 13.85 426 PHE A C 1
ATOM 3317 O O . PHE A 1 426 ? 39.406 1.692 -9.578 1.00 17.10 426 PHE A O 1
ATOM 3325 N N . ASN A 1 427 ? 38.306 0.297 -10.964 1.00 10.18 427 ASN A N 1
ATOM 3326 C CA . ASN A 1 427 ? 39.239 0.664 -12.009 1.00 22.63 427 ASN A CA 1
ATOM 3327 C C . ASN A 1 427 ? 38.569 0.859 -13.366 1.00 18.93 427 ASN A C 1
ATOM 3328 O O . ASN A 1 427 ? 37.939 1.856 -13.687 1.00 22.45 427 ASN A O 1
ATOM 3333 N N . SER A 1 428 ? 38.672 -0.178 -14.175 1.00 19.46 428 SER A N 1
ATOM 3334 C CA . SER A 1 428 ? 38.108 -0.158 -15.507 1.00 35.23 428 SER A CA 1
ATOM 3335 C C . SER A 1 428 ? 36.594 0.046 -15.583 1.00 40.91 428 SER A C 1
ATOM 3336 O O . SER A 1 428 ? 36.091 0.780 -16.442 1.00 33.99 428 SER A O 1
ATOM 3339 N N . ALA A 1 429 ? 35.839 -0.593 -14.691 1.00 19.77 429 ALA A N 1
ATOM 3340 C CA . ALA A 1 429 ? 34.396 -0.424 -14.775 1.00 23.38 429 ALA A CA 1
ATOM 3341 C C . ALA A 1 429 ? 33.911 0.994 -14.557 1.00 19.59 429 ALA A C 1
ATOM 3342 O O . ALA A 1 429 ? 32.745 1.279 -14.787 1.00 31.07 429 ALA A O 1
ATOM 3344 N N . VAL A 1 430 ? 34.786 1.902 -14.160 1.00 17.18 430 VAL A N 1
ATOM 3345 C CA . VAL A 1 430 ? 34.242 3.246 -14.030 1.00 6.74 430 VAL A CA 1
ATOM 3346 C C . VAL A 1 430 ? 34.876 4.211 -15.021 1.00 20.79 430 VAL A C 1
ATOM 3347 O O . VAL A 1 430 ? 34.964 5.442 -14.879 1.00 18.83 430 VAL A O 1
ATOM 3351 N N . GLU A 1 431 ? 35.348 3.583 -16.070 1.00 5.75 431 GLU A N 1
ATOM 3352 C CA . GLU A 1 431 ? 36.020 4.318 -17.124 1.00 12.53 431 GLU A CA 1
ATOM 3353 C C . GLU A 1 431 ? 35.239 4.457 -18.418 1.00 24.42 431 GLU A C 1
ATOM 3354 O O . GLU A 1 431 ? 34.433 3.575 -18.708 1.00 33.34 431 GLU A O 1
ATOM 3360 N N . SER A 1 432 ? 35.534 5.508 -19.198 1.00 25.07 432 SER A N 1
ATOM 3361 C CA . SER A 1 432 ? 34.962 5.700 -20.527 1.00 19.66 432 SER A CA 1
ATOM 3362 C C . SER A 1 432 ? 35.930 5.154 -21.577 1.00 30.97 432 SER A C 1
ATOM 3363 O O . SER A 1 432 ? 35.478 4.682 -22.617 1.00 34.36 432 SER A O 1
ATOM 3366 N N . GLN A 1 433 ? 37.242 5.232 -21.265 1.00 21.82 433 GLN A N 1
ATOM 3367 C CA . GLN A 1 433 ? 38.442 4.767 -21.965 1.00 17.65 433 GLN A CA 1
ATOM 3368 C C . GLN A 1 433 ? 39.501 4.496 -20.906 1.00 28.23 433 GLN A C 1
ATOM 3369 O O . GLN A 1 433 ? 39.579 5.220 -19.896 1.00 29.08 433 GLN A O 1
ATOM 3375 N N . PRO A 1 434 ? 40.327 3.478 -21.168 1.00 45.76 434 PRO A N 1
ATOM 3376 C CA . PRO A 1 434 ? 41.390 3.086 -20.251 1.00 35.95 434 PRO A CA 1
ATOM 3377 C C . PRO A 1 434 ? 42.175 4.298 -19.811 1.00 22.31 434 PRO A C 1
ATOM 3378 O O . PRO A 1 434 ? 42.616 5.072 -20.660 1.00 21.91 434 PRO A O 1
ATOM 3382 N N . GLY A 1 435 ? 42.248 4.452 -18.490 1.00 25.12 435 GLY A N 1
ATOM 3383 C CA . GLY A 1 435 ? 42.883 5.583 -17.819 1.00 9.17 435 GLY A CA 1
ATOM 3384 C C . GLY A 1 435 ? 42.017 6.832 -17.771 1.00 19.65 435 GLY A C 1
ATOM 3385 O O . GLY A 1 435 ? 42.443 7.878 -17.242 1.00 20.06 435 GLY A O 1
ATOM 3386 N N . ILE A 1 436 ? 40.815 6.747 -18.364 1.00 14.71 436 ILE A N 1
ATOM 3387 C CA . ILE A 1 436 ? 40.014 7.959 -18.303 1.00 23.67 436 ILE A CA 1
ATOM 3388 C C . ILE A 1 436 ? 38.743 7.637 -17.560 1.00 21.46 436 ILE A C 1
ATOM 3389 O O . ILE A 1 436 ? 37.961 6.807 -18.037 1.00 23.27 436 ILE A O 1
ATOM 3394 N N . LYS A 1 437 ? 38.598 8.298 -16.408 1.00 13.16 437 LYS A N 1
ATOM 3395 C CA . LYS A 1 437 ? 37.475 8.040 -15.535 1.00 35.34 437 LYS A CA 1
ATOM 3396 C C . LYS A 1 437 ? 36.270 8.876 -15.925 1.00 26.36 437 LYS A C 1
ATOM 3397 O O . LYS A 1 437 ? 36.405 10.021 -16.360 1.00 37.23 437 LYS A O 1
ATOM 3403 N N . ASP A 1 438 ? 35.129 8.227 -15.777 1.00 19.27 438 ASP A N 1
ATOM 3404 C CA . ASP A 1 438 ? 33.783 8.756 -16.024 1.00 16.58 438 ASP A CA 1
ATOM 3405 C C . ASP A 1 438 ? 33.232 9.241 -14.676 1.00 21.88 438 ASP A C 1
ATOM 3406 O O . ASP A 1 438 ? 32.847 8.473 -13.791 1.00 19.77 438 ASP A O 1
ATOM 3411 N N . ALA A 1 439 ? 33.247 10.553 -14.516 1.00 12.19 439 ALA A N 1
ATOM 3412 C CA . ALA A 1 439 ? 32.836 11.240 -13.323 1.00 15.40 439 ALA A CA 1
ATOM 3413 C C . ALA A 1 439 ? 31.439 10.893 -12.889 1.00 23.16 439 ALA A C 1
ATOM 3414 O O . ALA A 1 439 ? 31.090 10.945 -11.701 1.00 32.54 439 ALA A O 1
ATOM 3416 N N . ARG A 1 440 ? 30.632 10.567 -13.881 1.00 26.78 440 ARG A N 1
ATOM 3417 C CA . ARG A 1 440 ? 29.271 10.250 -13.495 1.00 45.23 440 ARG A CA 1
ATOM 3418 C C . ARG A 1 440 ? 29.118 8.846 -12.929 1.00 20.88 440 ARG A C 1
ATOM 3419 O O . ARG A 1 440 ? 28.374 8.573 -11.972 1.00 26.58 440 ARG A O 1
ATOM 3427 N N . LEU A 1 441 ? 29.934 7.940 -13.478 1.00 22.91 441 LEU A N 1
ATOM 3428 C CA . LEU A 1 441 ? 30.003 6.553 -13.008 1.00 35.99 441 LEU A CA 1
ATOM 3429 C C . LEU A 1 441 ? 30.541 6.569 -11.571 1.00 18.73 441 LEU A C 1
ATOM 3430 O O . LEU A 1 441 ? 30.060 5.917 -10.633 1.00 19.53 441 LEU A O 1
ATOM 3435 N N . LEU A 1 442 ? 31.543 7.425 -11.391 1.00 12.53 442 LEU A N 1
ATOM 3436 C CA . LEU A 1 442 ? 32.145 7.599 -10.085 1.00 16.81 442 LEU A CA 1
ATOM 3437 C C . LEU A 1 442 ? 31.102 8.112 -9.103 1.00 23.07 442 LEU A C 1
ATOM 3438 O O . LEU A 1 442 ? 30.910 7.578 -8.015 1.00 26.62 442 LEU A O 1
ATOM 3443 N N . ALA A 1 443 ? 30.378 9.165 -9.458 1.00 29.91 443 ALA A N 1
ATOM 3444 C CA . ALA A 1 443 ? 29.448 9.683 -8.474 1.00 18.77 443 ALA A CA 1
ATOM 3445 C C . ALA A 1 443 ? 28.388 8.647 -8.138 1.00 10.62 443 ALA A C 1
ATOM 3446 O O . ALA A 1 443 ? 27.990 8.512 -6.983 1.00 16.77 443 ALA A O 1
ATOM 3448 N N . SER A 1 444 ? 28.110 7.835 -9.150 1.00 11.47 444 SER A N 1
ATOM 3449 C CA . SER A 1 444 ? 27.138 6.790 -9.033 1.00 9.77 444 SER A CA 1
ATOM 3450 C C . SER A 1 444 ? 27.551 5.678 -8.094 1.00 26.26 444 SER A C 1
ATOM 3451 O O . SER A 1 444 ? 26.769 5.225 -7.245 1.00 16.50 444 SER A O 1
ATOM 3454 N N . VAL A 1 445 ? 28.800 5.222 -8.224 1.00 17.48 445 VAL A N 1
ATOM 3455 C CA . VAL A 1 445 ? 29.178 4.178 -7.293 1.00 10.38 445 VAL A CA 1
ATOM 3456 C C . VAL A 1 445 ? 29.244 4.681 -5.851 1.00 19.76 445 VAL A C 1
ATOM 3457 O O . VAL A 1 445 ? 28.832 4.015 -4.901 1.00 14.59 445 VAL A O 1
ATOM 3461 N N . PHE A 1 446 ? 29.761 5.892 -5.665 1.00 3.07 446 PHE A N 1
ATOM 3462 C CA . PHE A 1 446 ? 29.861 6.372 -4.305 1.00 2.68 446 PHE A CA 1
ATOM 3463 C C . PHE A 1 446 ? 28.522 6.655 -3.663 1.00 10.87 446 PHE A C 1
ATOM 3464 O O . PHE A 1 446 ? 28.334 6.530 -2.454 1.00 11.40 446 PHE A O 1
ATOM 3472 N N . GLN A 1 447 ? 27.573 7.039 -4.491 1.00 11.43 447 GLN A N 1
ATOM 3473 C CA . GLN A 1 447 ? 26.202 7.260 -4.042 1.00 14.61 447 GLN A CA 1
ATOM 3474 C C . GLN A 1 447 ? 25.680 5.915 -3.564 1.00 16.51 447 GLN A C 1
ATOM 3475 O O . GLN A 1 447 ? 25.097 5.802 -2.492 1.00 13.40 447 GLN A O 1
ATOM 3481 N N . THR A 1 448 ? 25.874 4.849 -4.344 1.00 12.59 448 THR A N 1
ATOM 3482 C CA . THR A 1 448 ? 25.399 3.558 -3.879 1.00 21.26 448 THR A CA 1
ATOM 3483 C C . THR A 1 448 ? 26.067 3.197 -2.559 1.00 17.48 448 THR A C 1
ATOM 3484 O O . THR A 1 448 ? 25.446 2.664 -1.645 1.00 14.19 448 THR A O 1
ATOM 3488 N N . LEU A 1 449 ? 27.351 3.481 -2.408 1.00 11.58 449 LEU A N 1
ATOM 3489 C CA . LEU A 1 449 ? 28.008 3.030 -1.194 1.00 1.00 449 LEU A CA 1
ATOM 3490 C C . LEU A 1 449 ? 27.366 3.509 0.105 1.00 1.53 449 LEU A C 1
ATOM 3491 O O . LEU A 1 449 ? 27.542 2.922 1.170 1.00 16.29 449 LEU A O 1
ATOM 3496 N N . ARG A 1 450 ? 26.658 4.626 0.006 1.00 9.38 450 ARG A N 1
ATOM 3497 C CA . ARG A 1 450 ? 26.012 5.239 1.158 1.00 6.88 450 ARG A CA 1
ATOM 3498 C C . ARG A 1 450 ? 24.520 4.871 1.227 1.00 7.71 450 ARG A C 1
ATOM 3499 O O . ARG A 1 450 ? 23.823 5.161 2.203 1.00 11.07 450 ARG A O 1
ATOM 3507 N N . ALA A 1 451 ? 24.001 4.240 0.186 1.00 21.54 451 ALA A N 1
ATOM 3508 C CA . ALA A 1 451 ? 22.582 3.899 0.196 1.00 15.10 451 ALA A CA 1
ATOM 3509 C C . ALA A 1 451 ? 22.245 2.726 1.080 1.00 14.49 451 ALA A C 1
ATOM 3510 O O . ALA A 1 451 ? 21.976 1.652 0.547 1.00 16.42 451 ALA A O 1
ATOM 3512 N N . TYR A 1 452 ? 22.248 2.908 2.399 1.00 5.05 452 TYR A N 1
ATOM 3513 C CA . TYR A 1 452 ? 21.908 1.835 3.310 1.00 2.90 452 TYR A CA 1
ATOM 3514 C C . TYR A 1 452 ? 21.287 2.431 4.565 1.00 13.60 452 TYR A C 1
ATOM 3515 O O . TYR A 1 452 ? 20.868 1.700 5.468 1.00 9.47 452 TYR A O 1
#

Radius of gyration: 24.5 Å; Cα contacts (8 Å, |Δi|>4): 953; chains: 1; bounding box: 58×57×68 Å

Secondary structure (DSSP, 8-state):
---HHHHHHHHHHHHHHHHHHHS-GGGTGGG-----S-HHHHH-SSSPEEEEEE-SEETTTEES-SS--HHHHHHHHTTT-SEEEEE--STTT---TTHHHHHHHH--S-EEEES---SHHHHHHHHHTT-SEEEEETTT--HHHHHHHHHHHHHTT-EEEEEE-SHHHHHHHHHTT-SEEEEESEETTTTEE-THHHHHHHHHH-TTSEEEEES----HHHHHHHTTT-SEEEE-HHHHT-S-HHHHHHHHHH-S-EE----SHHHHHHHHHHT-SEEEEE--TT-TTB--HHHHHHHHHH---EEEEEESS--HHHHHHHHHHHT-SEEEE-S---HHHHHHHHHHS-TTSEEEEEEE-SSSPPP---TT--EEEEES-S--SS----GGGGTTS--TTEEEESS--TTTHHHHHTT--SEEEE-GGGEEETTEE-HHHHHHHHHHHH--

InterPro domains:
  IPR001240 N-(5'phosphoribosyl) anthranilate isomerase (PRAI) domain [MF_00135] (256-453)
  IPR001240 N-(5'phosphoribosyl) anthranilate isomerase (PRAI) domain [PF00697] (258-448)
  IPR001240 N-(5'phosphoribosyl) anthranilate isomerase (PRAI) domain [cd00405] (258-448)
  IPR001468 Indole-3-glycerol phosphate synthase, conserved site [PS00614] (51-69)
  IPR011060 Ribulose-phosphate binding barrel [SSF51366] (2-253)
  IPR011060 Ribulose-phosphate binding barrel [SSF51366] (258-451)
  IPR013785 Aldolase-type TIM barrel [G3DSA:3.20.20.70] (2-259)
  IPR013785 Aldolase-type TIM barrel [G3DSA:3.20.20.70] (260-447)
  IPR013798 Indole-3-glycerol phosphate synthase domain [MF_00134_B] (4-255)
  IPR013798 Indole-3-glycerol phosphate synthase domain [PF00218] (6-252)
  IPR013798 Indole-3-glycerol phosphate synthase domain [cd00331] (40-253)
  IPR045186 Indole-3-glycerol phosphate synthase [PTHR22854] (3-261)

B-factor: mean 24.17, std 21.74, range [0.5, 95.0]

Organism: Escherichia coli (strain K12) (NCBI:txid83333)

CATH classification: 3.20.20.70 (+1 more: 3.20.20.70)

Solvent-accessible surface area: 18774 Å² total; per-residue (Å²): 244,105,58,53,14,41,74,0,34,38,28,4,38,124,47,0,85,56,27,61,153,135,31,64,44,92,75,7,66,120,122,14,110,62,8,122,60,119,4,34,101,38,6,87,62,120,149,8,7,0,0,0,2,1,25,40,2,9,39,42,112,38,70,26,15,122,79,36,50,9,29,165,3,0,41,35,0,80,108,48,11,23,0,0,0,0,2,0,4,75,137,41,14,73,6,18,2,86,42,0,38,61,0,13,144,60,2,91,25,10,0,0,0,27,1,8,4,41,26,51,4,1,0,39,0,0,17,97,32,93,0,3,0,0,6,0,5,4,32,36,4,78,58,108,67,10,134,107,3,9,59,22,0,81,72,13,116,2,4,3,0,1,8,0,9,55,94,131,9,1,101,52,1,86,81,18,53,8,100,0,0,0,0,11,0,34,22,23,74,96,50,50,77,60,23,59,51,0,70,122,14,3,80,110,10,37,193,140,23,13,5,0,0,3,33,25,4,84,67,11,38,45,0,37,71,0,21,156,65,5,72,0,0,6,6,7,20,22,0,1,63,86,131,68,5,46,15,3,0,16,66,4,4,17,0,23,1,0,0,8,0,0,22,78,6,120,3,0,89,23,0,32,87,24,2,1,5,13,0,0,0,17,11,15,98,111,22,102,13,45,8,90,44,153,63,0,87,110,0,32,91,41,5,89,14,66,8,0,0,5,0,81,78,44,98,34,72,43,0,19,76,34,1,133,73,1,80,1,25,2,0,5,0,36,21,113,8,132,52,139,46,0,36,56,0,47,147,52,8,30,98,134,0,27,0,5,5,3,25,54,4,51,172,100,26,37,54,52,150,59,116,84,18,73,30,6,3,0,7,61,19,143,41,35,78,24,160,113,7,80,34,88,51,5,138,77,78,91,21,65,57,0,0,0,8,8,18,3,5,32,148,25,0,72,94,1,9,111,34,35,8,15,3,5,12,0,37,23,42,0,25,70,109,67,2,60,6,46,39,183,55,1,36,39,0,6,135,30,0,24,69,39

GO terms:
  GO:0004640 phosphoribosylanthranilate isomerase activity (F, IDA)
  GO:0004425 indole-3-glycerol-phosphate synthase activity (F, IDA)
  GO:0000162 L-tryptophan biosynthetic process (P, IMP)

Nearest PDB structures (foldseek):
  1pii-assembly1_A  TM=1.002E+00  e=3.487E-86  Escherichia coli
  1jcm-assembly1_P  TM=9.958E-01  e=4.205E-40  Escherichia coli
  7ety-assembly1_B  TM=8.761E-01  e=1.700E-42  Corynebacterium glutamicum ATCC 13032
  7etx-assembly1_A  TM=8.568E-01  e=1.011E-41  Corynebacterium glutamicum ATCC 13032
  3t55-assembly1_A  TM=9.652E-01  e=2.975E-20  Mycobacterium tuberculosis

Sequence (452 aa):
MQTVLAKIVADKAIWVEARKQQQPLASFQNEVQPSTRHFYDALQGARTAFILECCKKASPSKGVIRDDFDPARIAAIYKHYASAISVLTDEKYFQGSFNFLPIVSQIAPQPILCKDFIIDPYQIYLARYYQADACLLMLSVLDDDQYRQQLAAVAHSLEMGVLTEVSNEEEQERAIALGAKVVGINNRDLRDLSIDLNRRTRELAPKLGHNVTVISESGINTYAQVRELSHFANGFLIGSALMAHDDLHAAVRRVLLGENKVCGLTRGQDAKAAYDAGAIYGGLIFVATSPRCVNVEQAQEVMAAAPLQYVGVFRNHDIADVVDKAKKVLSLAAVQLHGNEEQLYIDTLREALPAHVAIWKALSVGETLPAREFFQHVDKYVLDNGQGGSGQRFDWSLLNGQSLGNVLLAGGLGADNCVEAAQTGCAGLDFNSAVESQPGIKDARLLASVFQTLRAY